Protein AF-0000000080031668 (afdb_homodimer)

Solvent-accessible surface area (backbone atoms only — not comparable to full-atom values): 34127 Å² total; per-residue (Å²): 124,83,76,76,39,50,51,80,58,69,42,38,69,69,50,62,75,46,17,38,29,36,33,36,45,35,58,67,59,62,67,33,33,50,54,32,48,49,68,70,52,45,59,62,28,38,37,26,35,29,56,30,61,77,34,54,66,68,54,53,51,53,53,50,59,56,35,72,75,36,95,48,35,44,68,33,90,55,68,33,70,59,24,69,47,18,36,35,47,39,45,39,54,49,35,23,48,58,55,52,74,69,42,85,62,78,41,49,36,37,35,54,47,46,37,31,37,39,70,66,46,40,71,60,54,49,45,55,55,54,56,72,48,72,63,43,40,35,40,25,22,39,72,54,50,81,89,50,46,64,30,68,44,24,31,23,43,75,42,87,47,95,86,66,47,38,58,43,79,50,90,45,68,47,74,79,57,60,93,73,50,73,73,29,30,32,49,71,56,38,37,36,29,53,63,32,52,51,41,53,76,64,36,64,70,42,47,44,43,53,61,67,31,54,36,19,49,34,28,39,25,24,53,60,32,26,55,30,37,36,80,85,39,61,33,36,42,58,82,61,40,75,53,71,47,57,63,40,65,52,43,66,94,43,30,90,79,67,76,55,66,56,47,46,71,57,96,49,32,22,32,49,17,40,57,33,46,68,62,54,73,69,45,85,23,42,24,34,44,35,55,45,41,90,82,28,46,65,36,51,49,40,51,50,52,52,46,49,33,53,44,61,72,65,37,73,48,88,82,57,72,56,48,49,113,124,83,77,77,40,49,51,79,58,68,41,40,70,69,48,63,74,47,17,39,30,36,33,36,46,34,57,68,61,62,67,35,33,49,52,32,49,49,69,69,53,46,60,62,28,39,37,25,35,28,53,30,62,78,34,54,66,69,53,53,50,52,52,51,58,57,36,72,77,36,95,47,35,45,68,32,89,55,70,34,70,59,25,68,49,18,36,34,47,40,46,38,53,49,35,23,47,58,56,53,72,68,41,86,61,80,40,51,36,37,34,54,47,46,38,33,37,39,71,65,45,41,73,61,54,47,46,56,54,54,56,73,49,72,62,44,41,36,40,25,22,40,73,53,50,82,90,50,46,62,31,68,44,24,32,23,43,75,42,85,45,95,86,67,48,39,57,43,78,50,90,46,69,46,75,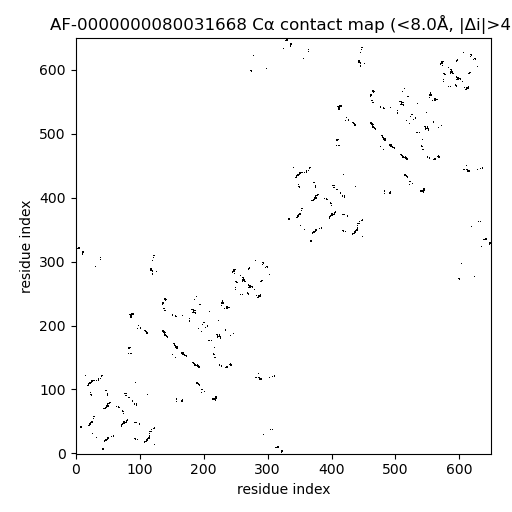79,57,59,94,73,51,74,73,30,31,32,51,71,56,40,37,36,28,52,63,31,52,52,40,52,75,63,35,66,72,41,46,46,45,53,61,66,31,56,36,18,49,34,27,38,22,24,52,61,31,25,56,30,37,36,81,85,40,59,35,38,42,58,82,62,41,76,54,71,47,58,62,41,65,52,42,65,92,42,30,90,79,67,75,54,65,56,47,47,70,57,96,49,31,24,32,50,16,41,57,34,46,68,63,54,72,69,43,84,23,41,24,33,44,37,54,46,39,90,81,27,44,64,36,52,49,40,50,49,53,53,46,48,33,54,43,60,71,63,37,73,48,88,80,58,72,54,48,49,114

Foldseek 3Di:
DPLLLADAADQDPLCLVAAEEEEEEEADDLPLQSLQCRQADDLLYAYEYAYAPLHDPVSVVSVQVVQVVHPRYDYQPDHFNDAAQALNVVVSVLSSLVVVLVDPRQHFKYWYYYSFKHFLAHSVRVSVLVVVLVFAKFWAWAADDPVCVQQLQFFKDWDDDSPHIHIDTDPHGADQQPPNFRWIFTDLIIMHGSQLSVCCNDPPNNVSRSVSCRGGGNSSGTSSLRQLLDPPRGNRDVPDHRDDQAEDWQFQVPCVPQVDAPADDDPRTHAHAPVCQVVSNPRPHGMYDGYDCVRHVVSSVVSSQVSLVVNNVSGPDDDDPSNHD/DPLLLADAADQDPLCLVAAEEEEEEEADDLPLQSLQCRQADDLLYAYEYAYAPLHDPVSVVSVQVVQVVHPRYDYQPDHFNDAAQALNVVVSVLSSLVVVLVDPRQHFKYWYYYSFKHFLAHSVRVSVLVVVLVFAKFWAWAADDPVCPQQLQFFKDWDDDSPHIHIDTDPHGADQQPPNFRWIFTDLIIMHGSQLSVCCNDPPNNVSRSVSCRGGGNSSGTSVLRQLLDPPRGNRDVPDHRDDLAEDWQFQVPCVPQVDAPADDDPRTHAHAPVCQVSSNPRPHGMYDGYDCVRHVVSSVVSSQVSLVVNNVSGPDDDDPSNHD

Structure (mmCIF, N/CA/C/O backbone):
data_AF-0000000080031668-model_v1
#
loop_
_entity.id
_entity.type
_entity.pdbx_description
1 polymer 'Glucosaminyl (N-acetyl) transferase 2 (I blood group)'
#
loop_
_atom_site.group_PDB
_atom_site.id
_atom_site.type_symbol
_atom_site.label_atom_id
_atom_site.label_alt_id
_atom_site.label_comp_id
_atom_site.label_asym_id
_atom_site.label_entity_id
_atom_site.label_seq_id
_atom_site.pdbx_PDB_ins_code
_atom_site.Cartn_x
_atom_site.Cartn_y
_atom_site.Cartn_z
_atom_site.occupancy
_atom_site.B_iso_or_equiv
_atom_site.auth_seq_id
_atom_site.auth_comp_id
_atom_site.auth_asym_id
_atom_site.auth_atom_id
_atom_site.pdbx_PDB_model_num
ATOM 1 N N . MET A 1 1 ? -20.469 -9.781 13.164 1 27 1 MET A N 1
ATOM 2 C CA . MET A 1 1 ? -20.266 -10.672 12.016 1 27 1 MET A CA 1
ATOM 3 C C . MET A 1 1 ? -18.875 -10.5 11.43 1 27 1 MET A C 1
ATOM 5 O O . MET A 1 1 ? -18.484 -9.391 11.062 1 27 1 MET A O 1
ATOM 9 N N . VAL A 1 2 ? -18.078 -11.266 11.805 1 39.5 2 VAL A N 1
ATOM 10 C CA . VAL A 1 2 ? -16.672 -11.203 11.422 1 39.5 2 VAL A CA 1
ATOM 11 C C . VAL A 1 2 ? -16.547 -10.945 9.922 1 39.5 2 VAL A C 1
ATOM 13 O O . VAL A 1 2 ? -17.078 -11.703 9.109 1 39.5 2 VAL A O 1
ATOM 16 N N . ARG A 1 3 ? -16.391 -9.719 9.531 1 57.47 3 ARG A N 1
ATOM 17 C CA . ARG A 1 3 ? -16.469 -9.273 8.141 1 57.47 3 ARG A CA 1
ATOM 18 C C . ARG A 1 3 ? -15.461 -10.023 7.277 1 57.47 3 ARG A C 1
ATOM 20 O O . ARG A 1 3 ? -14.25 -9.875 7.445 1 57.47 3 ARG A O 1
ATOM 27 N N . SER A 1 4 ? -15.68 -11.234 6.734 1 72.94 4 SER A N 1
ATOM 28 C CA . SER A 1 4 ? -14.797 -12.203 6.082 1 72.94 4 SER A CA 1
ATOM 29 C C . SER A 1 4 ? -14.188 -11.625 4.809 1 72.94 4 SER A C 1
ATOM 31 O O . SER A 1 4 ? -13.148 -12.094 4.344 1 72.94 4 SER A O 1
ATOM 33 N N . HIS A 1 5 ? -14.711 -10.562 4.289 1 90.19 5 HIS A N 1
ATOM 34 C CA . HIS A 1 5 ? -14.242 -9.781 3.15 1 90.19 5 HIS A CA 1
ATOM 35 C C . HIS A 1 5 ? -14.047 -10.656 1.92 1 90.19 5 HIS A C 1
ATOM 37 O O . HIS A 1 5 ? -13.203 -10.359 1.067 1 90.19 5 HIS A O 1
ATOM 43 N N . TYR A 1 6 ? -14.781 -11.867 1.864 1 95.69 6 TYR A N 1
ATOM 44 C CA . TYR A 1 6 ? -14.695 -12.727 0.69 1 95.69 6 TYR A CA 1
ATOM 45 C C . TYR A 1 6 ? -15.766 -12.359 -0.335 1 95.69 6 TYR A C 1
ATOM 47 O O . TYR A 1 6 ? -16.875 -11.992 0.03 1 95.69 6 TYR A O 1
ATOM 55 N N . VAL A 1 7 ? -15.406 -12.438 -1.532 1 96.12 7 VAL A N 1
ATOM 56 C CA . VAL A 1 7 ? -16.359 -12.258 -2.617 1 96.12 7 VAL A CA 1
ATOM 57 C C . VAL A 1 7 ? -17.234 -13.516 -2.75 1 96.12 7 VAL A C 1
ATOM 59 O O . VAL A 1 7 ? -16.719 -14.594 -3.055 1 96.12 7 VAL A O 1
ATOM 62 N N . THR A 1 8 ? -18.547 -13.359 -2.604 1 94.75 8 THR A N 1
ATOM 63 C CA . THR A 1 8 ? -19.391 -14.531 -2.447 1 94.75 8 THR A CA 1
ATOM 64 C C . THR A 1 8 ? -20.281 -14.719 -3.67 1 94.75 8 THR A C 1
ATOM 66 O O . THR A 1 8 ? -21.109 -15.648 -3.715 1 94.75 8 THR A O 1
ATOM 69 N N . GLU A 1 9 ? -20.172 -13.82 -4.629 1 96.56 9 GLU A N 1
ATOM 70 C CA . GLU A 1 9 ? -20.891 -13.953 -5.895 1 96.56 9 GLU A CA 1
ATOM 71 C C . GLU A 1 9 ? -19.953 -13.742 -7.082 1 96.56 9 GLU A C 1
ATOM 73 O O . GLU A 1 9 ? -18.969 -13.016 -6.98 1 96.56 9 GLU A O 1
ATOM 78 N N . THR A 1 10 ? -20.344 -14.469 -8.117 1 97.81 10 THR A N 1
ATOM 79 C CA . THR A 1 10 ? -19.562 -14.297 -9.336 1 97.81 10 THR A CA 1
ATOM 80 C C . THR A 1 10 ? -19.672 -12.859 -9.836 1 97.81 10 THR A C 1
ATOM 82 O O . THR A 1 10 ? -20.766 -12.281 -9.859 1 97.81 10 THR A O 1
ATOM 85 N N . LEU A 1 11 ? -18.547 -12.336 -10.352 1 98.12 11 LEU A N 1
ATOM 86 C CA . LEU A 1 11 ? -18.484 -10.898 -10.586 1 98.12 11 LEU A CA 1
ATOM 87 C C . LEU A 1 11 ? -18.766 -10.57 -12.047 1 98.12 11 LEU A C 1
ATOM 89 O O . LEU A 1 11 ? -19.031 -9.414 -12.391 1 98.12 11 LEU A O 1
ATOM 93 N N . SER A 1 12 ? -18.703 -11.578 -12.953 1 98.19 12 SER A N 1
ATOM 94 C CA . SER A 1 12 ? -18.984 -11.344 -14.367 1 98.19 12 SER A CA 1
ATOM 95 C C . SER A 1 12 ? -19.391 -12.633 -15.07 1 98.19 12 SER A C 1
ATOM 97 O O . SER A 1 12 ? -19.078 -13.727 -14.602 1 98.19 12 SER A O 1
ATOM 99 N N . GLU A 1 13 ? -20 -12.508 -16.203 1 98.19 13 GLU A N 1
ATOM 100 C CA . GLU A 1 13 ? -20.375 -13.656 -17.016 1 98.19 13 GLU A CA 1
ATOM 101 C C . GLU A 1 13 ? -19.141 -14.383 -17.547 1 98.19 13 GLU A C 1
ATOM 103 O O . GLU A 1 13 ? -19.125 -15.617 -17.609 1 98.19 13 GLU A O 1
ATOM 108 N N . GLU A 1 14 ? -18.172 -13.586 -17.844 1 98.38 14 GLU A N 1
ATOM 109 C CA . GLU A 1 14 ? -16.938 -14.172 -18.359 1 98.38 14 GLU A CA 1
ATOM 110 C C . GLU A 1 14 ? -16.281 -15.086 -17.328 1 98.38 14 GLU A C 1
ATOM 112 O O . GLU A 1 14 ? -15.852 -16.203 -17.656 1 98.38 14 GLU A O 1
ATOM 117 N N . GLU A 1 15 ? -16.234 -14.648 -16.172 1 98.62 15 GLU A N 1
ATOM 118 C CA . GLU A 1 15 ? -15.656 -15.438 -15.094 1 98.62 15 GLU A CA 1
ATOM 119 C C . GLU A 1 15 ? -16.516 -16.656 -14.781 1 98.62 15 GLU A C 1
ATOM 121 O O . GLU A 1 15 ? -15.984 -17.734 -14.5 1 98.62 15 GLU A O 1
ATOM 126 N N . ALA A 1 16 ? -17.812 -16.516 -14.828 1 98.25 16 ALA A N 1
ATOM 127 C CA . ALA A 1 16 ? -18.734 -17.625 -14.602 1 98.25 16 ALA A CA 1
ATOM 128 C C . ALA A 1 16 ? -18.516 -18.734 -15.625 1 98.25 16 ALA A C 1
ATOM 130 O O . ALA A 1 16 ? -18.641 -19.922 -15.297 1 98.25 16 ALA A O 1
ATOM 131 N N . GLY A 1 17 ? -18.219 -18.328 -16.812 1 98.38 17 GLY A N 1
ATOM 132 C CA . GLY A 1 17 ? -18.094 -19.281 -17.906 1 98.38 17 GLY A CA 1
ATOM 133 C C . GLY A 1 17 ? -16.719 -19.906 -17.984 1 98.38 17 GLY A C 1
ATOM 134 O O . GLY A 1 17 ? -16.469 -20.766 -18.828 1 98.38 17 GLY A O 1
ATOM 135 N N . PHE A 1 18 ? -15.797 -19.484 -17.109 1 98.75 18 PHE A N 1
ATOM 136 C CA . PHE A 1 18 ? -14.422 -19.969 -17.156 1 98.75 18 PHE A CA 1
ATOM 137 C C . PHE A 1 18 ? -13.883 -20.188 -15.75 1 98.75 18 PHE A C 1
ATOM 139 O O . PHE A 1 18 ? -12.883 -19.578 -15.352 1 98.75 18 PHE A O 1
ATOM 146 N N . PRO A 1 19 ? -14.5 -21.125 -14.969 1 98.88 19 PRO A N 1
ATOM 147 C CA . PRO A 1 19 ? -14.016 -21.391 -13.609 1 98.88 19 PRO A CA 1
ATOM 148 C C . PRO A 1 19 ? -12.578 -21.922 -13.594 1 98.88 19 PRO A C 1
ATOM 150 O O . PRO A 1 19 ? -12.156 -22.609 -14.523 1 98.88 19 PRO A O 1
ATOM 153 N N . LEU A 1 20 ? -11.898 -21.562 -12.586 1 98.94 20 LEU A N 1
ATOM 154 C CA . LEU A 1 20 ? -10.523 -22 -12.383 1 98.94 20 LEU A CA 1
ATOM 155 C C . LEU A 1 20 ? -10.43 -22.969 -11.219 1 98.94 20 LEU A C 1
ATOM 157 O O . LEU A 1 20 ? -11.312 -23 -10.359 1 98.94 20 LEU A O 1
ATOM 161 N N . ALA A 1 21 ? -9.469 -23.781 -11.234 1 98.94 21 ALA A N 1
ATOM 162 C CA . ALA A 1 21 ? -9.078 -24.594 -10.086 1 98.94 21 ALA A CA 1
ATOM 163 C C . ALA A 1 21 ? -7.707 -24.172 -9.555 1 98.94 21 ALA A C 1
ATOM 165 O O . ALA A 1 21 ? -6.848 -23.734 -10.32 1 98.94 21 ALA A O 1
ATOM 166 N N . TYR A 1 22 ? -7.555 -24.281 -8.281 1 98.94 22 TYR A N 1
ATOM 167 C CA . TYR A 1 22 ? -6.277 -23.969 -7.645 1 98.94 22 TYR A CA 1
ATOM 168 C C . TYR A 1 22 ? -5.816 -25.125 -6.762 1 98.94 22 TYR A C 1
ATOM 170 O O . TYR A 1 22 ? -6.621 -25.719 -6.031 1 98.94 22 TYR A O 1
ATOM 178 N N . THR A 1 23 ? -4.598 -25.531 -6.895 1 98.81 23 THR A N 1
ATOM 179 C CA . THR A 1 23 ? -3.916 -26.297 -5.855 1 98.81 23 THR A CA 1
ATOM 180 C C . THR A 1 23 ? -3.049 -25.375 -4.992 1 98.81 23 THR A C 1
ATOM 182 O O . THR A 1 23 ? -2.252 -24.594 -5.516 1 98.81 23 THR A O 1
ATOM 185 N N . VAL A 1 24 ? -3.215 -25.453 -3.742 1 98.62 24 VAL A N 1
ATOM 186 C CA . VAL A 1 24 ? -2.438 -24.625 -2.826 1 98.62 24 VAL A CA 1
ATOM 187 C C . VAL A 1 24 ? -1.709 -25.516 -1.819 1 98.62 24 VAL A C 1
ATOM 189 O O . VAL A 1 24 ? -2.338 -26.125 -0.944 1 98.62 24 VAL A O 1
ATOM 192 N N . THR A 1 25 ? -0.418 -25.594 -1.966 1 98.31 25 THR A N 1
ATOM 193 C CA . THR A 1 25 ? 0.39 -26.391 -1.047 1 98.31 25 THR A CA 1
ATOM 194 C C . THR A 1 25 ? 1 -25.516 0.039 1 98.31 25 THR A C 1
ATOM 196 O O . THR A 1 25 ? 1.799 -24.625 -0.255 1 98.31 25 THR A O 1
ATOM 199 N N . ILE A 1 26 ? 0.599 -25.781 1.287 1 98.12 26 ILE A N 1
ATOM 200 C CA . ILE A 1 26 ? 1.009 -24.859 2.348 1 98.12 26 ILE A CA 1
ATOM 201 C C . ILE A 1 26 ? 1.552 -25.656 3.533 1 98.12 26 ILE A C 1
ATOM 203 O O . ILE A 1 26 ? 1.235 -26.844 3.693 1 98.12 26 ILE A O 1
ATOM 207 N N . HIS A 1 27 ? 2.439 -25 4.379 1 95.88 27 HIS A N 1
ATOM 208 C CA . HIS A 1 27 ? 3.061 -25.734 5.484 1 95.88 27 HIS A CA 1
ATOM 209 C C . HIS A 1 27 ? 3.15 -24.859 6.73 1 95.88 27 HIS A C 1
ATOM 211 O O . HIS A 1 27 ? 3.387 -25.359 7.832 1 95.88 27 HIS A O 1
ATOM 217 N N . LYS A 1 28 ? 2.977 -23.5 6.551 1 94.31 28 LYS A N 1
ATOM 218 C CA . LYS A 1 28 ? 3.072 -22.594 7.695 1 94.31 28 LYS A CA 1
ATOM 219 C C . LYS A 1 28 ? 2.449 -21.234 7.383 1 94.31 28 LYS A C 1
ATOM 221 O O . LYS A 1 28 ? 2.006 -21 6.258 1 94.31 28 LYS A O 1
ATOM 226 N N . ASP A 1 29 ? 2.336 -20.375 8.414 1 95.56 29 ASP A N 1
ATOM 227 C CA . ASP A 1 29 ? 1.93 -18.969 8.312 1 95.56 29 ASP A CA 1
ATOM 228 C C . ASP A 1 29 ? 0.499 -18.844 7.797 1 95.56 29 ASP A C 1
ATOM 230 O O . ASP A 1 29 ? 0.276 -18.391 6.676 1 95.56 29 ASP A O 1
ATOM 234 N N . PHE A 1 30 ? -0.415 -19.078 8.703 1 97.44 30 PHE A N 1
ATOM 235 C CA . PHE A 1 30 ? -1.834 -19.047 8.375 1 97.44 30 PHE A CA 1
ATOM 236 C C . PHE A 1 30 ? -2.232 -17.688 7.812 1 97.44 30 PHE A C 1
ATOM 238 O O . PHE A 1 30 ? -2.998 -17.609 6.852 1 97.44 30 PHE A O 1
ATOM 245 N N . GLY A 1 31 ? -1.688 -16.672 8.398 1 96.62 31 GLY A N 1
ATOM 246 C CA . GLY A 1 31 ? -2.039 -15.336 7.957 1 96.62 31 GLY A CA 1
ATOM 247 C C . GLY A 1 31 ? -1.696 -15.078 6.5 1 96.62 31 GLY A C 1
ATOM 248 O O . GLY A 1 31 ? -2.494 -14.492 5.762 1 96.62 31 GLY A O 1
ATOM 249 N N . THR A 1 32 ? -0.502 -15.477 6.121 1 97.06 32 THR A N 1
ATOM 250 C CA . THR A 1 32 ? -0.076 -15.312 4.734 1 97.06 32 THR A CA 1
ATOM 251 C C . THR A 1 32 ? -0.975 -16.109 3.795 1 97.06 32 THR A C 1
ATOM 253 O O . THR A 1 32 ? -1.424 -15.586 2.77 1 97.06 32 THR A O 1
ATOM 256 N N . PHE A 1 33 ? -1.278 -17.312 4.207 1 97.56 33 PHE A N 1
ATOM 257 C CA . PHE A 1 33 ? -2.158 -18.156 3.408 1 97.56 33 PHE A CA 1
ATOM 258 C C . PHE A 1 33 ? -3.545 -17.531 3.289 1 97.56 33 PHE A C 1
ATOM 260 O O . PHE A 1 33 ? -4.121 -17.484 2.199 1 97.56 33 PHE A O 1
ATOM 267 N N . GLU A 1 34 ? -4.059 -17.109 4.363 1 97.12 34 GLU A N 1
ATOM 268 C CA . GLU A 1 34 ? -5.41 -16.562 4.375 1 97.12 34 GLU A CA 1
ATOM 269 C C . GLU A 1 34 ? -5.531 -15.383 3.412 1 97.12 34 GLU A C 1
ATOM 271 O O . GLU A 1 34 ? -6.551 -15.234 2.734 1 97.12 34 GLU A O 1
ATOM 276 N N . ARG A 1 35 ? -4.527 -14.578 3.346 1 96.38 35 ARG A N 1
ATOM 277 C CA . ARG A 1 35 ? -4.562 -13.422 2.449 1 96.38 35 ARG A CA 1
ATOM 278 C C . ARG A 1 35 ? -4.512 -13.867 0.991 1 96.38 35 ARG A C 1
ATOM 280 O O . ARG A 1 35 ? -5.199 -13.297 0.141 1 96.38 35 ARG A O 1
ATOM 287 N N . LEU A 1 36 ? -3.656 -14.812 0.733 1 98.06 36 LEU A N 1
ATOM 288 C CA . LEU A 1 36 ? -3.654 -15.391 -0.604 1 98.06 36 LEU A CA 1
ATOM 289 C C . LEU A 1 36 ? -5.031 -15.938 -0.965 1 98.06 36 LEU A C 1
ATOM 291 O O . LEU A 1 36 ? -5.582 -15.594 -2.014 1 98.06 36 LEU A O 1
ATOM 295 N N . PHE A 1 37 ? -5.59 -16.75 -0.06 1 98.31 37 PHE A N 1
ATOM 296 C CA . PHE A 1 37 ? -6.867 -17.422 -0.302 1 98.31 37 PHE A CA 1
ATOM 297 C C . PHE A 1 37 ? -7.977 -16.391 -0.527 1 98.31 37 PHE A C 1
ATOM 299 O O . PHE A 1 37 ? -8.766 -16.531 -1.465 1 98.31 37 PHE A O 1
ATOM 306 N N . ARG A 1 38 ? -7.965 -15.383 0.258 1 97.38 38 ARG A N 1
ATOM 307 C CA . ARG A 1 38 ? -8.984 -14.344 0.13 1 97.38 38 ARG A CA 1
ATOM 308 C C . ARG A 1 38 ? -8.852 -13.609 -1.201 1 97.38 38 ARG A C 1
ATOM 310 O O . ARG A 1 38 ? -9.852 -13.234 -1.808 1 97.38 38 ARG A O 1
ATOM 317 N N . ALA A 1 39 ? -7.68 -13.422 -1.641 1 97.75 39 ALA A N 1
ATOM 318 C CA . ALA A 1 39 ? -7.426 -12.68 -2.875 1 97.75 39 ALA A CA 1
ATOM 319 C C . ALA A 1 39 ? -7.852 -13.492 -4.098 1 97.75 39 ALA A C 1
ATOM 321 O O . ALA A 1 39 ? -8.352 -12.938 -5.074 1 97.75 39 ALA A O 1
ATOM 322 N N . ILE A 1 40 ? -7.695 -14.828 -4.047 1 98.5 40 ILE A N 1
ATOM 323 C CA . ILE A 1 40 ? -7.949 -15.617 -5.246 1 98.5 40 ILE A CA 1
ATOM 324 C C . ILE A 1 40 ? -9.344 -16.234 -5.172 1 98.5 40 ILE A C 1
ATOM 326 O O . ILE A 1 40 ? -9.859 -16.75 -6.172 1 98.5 40 ILE A O 1
ATOM 330 N N . TYR A 1 41 ? -10.023 -16.219 -4.078 1 98.44 41 TYR A N 1
ATOM 331 C CA . TYR A 1 41 ? -11.281 -16.938 -3.896 1 98.44 41 TYR A CA 1
ATOM 332 C C . TYR A 1 41 ? -12.367 -16.359 -4.789 1 98.44 41 TYR A C 1
ATOM 334 O O . TYR A 1 41 ? -12.562 -15.133 -4.828 1 98.44 41 TYR A O 1
ATOM 342 N N . MET A 1 42 ? -13.031 -17.156 -5.465 1 98.5 42 MET A N 1
ATOM 343 C CA . MET A 1 42 ? -14.266 -16.906 -6.207 1 98.5 42 MET A CA 1
ATOM 344 C C . MET A 1 42 ? -15.242 -18.062 -6.074 1 98.5 42 MET A C 1
ATOM 346 O O . MET A 1 42 ? -14.828 -19.234 -6.07 1 98.5 42 MET A O 1
ATOM 350 N N . PRO A 1 43 ? -16.531 -17.797 -6.051 1 98.12 43 PRO A N 1
ATOM 351 C CA . PRO A 1 43 ? -17.5 -18.859 -5.766 1 98.12 43 PRO A CA 1
ATOM 352 C C . PRO A 1 43 ? -17.609 -19.875 -6.895 1 98.12 43 PRO A C 1
ATOM 354 O O . PRO A 1 43 ? -18.016 -21.016 -6.664 1 98.12 43 PRO A O 1
ATOM 357 N N . GLN A 1 44 ? -17.25 -19.438 -8.109 1 98.62 44 GLN A N 1
ATOM 358 C CA . GLN A 1 44 ? -17.375 -20.375 -9.219 1 98.62 44 GLN A CA 1
ATOM 359 C C . GLN A 1 44 ? -16.125 -21.234 -9.367 1 98.62 44 GLN A C 1
ATOM 361 O O . GLN A 1 44 ? -16.125 -22.219 -10.109 1 98.62 44 GLN A O 1
ATOM 366 N N . ASN A 1 45 ? -15.047 -20.875 -8.734 1 98.88 45 ASN A N 1
ATOM 367 C CA . ASN A 1 45 ? -13.797 -21.625 -8.789 1 98.88 45 ASN A CA 1
ATOM 368 C C . ASN A 1 45 ? -13.789 -22.781 -7.789 1 98.88 45 ASN A C 1
ATOM 370 O O . ASN A 1 45 ? -14.773 -22.984 -7.07 1 98.88 45 ASN A O 1
ATOM 374 N N . VAL A 1 46 ? -12.727 -23.578 -7.805 1 98.94 46 VAL A N 1
ATOM 375 C CA . VAL A 1 46 ? -12.57 -24.672 -6.855 1 98.94 46 VAL A CA 1
ATOM 376 C C . VAL A 1 46 ? -11.133 -24.719 -6.344 1 98.94 46 VAL A C 1
ATOM 378 O O . VAL A 1 46 ? -10.195 -24.391 -7.082 1 98.94 46 VAL A O 1
ATOM 381 N N . TYR A 1 47 ? -10.977 -25.031 -5.047 1 98.88 47 TYR A N 1
ATOM 382 C CA . TYR A 1 47 ? -9.688 -24.906 -4.379 1 98.88 47 TYR A CA 1
ATOM 383 C C . TYR A 1 47 ? -9.352 -26.188 -3.613 1 98.88 47 TYR A C 1
ATOM 385 O O . TYR A 1 47 ? -10.133 -26.625 -2.768 1 98.88 47 TYR A O 1
ATOM 393 N N . CYS A 1 48 ? -8.281 -26.781 -3.922 1 98.94 48 CYS A N 1
ATOM 394 C CA . CYS A 1 48 ? -7.719 -27.891 -3.162 1 98.94 48 CYS A CA 1
ATOM 395 C C . CYS A 1 48 ? -6.477 -27.453 -2.396 1 98.94 48 CYS A C 1
ATOM 397 O O . CYS A 1 48 ? -5.504 -27 -2.996 1 98.94 48 CYS A O 1
ATOM 399 N N . VAL A 1 49 ? -6.492 -27.594 -1.098 1 98.88 49 VAL A N 1
ATOM 400 C CA . VAL A 1 49 ? -5.371 -27.188 -0.255 1 98.88 49 VAL A CA 1
ATOM 401 C C . VAL A 1 49 ? -4.656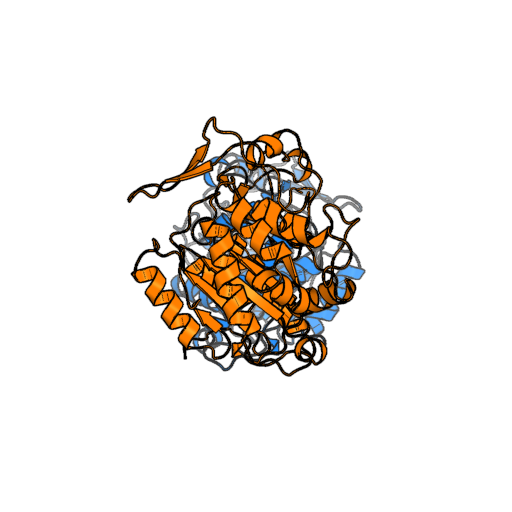 -28.422 0.278 1 98.88 49 VAL A C 1
ATOM 403 O O . VAL A 1 49 ? -5.285 -29.312 0.873 1 98.88 49 VAL A O 1
ATOM 406 N N . HIS A 1 50 ? -3.424 -28.562 -0.017 1 98.81 50 HIS A N 1
ATOM 407 C CA . HIS A 1 50 ? -2.58 -29.609 0.545 1 98.81 50 HIS A CA 1
ATOM 408 C C . HIS A 1 50 ? -1.799 -29.109 1.752 1 98.81 50 HIS A C 1
ATOM 410 O O . HIS A 1 50 ? -0.989 -28.188 1.629 1 98.81 50 HIS A O 1
ATOM 416 N N . LEU A 1 51 ? -1.987 -29.734 2.877 1 98.31 51 LEU A N 1
ATOM 417 C CA . LEU A 1 51 ? -1.27 -29.406 4.105 1 98.31 51 LEU A CA 1
ATOM 418 C C . LEU A 1 51 ? -0.084 -30.344 4.305 1 98.31 51 LEU A C 1
ATOM 420 O O . LEU A 1 51 ? -0.235 -31.562 4.234 1 98.31 51 LEU A O 1
ATOM 424 N N . ASP A 1 52 ? 1.063 -29.703 4.508 1 96.38 52 ASP A N 1
ATOM 425 C CA . ASP A 1 52 ? 2.209 -30.531 4.883 1 96.38 52 ASP A CA 1
ATOM 426 C C . ASP A 1 52 ? 1.918 -31.328 6.152 1 96.38 52 ASP A C 1
ATOM 428 O O . ASP A 1 52 ? 1.501 -30.766 7.168 1 96.38 52 ASP A O 1
ATOM 432 N N . GLN A 1 53 ? 2.246 -32.562 6.07 1 95 53 GLN A N 1
ATOM 433 C CA . GLN A 1 53 ? 1.988 -33.406 7.227 1 95 53 GLN A CA 1
ATOM 434 C C . GLN A 1 53 ? 2.818 -32.969 8.43 1 95 53 GLN A C 1
ATOM 436 O O . GLN A 1 53 ? 2.428 -33.188 9.578 1 95 53 GLN A O 1
ATOM 441 N N . LYS A 1 54 ? 3.865 -32.281 8.172 1 93.81 54 LYS A N 1
ATOM 442 C CA . LYS A 1 54 ? 4.789 -31.875 9.227 1 93.81 54 LYS A CA 1
ATOM 443 C C . LYS A 1 54 ? 4.34 -30.562 9.867 1 93.81 54 LYS A C 1
ATOM 445 O O . LYS A 1 54 ? 4.914 -30.125 10.867 1 93.81 54 LYS A O 1
ATOM 450 N N . ALA A 1 55 ? 3.354 -29.938 9.273 1 94.81 55 ALA A N 1
ATOM 451 C CA . ALA A 1 55 ? 2.939 -28.625 9.758 1 94.81 55 ALA A CA 1
ATOM 452 C C . ALA A 1 55 ? 2.393 -28.719 11.18 1 94.81 55 ALA A C 1
ATOM 454 O O . ALA A 1 55 ? 1.903 -29.766 11.602 1 94.81 55 ALA A O 1
ATOM 455 N N . ALA A 1 56 ? 2.473 -27.656 11.938 1 96 56 ALA A N 1
ATOM 456 C CA . ALA A 1 56 ? 1.984 -27.594 13.312 1 96 56 ALA A CA 1
ATOM 457 C C . ALA A 1 56 ? 0.477 -27.812 13.375 1 96 56 ALA A C 1
ATOM 459 O O . ALA A 1 56 ? -0.259 -27.375 12.484 1 96 56 ALA A O 1
ATOM 460 N N . ALA A 1 57 ? 0.031 -28.422 14.422 1 97.5 57 ALA A N 1
ATOM 461 C CA . ALA A 1 57 ? -1.38 -28.75 14.602 1 97.5 57 ALA A CA 1
ATOM 462 C C . ALA A 1 57 ? -2.248 -27.5 14.57 1 97.5 57 ALA A C 1
ATOM 464 O O . ALA A 1 57 ? -3.32 -27.5 13.961 1 97.5 57 ALA A O 1
ATOM 465 N N . ALA A 1 58 ? -1.79 -26.484 15.219 1 97.62 58 ALA A N 1
ATOM 466 C CA . ALA A 1 58 ? -2.551 -25.25 15.273 1 97.62 58 ALA A CA 1
ATOM 467 C C . ALA A 1 58 ? -2.768 -24.672 13.875 1 97.62 58 ALA A C 1
ATOM 469 O O . ALA A 1 58 ? -3.838 -24.141 13.57 1 97.62 58 ALA A O 1
ATOM 470 N N . PHE A 1 59 ? -1.756 -24.781 13.133 1 97.81 59 PHE A N 1
ATOM 471 C CA . PHE A 1 59 ? -1.847 -24.312 11.75 1 97.81 59 PHE A CA 1
ATOM 472 C C . PHE A 1 59 ? -2.867 -25.125 10.969 1 97.81 59 PHE A C 1
ATOM 474 O O . PHE A 1 59 ? -3.736 -24.562 10.297 1 97.81 59 PHE A O 1
ATOM 481 N N . LYS A 1 60 ? -2.785 -26.406 11.047 1 98 60 LYS A N 1
ATOM 482 C CA . LYS A 1 60 ? -3.701 -27.297 10.344 1 98 60 LYS A CA 1
ATOM 483 C C . LYS A 1 60 ? -5.148 -27.031 10.758 1 98 60 LYS A C 1
ATOM 485 O O . LYS A 1 60 ? -6.039 -26.984 9.914 1 98 60 LYS A O 1
ATOM 490 N N . ASP A 1 61 ? -5.348 -26.844 12.008 1 98.12 61 ASP A N 1
ATOM 491 C CA . ASP A 1 61 ? -6.688 -26.609 12.531 1 98.12 61 ASP A CA 1
ATOM 492 C C . ASP A 1 61 ? -7.258 -25.297 11.984 1 98.12 61 ASP A C 1
ATOM 494 O O . ASP A 1 61 ? -8.43 -25.219 11.625 1 98.12 61 ASP A O 1
ATOM 498 N N . ALA A 1 62 ? -6.441 -24.281 11.953 1 97.88 62 ALA A N 1
ATOM 499 C CA . ALA A 1 62 ? -6.871 -22.984 11.445 1 97.88 62 ALA A CA 1
ATOM 500 C C . ALA A 1 62 ? -7.273 -23.078 9.977 1 97.88 62 ALA A C 1
ATOM 502 O O . ALA A 1 62 ? -8.281 -22.5 9.562 1 97.88 62 ALA A O 1
ATOM 503 N N . VAL A 1 63 ? -6.488 -23.781 9.203 1 98.38 63 VAL A N 1
ATOM 504 C CA . VAL A 1 63 ? -6.773 -23.938 7.781 1 98.38 63 VAL A CA 1
ATOM 505 C C . VAL A 1 63 ? -8.078 -24.703 7.598 1 98.38 63 VAL A C 1
ATOM 507 O O . VAL A 1 63 ? -8.938 -24.297 6.805 1 98.38 63 VAL A O 1
ATOM 510 N N . LYS A 1 64 ? -8.242 -25.766 8.375 1 97.94 64 LYS A N 1
ATOM 511 C CA . LYS A 1 64 ? -9.453 -26.578 8.297 1 97.94 64 LYS A CA 1
ATOM 512 C C . LYS A 1 64 ? -10.695 -25.75 8.625 1 97.94 64 LYS A C 1
ATOM 514 O O . LYS A 1 64 ? -11.711 -25.844 7.941 1 97.94 64 LYS A O 1
ATOM 519 N N . GLN A 1 65 ? -10.57 -24.969 9.641 1 97.56 65 GLN A N 1
ATOM 520 C CA . GLN A 1 65 ? -11.688 -24.125 10.047 1 97.56 65 GLN A CA 1
ATOM 521 C C . GLN A 1 65 ? -12.047 -23.125 8.953 1 97.56 65 GLN A C 1
ATOM 523 O O . GLN A 1 65 ? -13.227 -22.922 8.648 1 97.56 65 GLN A O 1
ATOM 528 N N . LEU A 1 66 ? -11.07 -22.578 8.375 1 97.5 66 LEU A N 1
ATOM 529 C CA . LEU A 1 66 ? -11.312 -21.609 7.305 1 97.5 66 LEU A CA 1
ATOM 530 C C . LEU A 1 66 ? -12 -22.281 6.121 1 97.5 66 LEU A C 1
ATOM 532 O O . LEU A 1 66 ? -13.031 -21.797 5.637 1 97.5 66 LEU A O 1
ATOM 536 N N . LEU A 1 67 ? -11.484 -23.391 5.676 1 98 67 LEU A N 1
ATOM 537 C CA . LEU A 1 67 ? -11.984 -24.047 4.473 1 98 67 LEU A CA 1
ATOM 538 C C . LEU A 1 67 ? -13.406 -24.562 4.688 1 98 67 LEU A C 1
ATOM 540 O O . LEU A 1 67 ? -14.188 -24.656 3.736 1 98 67 LEU A O 1
ATOM 544 N N . SER A 1 68 ? -13.75 -24.875 5.93 1 97.19 68 SER A N 1
ATOM 545 C CA . SER A 1 68 ? -15.078 -25.391 6.238 1 97.19 68 SER A CA 1
ATOM 546 C C . SER A 1 68 ? -16.156 -24.359 5.945 1 97.19 68 SER A C 1
ATOM 548 O O . SER A 1 68 ? -17.344 -24.703 5.844 1 97.19 68 SER A O 1
ATOM 550 N N . CYS A 1 69 ? -15.789 -23.172 5.781 1 96.75 69 CYS A N 1
ATOM 551 C CA . CYS A 1 69 ? -16.734 -22.094 5.527 1 96.75 69 CYS A CA 1
ATOM 552 C C . CYS A 1 69 ? -17.062 -21.984 4.039 1 96.75 69 CYS A C 1
ATOM 554 O O . CYS A 1 69 ? -17.969 -21.25 3.646 1 96.75 69 CYS A O 1
ATOM 556 N N . PHE A 1 70 ? -16.359 -22.781 3.141 1 97.56 70 PHE A N 1
ATOM 557 C CA . PHE A 1 70 ? -16.484 -22.609 1.696 1 97.56 70 PHE A CA 1
ATOM 558 C C . PHE A 1 70 ? -16.797 -23.938 1.028 1 97.56 70 PHE A C 1
ATOM 560 O O . PHE A 1 70 ? -15.984 -24.875 1.067 1 97.56 70 PHE A O 1
ATOM 567 N N . PRO A 1 71 ? -17.859 -24.047 0.334 1 97.31 71 PRO A N 1
ATOM 568 C CA . PRO A 1 71 ? -18.25 -25.312 -0.269 1 97.31 71 PRO A CA 1
ATOM 569 C C . PRO A 1 71 ? -17.359 -25.719 -1.439 1 97.31 71 PRO A C 1
ATOM 571 O O . PRO A 1 71 ? -17.344 -26.875 -1.845 1 97.31 71 PRO A O 1
ATOM 574 N N . ASN A 1 72 ? -16.641 -24.734 -1.985 1 98.44 72 ASN A N 1
ATOM 575 C CA . ASN A 1 72 ? -15.82 -25.016 -3.156 1 98.44 72 ASN A CA 1
ATOM 576 C C . ASN A 1 72 ? -14.336 -25.031 -2.801 1 98.44 72 ASN A C 1
ATOM 578 O O . ASN A 1 72 ? -13.484 -24.797 -3.66 1 98.44 72 ASN A O 1
ATOM 582 N N . ALA A 1 73 ? -14 -25.188 -1.528 1 98.62 73 ALA A N 1
ATOM 583 C CA . ALA A 1 73 ? -12.633 -25.344 -1.039 1 98.62 73 ALA A CA 1
ATOM 584 C C . ALA A 1 73 ? -12.516 -26.547 -0.113 1 98.62 73 ALA A C 1
ATOM 586 O O . ALA A 1 73 ? -13.391 -26.781 0.73 1 98.62 73 ALA A O 1
ATOM 587 N N . PHE A 1 74 ? -11.484 -27.359 -0.33 1 98.69 74 PHE A N 1
ATOM 588 C CA . PHE A 1 74 ? -11.383 -28.578 0.462 1 98.69 74 PHE A CA 1
ATOM 589 C C . PHE A 1 74 ? -9.922 -28.969 0.649 1 98.69 74 PHE A C 1
ATOM 591 O O . PHE A 1 74 ? -9.047 -28.5 -0.081 1 98.69 74 PHE A O 1
ATOM 598 N N . LEU A 1 75 ? -9.656 -29.797 1.613 1 98.56 75 LEU A N 1
ATOM 599 C CA . LEU A 1 75 ? -8.328 -30.375 1.839 1 98.56 75 LEU A CA 1
ATOM 600 C C . LEU A 1 75 ? -8.086 -31.547 0.906 1 98.56 75 LEU A C 1
ATOM 602 O O . LEU A 1 75 ? -9.008 -32.312 0.611 1 98.56 75 LEU A O 1
ATOM 606 N N . ALA A 1 76 ? -6.832 -31.641 0.503 1 98.56 76 ALA A N 1
ATOM 607 C CA . ALA A 1 76 ? -6.457 -32.812 -0.275 1 98.56 76 ALA A CA 1
ATOM 608 C C . ALA A 1 76 ? -6.801 -34.094 0.472 1 98.56 76 ALA A C 1
ATOM 610 O O . ALA A 1 76 ? -6.641 -34.188 1.692 1 98.56 76 ALA A O 1
ATOM 611 N N . SER A 1 77 ? -7.199 -35.094 -0.242 1 97.94 77 SER A N 1
ATOM 612 C CA . SER A 1 77 ? -7.559 -36.375 0.349 1 97.94 77 SER A CA 1
ATOM 613 C C . SER A 1 77 ? -6.332 -37.094 0.885 1 97.94 77 SER A C 1
ATOM 615 O O . SER A 1 77 ? -6.438 -37.906 1.801 1 97.94 77 SER A O 1
ATOM 617 N N . LYS A 1 78 ? -5.168 -36.844 0.285 1 97.69 78 LYS A N 1
ATOM 618 C CA . LYS A 1 78 ? -3.885 -37.406 0.726 1 97.69 78 LYS A CA 1
ATOM 619 C C . LYS A 1 78 ? -2.885 -36.281 1.016 1 97.69 78 LYS A C 1
ATOM 621 O O . LYS A 1 78 ? -2.822 -35.281 0.284 1 97.69 78 LYS A O 1
ATOM 626 N N . MET A 1 79 ? -2.152 -36.531 2.141 1 96.5 79 MET A N 1
ATOM 627 C CA . MET A 1 79 ? -1.167 -35.531 2.525 1 96.5 79 MET A CA 1
ATOM 628 C C . MET A 1 79 ? 0.239 -36.125 2.529 1 96.5 79 MET A C 1
ATOM 630 O O . MET A 1 79 ? 0.43 -37.281 2.902 1 96.5 79 MET A O 1
ATOM 634 N N . GLU A 1 80 ? 1.188 -35.344 2.078 1 96.38 80 GLU A N 1
ATOM 635 C CA . GLU A 1 80 ? 2.598 -35.719 2.051 1 96.38 80 GLU A CA 1
ATOM 636 C C . GLU A 1 80 ? 3.379 -35 3.156 1 96.38 80 GLU A C 1
ATOM 638 O O . GLU A 1 80 ? 3 -33.906 3.594 1 96.38 80 GLU A O 1
ATOM 643 N N . GLN A 1 81 ? 4.445 -35.719 3.68 1 95.38 81 GLN A N 1
ATOM 644 C CA . GLN A 1 81 ? 5.539 -35 4.316 1 95.38 81 GLN A CA 1
ATOM 645 C C . GLN A 1 81 ? 6.461 -34.375 3.275 1 95.38 81 GLN A C 1
ATOM 647 O O . GLN A 1 81 ? 7.371 -35.031 2.768 1 95.38 81 GLN A O 1
ATOM 652 N N . VAL A 1 82 ? 6.168 -33.156 3.02 1 94.94 82 VAL A N 1
ATOM 653 C CA . VAL A 1 82 ? 6.801 -32.5 1.87 1 94.94 82 VAL A CA 1
ATOM 654 C C . VAL A 1 82 ? 8.273 -32.219 2.18 1 94.94 82 VAL A C 1
ATOM 656 O O . VAL A 1 82 ? 8.594 -31.672 3.23 1 94.94 82 VAL A O 1
ATOM 659 N N . VAL A 1 83 ? 9.125 -32.656 1.332 1 94.88 83 VAL A N 1
ATOM 660 C CA . VAL A 1 83 ? 10.562 -32.406 1.406 1 94.88 83 VAL A CA 1
ATOM 661 C C . VAL A 1 83 ? 10.977 -31.469 0.269 1 94.88 83 VAL A C 1
ATOM 663 O O . VAL A 1 83 ? 10.68 -31.734 -0.899 1 94.88 83 VAL A O 1
ATOM 666 N N . TYR A 1 84 ? 11.641 -30.422 0.652 1 91.44 84 TYR A N 1
ATOM 667 C CA . TYR A 1 84 ? 12.125 -29.484 -0.354 1 91.44 84 TYR A CA 1
ATOM 668 C C . TYR A 1 84 ? 13 -30.203 -1.385 1 91.44 84 TYR A C 1
ATOM 670 O O . TYR A 1 84 ? 13.961 -30.891 -1.029 1 91.44 84 TYR A O 1
ATOM 678 N N . GLY A 1 85 ? 12.625 -30.062 -2.617 1 94.25 85 GLY A N 1
ATOM 679 C CA . GLY A 1 85 ? 13.398 -30.656 -3.701 1 94.25 85 GLY A CA 1
ATOM 680 C C . GLY A 1 85 ? 13.07 -32.125 -3.947 1 94.25 85 GLY A C 1
ATOM 681 O O . GLY A 1 85 ? 13.656 -32.75 -4.824 1 94.25 85 GLY A O 1
ATOM 682 N N . GLY A 1 86 ? 12.133 -32.625 -3.223 1 95.88 86 GLY A N 1
ATOM 683 C CA . GLY A 1 86 ? 11.828 -34.062 -3.316 1 95.88 86 GLY A CA 1
ATOM 684 C C . GLY A 1 86 ? 10.555 -34.344 -4.086 1 95.88 86 GLY A C 1
ATOM 685 O O . GLY A 1 86 ? 9.82 -33.438 -4.441 1 95.88 86 GLY A O 1
ATOM 686 N N . ILE A 1 87 ? 10.312 -35.594 -4.289 1 97.38 87 ILE A N 1
ATOM 687 C CA . ILE A 1 87 ? 9.164 -36.094 -5.047 1 97.38 87 ILE A CA 1
ATOM 688 C C . ILE A 1 87 ? 7.879 -35.781 -4.285 1 97.38 87 ILE A C 1
ATOM 690 O O . ILE A 1 87 ? 6.812 -35.625 -4.887 1 97.38 87 ILE A O 1
ATOM 694 N N . SER A 1 88 ? 8 -35.594 -2.969 1 97.06 88 SER A N 1
ATOM 695 C CA . SER A 1 88 ? 6.836 -35.344 -2.129 1 97.06 88 SER A CA 1
ATOM 696 C C . SER A 1 88 ? 6.176 -34 -2.482 1 97.06 88 SER A C 1
ATOM 698 O O . SER A 1 88 ? 4.957 -33.875 -2.367 1 97.06 88 SER A O 1
ATOM 700 N N . ARG A 1 89 ? 7.008 -33.094 -2.91 1 96.75 89 ARG A N 1
ATOM 701 C CA . ARG A 1 89 ? 6.449 -31.812 -3.334 1 96.75 89 ARG A CA 1
ATOM 702 C C . ARG A 1 89 ? 5.598 -31.969 -4.59 1 96.75 89 ARG A C 1
ATOM 704 O O . ARG A 1 89 ? 4.512 -31.391 -4.688 1 96.75 89 ARG A O 1
ATOM 711 N N . LEU A 1 90 ? 6.059 -32.688 -5.551 1 98.25 90 LEU A N 1
ATOM 712 C CA . LEU A 1 90 ? 5.293 -32.969 -6.762 1 98.25 90 LEU A CA 1
ATOM 713 C C . LEU A 1 90 ? 4.035 -33.781 -6.434 1 98.25 90 LEU A C 1
ATOM 715 O O . LEU A 1 90 ? 2.955 -33.469 -6.949 1 98.25 90 LEU A O 1
ATOM 719 N N . ARG A 1 91 ? 4.16 -34.719 -5.543 1 98.25 91 ARG A N 1
ATOM 720 C CA . ARG A 1 91 ? 3.029 -35.562 -5.156 1 98.25 91 ARG A CA 1
ATOM 721 C C . ARG A 1 91 ? 1.93 -34.75 -4.504 1 98.25 91 ARG A C 1
ATOM 723 O O . ARG A 1 91 ? 0.743 -35.031 -4.672 1 98.25 91 ARG A O 1
ATOM 730 N N . ALA A 1 92 ? 2.342 -33.781 -3.758 1 98.44 92 ALA A N 1
ATOM 731 C CA . ALA A 1 92 ? 1.354 -32.875 -3.145 1 98.44 92 ALA A CA 1
ATOM 732 C C . ALA A 1 92 ? 0.445 -32.25 -4.199 1 98.44 92 ALA A C 1
ATOM 734 O O . ALA A 1 92 ? -0.778 -32.25 -4.043 1 98.44 92 ALA A O 1
ATOM 735 N N . ASP A 1 93 ? 0.995 -31.781 -5.281 1 98.44 93 ASP A N 1
ATOM 736 C CA . ASP A 1 93 ? 0.216 -31.219 -6.383 1 98.44 93 ASP A CA 1
ATOM 737 C C . ASP A 1 93 ? -0.654 -32.281 -7.035 1 98.44 93 ASP A C 1
ATOM 739 O O . ASP A 1 93 ? -1.813 -32.031 -7.371 1 98.44 93 ASP A O 1
ATOM 743 N N . LEU A 1 94 ? -0.079 -33.438 -7.191 1 98.75 94 LEU A N 1
ATOM 744 C CA . LEU A 1 94 ? -0.786 -34.531 -7.875 1 98.75 94 LEU A CA 1
ATOM 745 C C . LEU A 1 94 ? -1.975 -35 -7.047 1 98.75 94 LEU A C 1
ATOM 747 O O . LEU A 1 94 ? -3.021 -35.344 -7.602 1 98.75 94 LEU A O 1
ATOM 751 N N . HIS A 1 95 ? -1.798 -35.062 -5.727 1 98.69 95 HIS A N 1
ATOM 752 C CA . HIS A 1 95 ? -2.916 -35.438 -4.867 1 98.69 95 HIS A CA 1
ATOM 753 C C . HIS A 1 95 ? -4.086 -34.469 -5.035 1 98.69 95 HIS A C 1
ATOM 755 O O . HIS A 1 95 ? -5.234 -34.906 -5.168 1 98.69 95 HIS A O 1
ATOM 761 N N . CYS A 1 96 ? -3.805 -33.219 -5.047 1 98.75 96 CYS A N 1
ATOM 762 C CA . CYS A 1 96 ? -4.852 -32.219 -5.27 1 98.75 96 CYS A CA 1
ATOM 763 C C . CYS A 1 96 ? -5.441 -32.344 -6.668 1 98.75 96 CYS A C 1
ATOM 765 O O . CYS A 1 96 ? -6.652 -32.219 -6.852 1 98.75 96 CYS A O 1
ATOM 767 N N . LEU A 1 97 ? -4.551 -32.594 -7.629 1 98.75 97 LEU A N 1
ATOM 768 C CA . LEU A 1 97 ? -5.027 -32.719 -9 1 98.75 97 LEU A CA 1
ATOM 769 C C . LEU A 1 97 ? -6.039 -33.875 -9.102 1 98.75 97 LEU A C 1
ATOM 771 O O . LEU A 1 97 ? -7.059 -33.719 -9.781 1 98.75 97 LEU A O 1
ATOM 775 N N . GLU A 1 98 ? -5.758 -34.938 -8.445 1 98.62 98 GLU A N 1
ATOM 776 C CA . GLU A 1 98 ? -6.66 -36.094 -8.43 1 98.62 98 GLU A CA 1
ATOM 777 C C . GLU A 1 98 ? -8.023 -35.719 -7.859 1 98.62 98 GLU A C 1
ATOM 779 O O . GLU A 1 98 ? -9.062 -36.094 -8.414 1 98.62 98 GLU A O 1
ATOM 784 N N . ASP A 1 99 ? -8.008 -35 -6.777 1 98.75 99 ASP A N 1
ATOM 785 C CA . ASP A 1 99 ? -9.25 -34.562 -6.156 1 98.75 99 ASP A CA 1
ATOM 786 C C . ASP A 1 99 ? -9.992 -33.562 -7.047 1 98.75 99 ASP A C 1
ATOM 788 O O . ASP A 1 99 ? -11.219 -33.594 -7.125 1 98.75 99 ASP A O 1
ATOM 792 N N . LEU A 1 100 ? -9.258 -32.688 -7.738 1 98.88 100 LEU A N 1
ATOM 793 C CA . LEU A 1 100 ? -9.852 -31.625 -8.531 1 98.88 100 LEU A CA 1
ATOM 794 C C . LEU A 1 100 ? -10.508 -32.188 -9.789 1 98.88 100 LEU A C 1
ATOM 796 O O . LEU A 1 100 ? -11.547 -31.688 -10.227 1 98.88 100 LEU A O 1
ATOM 800 N N . VAL A 1 101 ? -9.922 -33.188 -10.43 1 98.12 101 VAL A N 1
ATOM 801 C CA . VAL A 1 101 ? -10.492 -33.75 -11.641 1 98.12 101 VAL A CA 1
ATOM 802 C C . VAL A 1 101 ? -11.82 -34.438 -11.312 1 98.12 101 VAL A C 1
ATOM 804 O O . VAL A 1 101 ? -12.68 -34.594 -12.188 1 98.12 101 VAL A O 1
ATOM 807 N N . ALA A 1 102 ? -11.969 -34.844 -10.062 1 97 102 ALA A N 1
ATOM 808 C CA . ALA A 1 102 ? -13.195 -35.469 -9.617 1 97 102 ALA A CA 1
ATOM 809 C C . ALA A 1 102 ? -14.258 -34.438 -9.242 1 97 102 ALA A C 1
ATOM 811 O O . ALA A 1 102 ? -15.422 -34.781 -9.031 1 97 102 ALA A O 1
ATOM 812 N N . SER A 1 103 ? -13.875 -33.219 -9.148 1 96.56 103 SER A N 1
ATOM 813 C CA . SER A 1 103 ? -14.789 -32.156 -8.789 1 96.56 103 SER A CA 1
ATOM 814 C C . SER A 1 103 ? -15.844 -31.938 -9.867 1 96.56 103 SER A C 1
ATOM 816 O O . SER A 1 103 ? -15.562 -32.094 -11.055 1 96.56 103 SER A O 1
ATOM 818 N N . GLU A 1 104 ? -17.047 -31.516 -9.477 1 97 104 GLU A N 1
ATOM 819 C CA . GLU A 1 104 ? -18.141 -31.234 -10.406 1 97 104 GLU A CA 1
ATOM 820 C C . GLU A 1 104 ? -17.969 -29.875 -11.078 1 97 104 GLU A C 1
ATOM 822 O O . GLU A 1 104 ? -18.625 -29.578 -12.078 1 97 104 GLU A O 1
ATOM 827 N N . VAL A 1 105 ? -17.141 -29.078 -10.5 1 98 105 VAL A N 1
ATOM 828 C CA . VAL A 1 105 ? -16.875 -27.766 -11.094 1 98 105 VAL A CA 1
ATOM 829 C C . VAL A 1 105 ? -16.188 -27.953 -12.445 1 98 105 VAL A C 1
ATOM 831 O O . VAL A 1 105 ? -15.203 -28.672 -12.562 1 98 105 VAL A O 1
ATOM 834 N N . PRO A 1 106 ? -16.734 -27.391 -13.477 1 98.38 106 PRO A N 1
ATOM 835 C CA . PRO A 1 106 ? -16.141 -27.531 -14.805 1 98.38 106 PRO A CA 1
ATOM 836 C C . PRO A 1 106 ? -14.984 -26.562 -15.039 1 98.38 106 PRO A C 1
ATOM 838 O O . PRO A 1 106 ? -15.031 -25.766 -15.977 1 98.38 106 PRO A O 1
ATOM 841 N N . TRP A 1 107 ? -14.008 -26.656 -14.188 1 98.88 107 TRP A N 1
ATOM 842 C CA . TRP A 1 107 ? -12.883 -25.734 -14.289 1 98.88 107 TRP A CA 1
ATOM 843 C C . TRP A 1 107 ? -12.125 -25.953 -15.594 1 98.88 107 TRP A C 1
ATOM 845 O O . TRP A 1 107 ? -12.07 -27.062 -16.109 1 98.88 107 TRP A O 1
ATOM 855 N N . LYS A 1 108 ? -11.516 -24.844 -16.109 1 98.81 108 LYS A N 1
ATOM 856 C CA . LYS A 1 108 ? -10.836 -24.875 -17.406 1 98.81 108 LYS A CA 1
ATOM 857 C C . LYS A 1 108 ? -9.336 -25.062 -17.234 1 98.81 108 LYS A C 1
ATOM 859 O O . LYS A 1 108 ? -8.695 -25.766 -18.031 1 98.81 108 LYS A O 1
ATOM 864 N N . TYR A 1 109 ? -8.805 -24.406 -16.266 1 98.88 109 TYR A N 1
ATOM 865 C CA . TYR A 1 109 ? -7.391 -24.516 -15.93 1 98.88 109 TYR A CA 1
ATOM 866 C C . TYR A 1 109 ? -7.207 -24.75 -14.43 1 98.88 109 TYR A C 1
ATOM 868 O O . TYR A 1 109 ? -7.992 -24.266 -13.617 1 98.88 109 TYR A O 1
ATOM 876 N N . VAL A 1 110 ? -6.23 -25.516 -14.086 1 98.94 110 VAL A N 1
ATOM 877 C CA . VAL A 1 110 ? -5.762 -25.562 -12.703 1 98.94 110 VAL A CA 1
ATOM 878 C C . VAL A 1 110 ? -4.426 -24.828 -12.586 1 98.94 110 VAL A C 1
ATOM 880 O O . VAL A 1 110 ? -3.564 -24.953 -13.461 1 98.94 110 VAL A O 1
ATOM 883 N N . ILE A 1 111 ? -4.312 -23.984 -11.633 1 98.88 111 ILE A N 1
ATOM 884 C CA . ILE A 1 111 ? -3.096 -23.234 -11.32 1 98.88 111 ILE A CA 1
ATOM 885 C C . ILE A 1 111 ? -2.547 -23.703 -9.969 1 98.88 111 ILE A C 1
ATOM 887 O O . ILE A 1 111 ? -3.279 -23.766 -8.977 1 98.88 111 ILE A O 1
ATOM 891 N N . ASN A 1 112 ? -1.326 -24.141 -9.914 1 98.69 112 ASN A N 1
ATOM 892 C CA . ASN A 1 112 ? -0.77 -24.5 -8.617 1 98.69 112 ASN A CA 1
ATOM 893 C C . ASN A 1 112 ? -0.096 -23.312 -7.938 1 98.69 112 ASN A C 1
ATOM 895 O O . ASN A 1 112 ? 0.512 -22.484 -8.609 1 98.69 112 ASN A O 1
ATOM 899 N N . THR A 1 113 ? -0.302 -23.172 -6.684 1 98.12 113 THR A N 1
ATOM 900 C CA . THR A 1 113 ? 0.269 -22.109 -5.871 1 98.12 113 THR A CA 1
ATOM 901 C C . THR A 1 113 ? 0.831 -22.656 -4.566 1 98.12 113 THR A C 1
ATOM 903 O O . THR A 1 113 ? 0.628 -23.828 -4.246 1 98.12 113 THR A O 1
ATOM 906 N N . CYS A 1 114 ? 1.616 -21.859 -3.887 1 96.38 114 CYS A N 1
ATOM 907 C CA . CYS A 1 114 ? 2.117 -22.188 -2.559 1 96.38 114 CYS A CA 1
ATOM 908 C C . CYS A 1 114 ? 1.751 -21.109 -1.548 1 96.38 114 CYS A C 1
ATOM 910 O O . CYS A 1 114 ? 1.113 -20.125 -1.899 1 96.38 114 CYS A O 1
ATOM 912 N N . GLY A 1 115 ? 2.105 -21.328 -0.321 1 94 115 GLY A N 1
ATOM 913 C CA . GLY A 1 115 ? 1.639 -20.5 0.775 1 94 115 GLY A CA 1
ATOM 914 C C . GLY A 1 115 ? 2.238 -19.109 0.764 1 94 115 GLY A C 1
ATOM 915 O O . GLY A 1 115 ? 1.741 -18.203 1.442 1 94 115 GLY A O 1
ATOM 916 N N . GLN A 1 116 ? 3.262 -18.859 -0.032 1 96.69 116 GLN A N 1
ATOM 917 C CA . GLN A 1 116 ? 3.92 -17.547 -0.021 1 96.69 116 GLN A CA 1
ATOM 918 C C . GLN A 1 116 ? 3.725 -16.828 -1.349 1 96.69 116 GLN A C 1
ATOM 920 O O . GLN A 1 116 ? 4.48 -15.914 -1.678 1 96.69 116 GLN A O 1
ATOM 925 N N . ASP A 1 117 ? 2.756 -17.312 -2.113 1 98 117 ASP A N 1
ATOM 926 C CA . ASP A 1 117 ? 2.34 -16.641 -3.34 1 98 117 ASP A CA 1
ATOM 927 C C . ASP A 1 117 ? 1.333 -15.531 -3.047 1 98 117 ASP A C 1
ATOM 929 O O . ASP A 1 117 ? 0.677 -15.547 -2.002 1 98 117 ASP A O 1
ATOM 933 N N . PHE A 1 118 ? 1.244 -14.641 -3.947 1 98.69 118 PHE A N 1
ATOM 934 C CA . PHE A 1 118 ? 0.151 -13.68 -3.98 1 98.69 118 PHE A CA 1
ATOM 935 C C . PHE A 1 118 ? -0.165 -13.266 -5.414 1 98.69 118 PHE A C 1
ATOM 937 O O . PHE A 1 118 ? 0.744 -13.078 -6.227 1 98.69 118 PHE A O 1
ATOM 944 N N . PRO A 1 119 ? -1.445 -13.133 -5.73 1 98.75 119 PRO A N 1
ATOM 945 C CA . PRO A 1 119 ? -1.799 -12.766 -7.105 1 98.75 119 PRO A CA 1
ATOM 946 C C . PRO A 1 119 ? -1.489 -11.305 -7.426 1 98.75 119 PRO A C 1
ATOM 948 O O . PRO A 1 119 ? -1.69 -10.43 -6.582 1 98.75 119 PRO A O 1
ATOM 951 N N . LEU A 1 120 ? -0.978 -11.102 -8.586 1 98.69 120 LEU A N 1
ATOM 952 C CA . LEU A 1 120 ? -0.773 -9.758 -9.109 1 98.69 120 LEU A CA 1
ATOM 953 C C . LEU A 1 120 ? -1.885 -9.375 -10.086 1 98.69 120 LEU A C 1
ATOM 955 O O . LEU A 1 120 ? -2 -8.219 -10.484 1 98.69 120 LEU A O 1
ATOM 959 N N . LYS A 1 121 ? -2.678 -10.336 -10.5 1 98.81 121 LYS A N 1
ATOM 960 C CA . LYS A 1 121 ? -3.818 -10.172 -11.391 1 98.81 121 LYS A CA 1
ATOM 961 C C . LYS A 1 121 ? -5.117 -10.609 -10.719 1 98.81 121 LYS A C 1
ATOM 963 O O . LYS A 1 121 ? -5.117 -11.531 -9.906 1 98.81 121 LYS A O 1
ATOM 968 N N . THR A 1 122 ? -6.199 -9.922 -11.016 1 98.62 122 THR A N 1
ATOM 969 C CA . THR A 1 122 ? -7.52 -10.312 -10.531 1 98.62 122 THR A CA 1
ATOM 970 C C . THR A 1 122 ? -7.98 -11.602 -11.203 1 98.62 122 THR A C 1
ATOM 972 O O . THR A 1 122 ? -7.387 -12.039 -12.195 1 98.62 122 THR A O 1
ATOM 975 N N . ASN A 1 123 ? -9.016 -12.242 -10.641 1 98.81 123 ASN A N 1
ATOM 976 C CA . ASN A 1 123 ? -9.578 -13.43 -11.273 1 98.81 123 ASN A CA 1
ATOM 977 C C . ASN A 1 123 ? -9.938 -13.172 -12.734 1 98.81 123 ASN A C 1
ATOM 979 O O . ASN A 1 123 ? -9.641 -13.992 -13.602 1 98.81 123 ASN A O 1
ATOM 983 N N . ARG A 1 124 ? -10.547 -12.031 -13.039 1 98.81 124 ARG A N 1
ATOM 984 C CA . ARG A 1 124 ? -10.938 -11.711 -14.406 1 98.81 124 ARG A CA 1
ATOM 985 C C . ARG A 1 124 ? -9.711 -11.602 -15.312 1 98.81 124 ARG A C 1
ATOM 987 O O . ARG A 1 124 ? -9.711 -12.133 -16.422 1 98.81 124 ARG A O 1
ATOM 994 N N . GLU A 1 125 ? -8.742 -10.938 -14.812 1 98.75 125 GLU A N 1
ATOM 995 C CA . GLU A 1 125 ? -7.508 -10.789 -15.586 1 98.75 125 GLU A CA 1
ATOM 996 C C . GLU A 1 125 ? -6.844 -12.133 -15.836 1 98.75 125 GLU A C 1
ATOM 998 O O . GLU A 1 125 ? -6.301 -12.375 -16.922 1 98.75 125 GLU A O 1
ATOM 1003 N N . ILE A 1 126 ? -6.852 -13.023 -14.867 1 98.88 126 ILE A N 1
ATOM 1004 C CA . ILE A 1 126 ? -6.277 -14.359 -15.023 1 98.88 126 ILE A CA 1
ATOM 1005 C C . ILE A 1 126 ? -7.078 -15.148 -16.047 1 98.88 126 ILE A C 1
ATOM 1007 O O . ILE A 1 126 ? -6.504 -15.805 -16.922 1 98.88 126 ILE A O 1
ATOM 1011 N N . VAL A 1 127 ? -8.391 -15.039 -15.945 1 98.88 127 VAL A N 1
ATOM 1012 C CA . VAL A 1 127 ? -9.273 -15.711 -16.891 1 98.88 127 VAL A CA 1
ATOM 1013 C C . VAL A 1 127 ? -8.961 -15.234 -18.312 1 98.88 127 VAL A C 1
ATOM 1015 O O . VAL A 1 127 ? -8.766 -16.047 -19.219 1 98.88 127 VAL A O 1
ATOM 1018 N N . GLN A 1 128 ? -8.875 -13.93 -18.469 1 98.75 128 GLN A N 1
ATOM 1019 C CA . GLN A 1 128 ? -8.609 -13.359 -19.781 1 98.75 128 GLN A CA 1
ATOM 1020 C C . GLN A 1 128 ? -7.234 -13.781 -20.297 1 98.75 128 GLN A C 1
ATOM 1022 O O . GLN A 1 128 ? -7.078 -14.086 -21.484 1 98.75 128 GLN A O 1
ATOM 1027 N N . TYR A 1 129 ? -6.312 -13.789 -19.438 1 98.69 129 TYR A N 1
ATOM 1028 C CA . TYR A 1 129 ? -4.965 -14.203 -19.812 1 98.69 129 TYR A CA 1
ATOM 1029 C C . TYR A 1 129 ? -4.953 -15.648 -20.297 1 98.69 129 TYR A C 1
ATOM 1031 O O . TYR A 1 129 ? -4.406 -15.945 -21.359 1 98.69 129 TYR A O 1
ATOM 1039 N N . LEU A 1 130 ? -5.559 -16.547 -19.578 1 98.5 130 LEU A N 1
ATOM 1040 C CA . LEU A 1 130 ? -5.559 -17.984 -19.875 1 98.5 130 LEU A CA 1
ATOM 1041 C C . LEU A 1 130 ? -6.371 -18.266 -21.141 1 98.5 130 LEU A C 1
ATOM 1043 O O . LEU A 1 130 ? -6.035 -19.156 -21.922 1 98.5 130 LEU A O 1
ATOM 1047 N N . LYS A 1 131 ? -7.438 -17.531 -21.312 1 98.38 131 LYS A N 1
ATOM 1048 C CA . LYS A 1 131 ? -8.211 -17.656 -22.547 1 98.38 131 LYS A CA 1
ATOM 1049 C C . LYS A 1 131 ? -7.34 -17.422 -23.781 1 98.38 131 LYS A C 1
ATOM 1051 O O . LYS A 1 131 ? -7.547 -18.031 -24.828 1 98.38 131 LYS A O 1
ATOM 1056 N N . GLY A 1 132 ? -6.387 -16.578 -23.625 1 97.62 132 GLY A N 1
ATOM 1057 C CA . GLY A 1 132 ? -5.492 -16.25 -24.734 1 97.62 132 GLY A CA 1
ATOM 1058 C C . GLY A 1 132 ? -4.645 -17.422 -25.188 1 97.62 132 GLY A C 1
ATOM 1059 O O . GLY A 1 132 ? -4.125 -17.422 -26.297 1 97.62 132 GLY A O 1
ATOM 1060 N N . PHE A 1 133 ? -4.496 -18.453 -24.359 1 97.25 133 PHE A N 1
ATOM 1061 C CA . PHE A 1 133 ? -3.668 -19.609 -24.688 1 97.25 133 PHE A CA 1
ATOM 1062 C C . PHE A 1 133 ? -4.484 -20.672 -25.406 1 97.25 133 PHE A C 1
ATOM 1064 O O . PHE A 1 133 ? -3.938 -21.688 -25.859 1 97.25 133 PHE A O 1
ATOM 1071 N N . LYS A 1 134 ? -5.824 -20.516 -25.5 1 97.06 134 LYS A N 1
ATOM 1072 C CA . LYS A 1 134 ? -6.719 -21.344 -26.312 1 97.06 134 LYS A CA 1
ATOM 1073 C C . LYS A 1 134 ? -6.52 -22.828 -26.016 1 97.06 134 LYS A C 1
ATOM 1075 O O . LYS A 1 134 ? -6.34 -23.625 -26.938 1 97.06 134 LYS A O 1
ATOM 1080 N N . GLY A 1 135 ? -6.426 -23.156 -24.766 1 97.75 135 GLY A N 1
ATOM 1081 C CA . GLY A 1 135 ? -6.414 -24.547 -24.359 1 97.75 135 GLY A CA 1
ATOM 1082 C C . GLY A 1 135 ? -5.016 -25.141 -24.297 1 97.75 135 GLY A C 1
ATOM 1083 O O . GLY A 1 135 ? -4.855 -26.359 -24.156 1 97.75 135 GLY A O 1
ATOM 1084 N N . LYS A 1 136 ? -4.008 -24.281 -24.359 1 98.25 136 LYS A N 1
ATOM 1085 C CA . LYS A 1 136 ? -2.633 -24.734 -24.234 1 98.25 136 LYS A CA 1
ATOM 1086 C C . LYS A 1 136 ? -2.16 -24.641 -22.781 1 98.25 136 LYS A C 1
ATOM 1088 O O . LYS A 1 136 ? -2.498 -23.688 -22.078 1 98.25 136 LYS A O 1
ATOM 1093 N N . ASN A 1 137 ? -1.398 -25.656 -22.375 1 98.62 137 ASN A N 1
ATOM 1094 C CA . ASN A 1 137 ? -0.836 -25.641 -21.031 1 98.62 137 ASN A CA 1
ATOM 1095 C C . ASN A 1 137 ? 0.32 -24.656 -20.906 1 98.62 137 ASN A C 1
ATOM 1097 O O . ASN A 1 137 ? 1.077 -24.469 -21.859 1 98.62 137 ASN A O 1
ATOM 1101 N N . ILE A 1 138 ? 0.402 -24.062 -19.797 1 98.44 138 ILE A N 1
ATOM 1102 C CA . ILE A 1 138 ? 1.506 -23.141 -19.547 1 98.44 138 ILE A CA 1
ATOM 1103 C C . ILE A 1 138 ? 2.484 -23.781 -18.562 1 98.44 138 ILE A C 1
ATOM 1105 O O . ILE A 1 138 ? 2.201 -23.875 -17.359 1 98.44 138 ILE A O 1
ATOM 1109 N N . THR A 1 139 ? 3.604 -24.203 -19 1 98.12 139 THR A N 1
ATOM 1110 C CA . THR A 1 139 ? 4.668 -24.828 -18.234 1 98.12 139 THR A CA 1
ATOM 1111 C C . THR A 1 139 ? 6.031 -24.266 -18.641 1 98.12 139 THR A C 1
ATOM 1113 O O . THR A 1 139 ? 6.824 -24.953 -19.281 1 98.12 139 THR A O 1
ATOM 1116 N N . PRO A 1 140 ? 6.352 -23.047 -18.188 1 97.31 140 PRO A N 1
ATOM 1117 C CA . PRO A 1 140 ? 7.613 -22.438 -18.609 1 97.31 140 PRO A CA 1
ATOM 1118 C C . PRO A 1 140 ? 8.812 -23.359 -18.375 1 97.31 140 PRO A C 1
ATOM 1120 O O . PRO A 1 140 ? 8.969 -23.906 -17.281 1 97.31 140 PRO A O 1
ATOM 1123 N N . GLY A 1 141 ? 9.625 -23.5 -19.406 1 96.62 141 GLY A N 1
ATOM 1124 C CA . GLY A 1 141 ? 10.797 -24.344 -19.297 1 96.62 141 GLY A CA 1
ATOM 1125 C C . GLY A 1 141 ? 11.578 -24.469 -20.578 1 96.62 141 GLY A C 1
ATOM 1126 O O . GLY A 1 141 ? 11.117 -24.031 -21.641 1 96.62 141 GLY A O 1
ATOM 1127 N N . VAL A 1 142 ? 12.727 -25 -20.469 1 97.12 142 VAL A N 1
ATOM 1128 C CA . VAL A 1 142 ? 13.68 -25.172 -21.547 1 97.12 142 VAL A CA 1
ATOM 1129 C C . VAL A 1 142 ? 14.438 -26.484 -21.359 1 97.12 142 VAL A C 1
ATOM 1131 O O . VAL A 1 142 ? 14.188 -27.219 -20.406 1 97.12 142 VAL A O 1
ATOM 1134 N N . LEU A 1 143 ? 15.281 -26.734 -22.406 1 97.06 143 LEU A N 1
ATOM 1135 C CA . LEU A 1 143 ? 16.219 -27.828 -22.172 1 97.06 143 LEU A CA 1
ATOM 1136 C C . LEU A 1 143 ? 17.109 -27.531 -20.969 1 97.06 143 LEU A C 1
ATOM 1138 O O . LEU A 1 143 ? 17.422 -26.375 -20.688 1 97.06 143 LEU A O 1
ATOM 1142 N N . PRO A 1 144 ? 17.531 -28.562 -20.234 1 96.44 144 PRO A N 1
ATOM 1143 C CA . PRO A 1 144 ? 18.234 -28.312 -18.969 1 96.44 144 PRO A CA 1
ATOM 1144 C C . PRO A 1 144 ? 19.547 -27.547 -19.172 1 96.44 144 PRO A C 1
ATOM 1146 O O . PRO A 1 144 ? 20.406 -27.984 -19.938 1 96.44 144 PRO A O 1
ATOM 1149 N N . PRO A 1 145 ? 19.625 -26.453 -18.5 1 95.06 145 PRO A N 1
ATOM 1150 C CA . PRO A 1 145 ? 20.953 -25.828 -18.438 1 95.06 145 PRO A CA 1
ATOM 1151 C C . PRO A 1 145 ? 21.969 -26.672 -17.672 1 95.06 145 PRO A C 1
ATOM 1153 O O . PRO A 1 145 ? 21.578 -27.641 -17 1 95.06 145 PRO A O 1
ATOM 1156 N N . GLU A 1 146 ? 23.219 -26.219 -17.703 1 95 146 GLU A N 1
ATOM 1157 C CA . GLU A 1 146 ? 24.312 -27 -17.109 1 95 146 GLU A CA 1
ATOM 1158 C C . GLU A 1 146 ? 24.047 -27.281 -15.641 1 95 146 GLU A C 1
ATOM 1160 O O . GLU A 1 146 ? 24.266 -28.406 -15.164 1 95 146 GLU A O 1
ATOM 1165 N N . HIS A 1 147 ? 23.531 -26.312 -14.945 1 91.19 147 HIS A N 1
ATOM 1166 C CA . HIS A 1 147 ? 23.375 -26.422 -13.5 1 91.19 147 HIS A CA 1
ATOM 1167 C C . HIS A 1 147 ? 22.25 -27.375 -13.148 1 91.19 147 HIS A C 1
ATOM 1169 O O . HIS A 1 147 ? 22.156 -27.844 -12.008 1 91.19 147 HIS A O 1
ATOM 1175 N N . ALA A 1 148 ? 21.391 -27.734 -14.109 1 94.69 148 ALA A N 1
ATOM 1176 C CA . ALA A 1 148 ? 20.219 -28.547 -13.82 1 94.69 148 ALA A CA 1
ATOM 1177 C C . ALA A 1 148 ? 20.438 -30 -14.258 1 94.69 148 ALA A C 1
ATOM 1179 O O . ALA A 1 148 ? 19.672 -30.891 -13.898 1 94.69 148 ALA A O 1
ATOM 1180 N N . ILE A 1 149 ? 21.5 -30.25 -14.984 1 95.12 149 ILE A N 1
ATOM 1181 C CA . ILE A 1 149 ? 21.75 -31.562 -15.57 1 95.12 149 ILE A CA 1
ATOM 1182 C C . ILE A 1 149 ? 21.922 -32.594 -14.469 1 95.12 149 ILE A C 1
ATOM 1184 O O . ILE A 1 149 ? 21.391 -33.719 -14.562 1 95.12 149 ILE A O 1
ATOM 1188 N N . GLY A 1 150 ? 22.609 -32.25 -13.414 1 95.06 150 GLY A N 1
ATOM 1189 C CA . GLY A 1 150 ? 22.875 -33.188 -12.32 1 95.06 150 GLY A CA 1
ATOM 1190 C C . GLY A 1 150 ? 21.609 -33.625 -11.602 1 95.06 150 GLY A C 1
ATOM 1191 O O . GLY A 1 150 ? 21.609 -34.688 -10.953 1 95.06 150 GLY A O 1
ATOM 1192 N N . ARG A 1 151 ? 20.547 -32.906 -11.719 1 96.44 151 ARG A N 1
ATOM 1193 C CA . ARG A 1 151 ? 19.312 -33.188 -11.008 1 96.44 151 ARG A CA 1
ATOM 1194 C C . ARG A 1 151 ? 18.656 -34.469 -11.531 1 96.44 151 ARG A C 1
ATOM 1196 O O . ARG A 1 151 ? 18 -35.188 -10.781 1 96.44 151 ARG A O 1
ATOM 1203 N N . THR A 1 152 ? 18.844 -34.719 -12.875 1 97.19 152 THR A N 1
ATOM 1204 C CA . THR A 1 152 ? 18.188 -35.875 -13.5 1 97.19 152 THR A CA 1
ATOM 1205 C C . THR A 1 152 ? 19.203 -36.906 -13.945 1 97.19 152 THR A C 1
ATOM 1207 O O . THR A 1 152 ? 18.844 -37.938 -14.523 1 97.19 152 THR A O 1
ATOM 1210 N N . LYS A 1 153 ? 20.438 -36.656 -13.703 1 97.12 153 LYS A N 1
ATOM 1211 C CA . LYS A 1 153 ? 21.5 -37.594 -14.078 1 97.12 153 LYS A CA 1
ATOM 1212 C C . LYS A 1 153 ? 21.766 -38.594 -12.969 1 97.12 153 LYS A C 1
ATOM 1214 O O . LYS A 1 153 ? 22.078 -39.75 -13.25 1 97.12 153 LYS A O 1
ATOM 1219 N N . TYR A 1 154 ? 21.641 -38.156 -11.742 1 97.75 154 TYR A N 1
ATOM 1220 C CA . TYR A 1 154 ? 21.969 -39 -10.609 1 97.75 154 TYR A CA 1
ATOM 1221 C C . TYR A 1 154 ? 20.734 -39.312 -9.781 1 97.75 154 TYR A C 1
ATOM 1223 O O . TYR A 1 154 ? 19.75 -38.562 -9.805 1 97.75 154 TYR A O 1
ATOM 1231 N N . VAL A 1 155 ? 20.828 -40.406 -9.055 1 97.81 155 VAL A N 1
ATOM 1232 C CA . VAL A 1 155 ? 19.781 -40.781 -8.117 1 97.81 155 VAL A CA 1
ATOM 1233 C C . VAL A 1 155 ? 19.812 -39.844 -6.918 1 97.81 155 VAL A C 1
ATOM 1235 O O . VAL A 1 155 ? 20.875 -39.531 -6.375 1 97.81 155 VAL A O 1
ATOM 1238 N N . HIS A 1 156 ? 18.703 -39.312 -6.578 1 97.62 156 HIS A N 1
ATOM 1239 C CA . HIS A 1 156 ? 18.484 -38.5 -5.375 1 97.62 156 HIS A CA 1
ATOM 1240 C C . HIS A 1 156 ? 17.484 -39.188 -4.438 1 97.62 156 HIS A C 1
ATOM 1242 O O . HIS A 1 156 ? 16.562 -39.875 -4.891 1 97.62 156 HIS A O 1
ATOM 1248 N N . GLN A 1 157 ? 17.734 -39.031 -3.164 1 94.31 157 GLN A N 1
ATOM 1249 C CA . GLN A 1 157 ? 16.891 -39.688 -2.176 1 94.31 157 GLN A CA 1
ATOM 1250 C C . GLN A 1 157 ? 16.406 -38.719 -1.117 1 94.31 157 GLN A C 1
ATOM 1252 O O . GLN A 1 157 ? 17.188 -37.875 -0.63 1 94.31 157 GLN A O 1
ATOM 1257 N N . GLU A 1 158 ? 15.062 -38.75 -0.853 1 92.62 158 GLU A N 1
ATOM 1258 C CA . GLU A 1 158 ? 14.523 -37.969 0.264 1 92.62 158 GLU A CA 1
ATOM 1259 C C . GLU A 1 158 ? 14.898 -38.625 1.602 1 92.62 158 GLU A C 1
ATOM 1261 O O . GLU A 1 158 ? 14.766 -39.844 1.775 1 92.62 158 GLU A O 1
ATOM 1266 N N . LEU A 1 159 ? 15.453 -37.875 2.379 1 90.75 159 LEU A N 1
ATOM 1267 C CA . LEU A 1 159 ? 15.688 -38.281 3.754 1 90.75 159 LEU A CA 1
ATOM 1268 C C . LEU A 1 159 ? 14.766 -37.562 4.719 1 90.75 159 LEU A C 1
ATOM 1270 O O . LEU A 1 159 ? 14.812 -36.344 4.82 1 90.75 159 LEU A O 1
ATOM 1274 N N . LEU A 1 160 ? 13.914 -38.344 5.309 1 86.94 160 LEU A N 1
ATOM 1275 C CA . LEU A 1 160 ? 12.969 -37.781 6.258 1 86.94 160 LEU A CA 1
ATOM 1276 C C . LEU A 1 160 ? 13.547 -37.781 7.668 1 86.94 160 LEU A C 1
ATOM 1278 O O . LEU A 1 160 ? 14.125 -38.75 8.109 1 86.94 160 LEU A O 1
ATOM 1282 N N . ASP A 1 161 ? 13.711 -36.562 8.211 1 78.56 161 ASP A N 1
ATOM 1283 C CA . ASP A 1 161 ? 14.141 -36.406 9.602 1 78.56 161 ASP A CA 1
ATOM 1284 C C . ASP A 1 161 ? 13.156 -35.531 10.383 1 78.56 161 ASP A C 1
ATOM 1286 O O . ASP A 1 161 ? 12.328 -34.844 9.797 1 78.56 161 ASP A O 1
ATOM 1290 N N . HIS A 1 162 ? 13.125 -35.781 11.656 1 67.62 162 HIS A N 1
ATOM 1291 C CA . HIS A 1 162 ? 12.203 -35.062 12.523 1 67.62 162 HIS A CA 1
ATOM 1292 C C . HIS A 1 162 ? 12.453 -33.562 12.461 1 67.62 162 HIS A C 1
ATOM 1294 O O . HIS A 1 162 ? 11.523 -32.75 12.633 1 67.62 162 HIS A O 1
ATOM 1300 N N . LYS A 1 163 ? 13.68 -33.156 12.281 1 66.94 163 LYS A N 1
ATOM 1301 C CA . LYS A 1 163 ? 13.977 -31.719 12.391 1 66.94 163 LYS A CA 1
ATOM 1302 C C . LYS A 1 163 ? 14.094 -31.078 11.016 1 66.94 163 LYS A C 1
ATOM 1304 O O . LYS A 1 163 ? 13.57 -29.984 10.797 1 66.94 163 LYS A O 1
ATOM 1309 N N . ASN A 1 164 ? 14.844 -31.859 10.172 1 80.81 164 ASN A N 1
ATOM 1310 C CA . ASN A 1 164 ? 15.117 -31.234 8.875 1 80.81 164 ASN A CA 1
ATOM 1311 C C . ASN A 1 164 ? 15.188 -32.281 7.762 1 80.81 164 ASN A C 1
ATOM 1313 O O . ASN A 1 164 ? 16.219 -32.906 7.566 1 80.81 164 ASN A O 1
ATOM 1317 N N . SER A 1 165 ? 14.117 -32.375 6.984 1 89.25 165 SER A N 1
ATOM 1318 C CA . SER A 1 165 ? 14.109 -33.281 5.828 1 89.25 165 SER A CA 1
ATOM 1319 C C . SER A 1 165 ? 14.812 -32.656 4.637 1 89.25 165 SER A C 1
ATOM 1321 O O . SER A 1 165 ? 14.734 -31.438 4.434 1 89.25 165 SER A O 1
ATOM 1323 N N . TYR A 1 166 ? 15.57 -33.5 3.945 1 92.25 166 TYR A N 1
ATOM 1324 C CA . TYR A 1 166 ? 16.281 -32.969 2.777 1 92.25 166 TYR A CA 1
ATOM 1325 C C . TYR A 1 166 ? 16.484 -34.062 1.738 1 92.25 166 TYR A C 1
ATOM 1327 O O . TYR A 1 166 ? 16.203 -35.25 1.991 1 92.25 166 TYR A O 1
ATOM 1335 N N . VAL A 1 167 ? 16.969 -33.688 0.606 1 95 167 VAL A N 1
ATOM 1336 C CA . VAL A 1 167 ? 17.25 -34.594 -0.487 1 95 167 VAL A CA 1
ATOM 1337 C C . VAL A 1 167 ? 18.766 -34.781 -0.632 1 95 167 VAL A C 1
ATOM 1339 O O . VAL A 1 167 ? 19.5 -33.781 -0.646 1 95 167 VAL A O 1
ATOM 1342 N N . ILE A 1 168 ? 19.125 -36.062 -0.709 1 94.56 168 ILE A N 1
ATOM 1343 C CA . ILE A 1 168 ? 20.547 -36.312 -0.856 1 94.56 168 ILE A CA 1
ATOM 1344 C C . ILE A 1 168 ? 20.844 -36.812 -2.27 1 94.56 168 ILE A C 1
ATOM 1346 O O . ILE A 1 168 ? 20.109 -37.656 -2.797 1 94.56 168 ILE A O 1
ATOM 1350 N N . LYS A 1 169 ? 21.828 -36.188 -2.838 1 95.75 169 LYS A N 1
ATOM 1351 C CA . LYS A 1 169 ? 22.344 -36.688 -4.113 1 95.75 169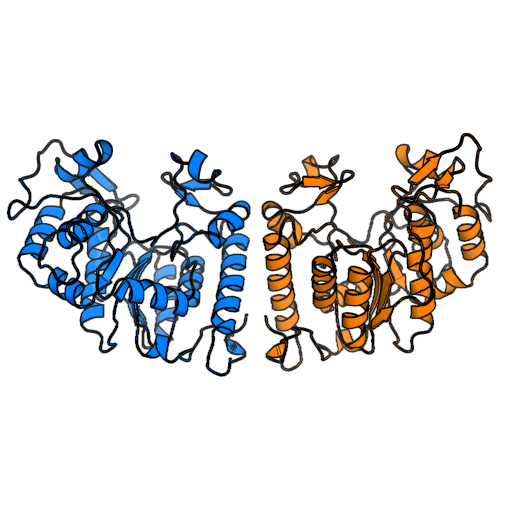 LYS A CA 1
ATOM 1352 C C . LYS A 1 169 ? 23.25 -37.906 -3.908 1 95.75 169 LYS A C 1
ATOM 1354 O O . LYS A 1 169 ? 24.156 -37.875 -3.061 1 95.75 169 LYS A O 1
ATOM 1359 N N . THR A 1 170 ? 23.078 -38.938 -4.684 1 96.31 170 THR A N 1
ATOM 1360 C CA . THR A 1 170 ? 23.953 -40.094 -4.637 1 96.31 170 THR A CA 1
ATOM 1361 C C . THR A 1 170 ? 24.875 -40.125 -5.852 1 96.31 170 THR A C 1
ATOM 1363 O O . THR A 1 170 ? 24.766 -39.281 -6.742 1 96.31 170 THR A O 1
ATOM 1366 N N . THR A 1 171 ? 25.828 -41.125 -5.859 1 96.06 171 THR A N 1
ATOM 1367 C CA . THR A 1 171 ? 26.75 -41.25 -6.98 1 96.06 171 THR A CA 1
ATOM 1368 C C . THR A 1 171 ? 26.188 -42.219 -8.016 1 96.06 171 THR A C 1
ATOM 1370 O O . THR A 1 171 ? 26.781 -42.438 -9.07 1 96.06 171 THR A O 1
ATOM 1373 N N . GLU A 1 172 ? 25.031 -42.719 -7.703 1 97.75 172 GLU A N 1
ATOM 1374 C CA . GLU A 1 172 ? 24.422 -43.656 -8.625 1 97.75 172 GLU A CA 1
ATOM 1375 C C . GLU A 1 172 ? 23.781 -42.938 -9.805 1 97.75 172 GLU A C 1
ATOM 1377 O O . GLU A 1 172 ? 23.047 -41.969 -9.625 1 97.75 172 GLU A O 1
ATOM 1382 N N . LEU A 1 173 ? 24.078 -43.406 -10.961 1 97.75 173 LEU A N 1
ATOM 1383 C CA . LEU A 1 173 ? 23.469 -42.844 -12.164 1 97.75 173 LEU A CA 1
ATOM 1384 C C . LEU A 1 173 ? 22.031 -43.312 -12.32 1 97.75 173 LEU A C 1
ATOM 1386 O O . LEU A 1 173 ? 21.734 -44.469 -12.047 1 97.75 173 LEU A O 1
ATOM 1390 N N . LYS A 1 174 ? 21.234 -42.5 -12.812 1 97.69 174 LYS A N 1
ATOM 1391 C CA . LYS A 1 174 ? 19.844 -42.875 -13.102 1 97.69 174 LYS A CA 1
ATOM 1392 C C . LYS A 1 174 ? 19.75 -43.625 -14.414 1 97.69 174 LYS A C 1
ATOM 1394 O O . LYS A 1 174 ? 20.609 -43.5 -15.289 1 97.69 174 LYS A O 1
ATOM 1399 N N . THR A 1 175 ? 18.703 -44.438 -14.461 1 97.44 175 THR A N 1
ATOM 1400 C CA . THR A 1 175 ? 18.359 -45.031 -15.742 1 97.44 175 THR A CA 1
ATOM 1401 C C . THR A 1 175 ? 17.906 -43.969 -16.75 1 97.44 175 THR A C 1
ATOM 1403 O O . THR A 1 175 ? 17.516 -42.875 -16.359 1 97.44 175 THR A O 1
ATOM 1406 N N . PRO A 1 176 ? 17.953 -44.312 -18 1 97.12 176 PRO A N 1
ATOM 1407 C CA . PRO A 1 176 ? 17.453 -43.375 -18.984 1 97.12 176 PRO A CA 1
ATOM 1408 C C . PRO A 1 176 ? 15.969 -43.031 -18.781 1 97.12 176 PRO A C 1
ATOM 1410 O O . PRO A 1 176 ? 15.227 -43.875 -18.234 1 97.12 176 PRO A O 1
ATOM 1413 N N . PRO A 1 177 ? 15.562 -41.906 -19.266 1 97.69 177 PRO A N 1
ATOM 1414 C CA . PRO A 1 177 ? 14.141 -41.562 -19.172 1 97.69 177 PRO A CA 1
ATOM 1415 C C . PRO A 1 177 ? 13.242 -42.562 -19.891 1 97.69 177 PRO A C 1
ATOM 1417 O O . PRO A 1 177 ? 13.641 -43.125 -20.906 1 97.69 177 PRO A O 1
ATOM 1420 N N . PRO A 1 178 ? 12.094 -42.719 -19.391 1 98.12 178 PRO A N 1
ATOM 1421 C CA . PRO A 1 178 ? 11.18 -43.656 -20.047 1 98.12 178 PRO A CA 1
ATOM 1422 C C . PRO A 1 178 ? 10.75 -43.188 -21.422 1 98.12 178 PRO A C 1
ATOM 1424 O O . PRO A 1 178 ? 10.594 -41.969 -21.656 1 98.12 178 PRO A O 1
ATOM 1427 N N . HIS A 1 179 ? 10.547 -44.188 -22.328 1 97 179 HIS A N 1
ATOM 1428 C CA . HIS A 1 179 ? 10.039 -43.969 -23.688 1 97 179 HIS A CA 1
ATOM 1429 C C . HIS A 1 179 ? 10.969 -43.031 -24.469 1 97 179 HIS A C 1
ATOM 1431 O O . HIS A 1 179 ? 10.531 -42.312 -25.375 1 97 179 HIS A O 1
ATOM 1437 N N . ASN A 1 180 ? 12.188 -42.969 -24 1 95.62 180 ASN A N 1
ATOM 1438 C CA . ASN A 1 180 ? 13.203 -42.125 -24.641 1 95.62 180 ASN A CA 1
ATOM 1439 C C . ASN A 1 180 ? 12.781 -40.656 -24.688 1 95.62 180 ASN A C 1
ATOM 1441 O O . ASN A 1 180 ? 13.039 -39.969 -25.672 1 95.62 180 ASN A O 1
ATOM 1445 N N . MET A 1 181 ? 12.094 -40.25 -23.609 1 96.5 181 MET A N 1
ATOM 1446 C CA . MET A 1 181 ? 11.641 -38.875 -23.531 1 96.5 181 MET A CA 1
ATOM 1447 C C . MET A 1 181 ? 12.82 -37.906 -23.375 1 96.5 181 MET A C 1
ATOM 1449 O O . MET A 1 181 ? 13.797 -38.25 -22.703 1 96.5 181 MET A O 1
ATOM 1453 N N . VAL A 1 182 ? 12.633 -36.75 -24.047 1 97.19 182 VAL A N 1
ATOM 1454 C CA . VAL A 1 182 ? 13.547 -35.656 -23.766 1 97.19 182 VAL A CA 1
ATOM 1455 C C . VAL A 1 182 ? 13.117 -34.938 -22.469 1 97.19 182 VAL A C 1
ATOM 1457 O O . VAL A 1 182 ? 11.977 -34.5 -22.359 1 97.19 182 VAL A O 1
ATOM 1460 N N . ILE A 1 183 ? 14.047 -34.875 -21.516 1 98.12 183 ILE A N 1
ATOM 1461 C CA . ILE A 1 183 ? 13.734 -34.281 -20.219 1 98.12 183 ILE A CA 1
ATOM 1462 C C . ILE A 1 183 ? 13.992 -32.781 -20.281 1 98.12 183 ILE A C 1
ATOM 1464 O O . ILE A 1 183 ? 15.07 -32.344 -20.703 1 98.12 183 ILE A O 1
ATOM 1468 N N . TYR A 1 184 ? 13.008 -32 -19.891 1 97.94 184 TYR A N 1
ATOM 1469 C CA . TYR A 1 184 ? 13.109 -30.531 -19.844 1 97.94 184 TYR A CA 1
ATOM 1470 C C . TYR A 1 184 ? 13.266 -30.047 -18.406 1 97.94 184 TYR A C 1
ATOM 1472 O O . TYR A 1 184 ? 13.141 -30.828 -17.469 1 97.94 184 TYR A O 1
ATOM 1480 N N . PHE A 1 185 ? 13.688 -28.781 -18.312 1 97.81 185 PHE A N 1
ATOM 1481 C CA . PHE A 1 185 ? 13.812 -28.062 -17.062 1 97.81 185 PHE A CA 1
ATOM 1482 C C . PHE A 1 185 ? 12.93 -26.828 -17.062 1 97.81 185 PHE A C 1
ATOM 1484 O O . PHE A 1 185 ? 12.984 -26.016 -17.984 1 97.81 185 PHE A O 1
ATOM 1491 N N . GLY A 1 186 ? 12.156 -26.719 -16.031 1 96.12 186 GLY A N 1
ATOM 1492 C CA . GLY A 1 186 ? 11.258 -25.562 -15.961 1 96.12 186 GLY A CA 1
ATOM 1493 C C . GLY A 1 186 ? 10.852 -25.234 -14.539 1 96.12 186 GLY A C 1
ATOM 1494 O O . GLY A 1 186 ? 11.5 -25.656 -13.578 1 96.12 186 GLY A O 1
ATOM 1495 N N . THR A 1 187 ? 9.859 -24.391 -14.43 1 94.44 187 THR A N 1
ATOM 1496 C CA . THR A 1 187 ? 9.352 -23.969 -13.133 1 94.44 187 THR A CA 1
ATOM 1497 C C . THR A 1 187 ? 8.406 -25.016 -12.555 1 94.44 187 THR A C 1
ATOM 1499 O O . THR A 1 187 ? 7.855 -25.844 -13.289 1 94.44 187 THR A O 1
ATOM 1502 N N . ALA A 1 188 ? 8.336 -24.938 -11.234 1 95.25 188 ALA A N 1
ATOM 1503 C CA . ALA A 1 188 ? 7.367 -25.797 -10.547 1 95.25 188 ALA A CA 1
ATOM 1504 C C . ALA A 1 188 ? 5.949 -25.25 -10.719 1 95.25 188 ALA A C 1
ATOM 1506 O O . ALA A 1 188 ? 4.977 -25.969 -10.461 1 95.25 188 ALA A O 1
ATOM 1507 N N . TYR A 1 189 ? 5.824 -24.016 -11.133 1 97.19 189 TYR A N 1
ATOM 1508 C CA . TYR A 1 189 ? 4.52 -23.375 -11.211 1 97.19 189 TYR A CA 1
ATOM 1509 C C . TYR A 1 189 ? 3.953 -23.453 -12.617 1 97.19 189 TYR A C 1
ATOM 1511 O O . TYR A 1 189 ? 4.629 -23.094 -13.586 1 97.19 189 TYR A O 1
ATOM 1519 N N . VAL A 1 190 ? 2.695 -23.906 -12.711 1 98.38 190 VAL A N 1
ATOM 1520 C CA . VAL A 1 190 ? 2.119 -24.234 -14.016 1 98.38 190 VAL A CA 1
ATOM 1521 C C . VAL A 1 190 ? 0.638 -23.859 -14.031 1 98.38 190 VAL A C 1
ATOM 1523 O O . VAL A 1 190 ? 0.046 -23.594 -12.984 1 98.38 190 VAL A O 1
ATOM 1526 N N . ALA A 1 191 ? 0.093 -23.719 -15.133 1 98.81 191 ALA A N 1
ATOM 1527 C CA . ALA A 1 191 ? -1.337 -23.672 -15.43 1 98.81 191 ALA A CA 1
ATOM 1528 C C . ALA A 1 191 ? -1.711 -24.75 -16.453 1 98.81 191 ALA A C 1
ATOM 1530 O O . ALA A 1 191 ? -1.235 -24.719 -17.594 1 98.81 191 ALA A O 1
ATOM 1531 N N . LEU A 1 192 ? -2.584 -25.656 -16.047 1 98.88 192 LEU A N 1
ATOM 1532 C CA . LEU A 1 192 ? -2.824 -26.859 -16.844 1 98.88 192 LEU A CA 1
ATOM 1533 C C . LEU A 1 192 ? -4.301 -26.984 -17.203 1 98.88 192 LEU A C 1
ATOM 1535 O O . LEU A 1 192 ? -5.172 -26.688 -16.375 1 98.88 192 LEU A O 1
ATOM 1539 N N . THR A 1 193 ? -4.535 -27.453 -18.391 1 98.81 193 THR A N 1
ATOM 1540 C CA . THR A 1 193 ? -5.906 -27.734 -18.797 1 98.81 193 THR A CA 1
ATOM 1541 C C . THR A 1 193 ? -6.422 -29 -18.125 1 98.81 193 THR A C 1
ATOM 1543 O O . THR A 1 193 ? -5.637 -29.828 -17.672 1 98.81 193 THR A O 1
ATOM 1546 N N . ARG A 1 194 ? -7.703 -29.109 -18.062 1 98.31 194 ARG A N 1
ATOM 1547 C CA . ARG A 1 194 ? -8.328 -30.266 -17.453 1 98.31 194 ARG A CA 1
ATOM 1548 C C . ARG A 1 194 ? -7.949 -31.547 -18.188 1 98.31 194 ARG A C 1
ATOM 1550 O O . ARG A 1 194 ? -7.691 -32.594 -17.562 1 98.31 194 ARG A O 1
ATOM 1557 N N . ASP A 1 195 ? -7.898 -31.5 -19.516 1 98.44 195 ASP A N 1
ATOM 1558 C CA . ASP A 1 195 ? -7.52 -32.688 -20.297 1 98.44 195 ASP A CA 1
ATOM 1559 C C . ASP A 1 195 ? -6.09 -33.094 -19.984 1 98.44 195 ASP A C 1
ATOM 1561 O O . ASP A 1 195 ? -5.805 -34.312 -19.906 1 98.44 195 ASP A O 1
ATOM 1565 N N . PHE A 1 196 ? -5.266 -32.156 -19.875 1 98.81 196 PHE A N 1
ATOM 1566 C CA . PHE A 1 196 ? -3.889 -32.469 -19.516 1 98.81 196 PHE A CA 1
ATOM 1567 C C . PHE A 1 196 ? -3.82 -33.094 -18.125 1 98.81 196 PHE A C 1
ATOM 1569 O O . PHE A 1 196 ? -3.061 -34.031 -17.891 1 98.81 196 PHE A O 1
ATOM 1576 N N . ALA A 1 197 ? -4.559 -32.531 -17.203 1 98.81 197 ALA A N 1
ATOM 1577 C CA . ALA A 1 197 ? -4.605 -33.094 -15.844 1 98.81 197 ALA A CA 1
ATOM 1578 C C . ALA A 1 197 ? -5.027 -34.562 -15.875 1 98.81 197 ALA A C 1
ATOM 1580 O O . ALA A 1 197 ? -4.422 -35.406 -15.203 1 98.81 197 ALA A O 1
ATOM 1581 N N . ASN A 1 198 ? -6.035 -34.844 -16.656 1 98.5 198 ASN A N 1
ATOM 1582 C CA . ASN A 1 198 ? -6.477 -36.219 -16.797 1 98.5 198 ASN A CA 1
ATOM 1583 C C . ASN A 1 198 ? -5.387 -37.094 -17.406 1 98.5 198 ASN A C 1
ATOM 1585 O O . ASN A 1 198 ? -5.16 -38.219 -16.953 1 98.5 198 ASN A O 1
ATOM 1589 N N . PHE A 1 199 ? -4.773 -36.594 -18.422 1 98.62 199 PHE A N 1
ATOM 1590 C CA . PHE A 1 199 ? -3.668 -37.281 -19.062 1 98.62 199 PHE A CA 1
ATOM 1591 C C . PHE A 1 199 ? -2.576 -37.625 -18.062 1 98.62 199 PHE A C 1
ATOM 1593 O O . PHE A 1 199 ? -2.113 -38.781 -17.984 1 98.62 199 PHE A O 1
ATOM 1600 N N . VAL A 1 200 ? -2.191 -36.656 -17.219 1 98.69 200 VAL A N 1
ATOM 1601 C CA . VAL A 1 200 ? -1.116 -36.781 -16.25 1 98.69 200 VAL A CA 1
ATOM 1602 C C . VAL A 1 200 ? -1.457 -37.906 -15.25 1 98.69 200 VAL A C 1
ATOM 1604 O O . VAL A 1 200 ? -0.575 -38.656 -14.812 1 98.69 200 VAL A O 1
ATOM 1607 N N . LEU A 1 201 ? -2.729 -38.062 -14.93 1 98.44 201 LEU A N 1
ATOM 1608 C CA . LEU A 1 201 ? -3.154 -38.969 -13.859 1 98.44 201 LEU A CA 1
ATOM 1609 C C . LEU A 1 201 ? -3.398 -40.375 -14.398 1 98.44 201 LEU A C 1
ATOM 1611 O O . LEU A 1 201 ? -3.438 -41.344 -13.633 1 98.44 201 LEU A O 1
ATOM 1615 N N . GLN A 1 202 ? -3.518 -40.5 -15.742 1 98.19 202 GLN A N 1
ATOM 1616 C CA . GLN A 1 202 ? -4.047 -41.781 -16.219 1 98.19 202 GLN A CA 1
ATOM 1617 C C . GLN A 1 202 ? -3.152 -42.375 -17.297 1 98.19 202 GLN A C 1
ATOM 1619 O O . GLN A 1 202 ? -3.062 -43.594 -17.422 1 98.19 202 GLN A O 1
ATOM 1624 N N . ASP A 1 203 ? -2.543 -41.594 -18.078 1 98.38 203 ASP A N 1
ATOM 1625 C CA . ASP A 1 203 ? -1.806 -42.094 -19.25 1 98.38 203 ASP A CA 1
ATOM 1626 C C . ASP A 1 203 ? -0.519 -42.781 -18.812 1 98.38 203 ASP A C 1
ATOM 1628 O O . ASP A 1 203 ? 0.189 -42.312 -17.922 1 98.38 203 ASP A O 1
ATOM 1632 N N . GLN A 1 204 ? -0.229 -43.844 -19.484 1 97.88 204 GLN A N 1
ATOM 1633 C CA . GLN A 1 204 ? 0.935 -44.625 -19.141 1 97.88 204 GLN A CA 1
ATOM 1634 C C . GLN A 1 204 ? 2.229 -43.844 -19.328 1 97.88 204 GLN A C 1
ATOM 1636 O O . GLN A 1 204 ? 3.184 -44.031 -18.562 1 97.88 204 GLN A O 1
ATOM 1641 N N . LEU A 1 205 ? 2.305 -43.031 -20.328 1 97.19 205 LEU A N 1
ATOM 1642 C CA . LEU A 1 205 ? 3.471 -42.156 -20.547 1 97.19 205 LEU A CA 1
ATOM 1643 C C . LEU A 1 205 ? 3.758 -41.312 -19.328 1 97.19 205 LEU A C 1
ATOM 1645 O O . LEU A 1 205 ? 4.902 -41.219 -18.875 1 97.19 205 LEU A O 1
ATOM 1649 N N . ALA A 1 206 ? 2.752 -40.656 -18.844 1 98.62 206 ALA A N 1
ATOM 1650 C CA . ALA A 1 206 ? 2.873 -39.781 -17.688 1 98.62 206 ALA A CA 1
ATOM 1651 C C . ALA A 1 206 ? 3.217 -40.594 -16.438 1 98.62 206 ALA A C 1
ATOM 1653 O O . ALA A 1 206 ? 4.074 -40.188 -15.648 1 98.62 206 ALA A O 1
ATOM 1654 N N . LEU A 1 207 ? 2.564 -41.688 -16.266 1 98.69 207 LEU A N 1
ATOM 1655 C CA . LEU A 1 207 ? 2.791 -42.5 -15.094 1 98.69 207 LEU A CA 1
ATOM 1656 C C . LEU A 1 207 ? 4.219 -43.062 -15.078 1 98.69 207 LEU A C 1
ATOM 1658 O O . LEU A 1 207 ? 4.836 -43.156 -14.016 1 98.69 207 LEU A O 1
ATOM 1662 N N . ASP A 1 208 ? 4.75 -43.406 -16.203 1 98.75 208 ASP A N 1
ATOM 1663 C CA . ASP A 1 208 ? 6.125 -43.875 -16.281 1 98.75 208 ASP A CA 1
ATOM 1664 C C . ASP A 1 208 ? 7.109 -42.781 -15.93 1 98.75 208 ASP A C 1
ATOM 1666 O O . ASP A 1 208 ? 8.102 -43 -15.234 1 98.75 208 ASP A O 1
ATOM 1670 N N . LEU A 1 209 ? 6.855 -41.656 -16.453 1 98.75 209 LEU A N 1
ATOM 1671 C CA . LEU A 1 209 ? 7.734 -40.531 -16.109 1 98.75 209 LEU A CA 1
ATOM 1672 C C . LEU A 1 209 ? 7.668 -40.25 -14.617 1 98.75 209 LEU A C 1
ATOM 1674 O O . LEU A 1 209 ? 8.688 -39.938 -13.992 1 98.75 209 LEU A O 1
ATOM 1678 N N . LEU A 1 210 ? 6.461 -40.25 -14.062 1 98.75 210 LEU A N 1
ATOM 1679 C CA . LEU A 1 210 ? 6.309 -40.031 -12.625 1 98.75 210 LEU A CA 1
ATOM 1680 C C . LEU A 1 210 ? 7.133 -41.062 -11.836 1 98.75 210 LEU A C 1
ATOM 1682 O O . LEU A 1 210 ? 7.84 -40.688 -10.898 1 98.75 210 LEU A O 1
ATOM 1686 N N . SER A 1 211 ? 7.035 -42.281 -12.227 1 98.44 211 SER A N 1
ATOM 1687 C CA . SER A 1 211 ? 7.801 -43.312 -11.562 1 98.44 211 SER A CA 1
ATOM 1688 C C . SER A 1 211 ? 9.297 -43.062 -11.672 1 98.44 211 SER A C 1
ATOM 1690 O O . SER A 1 211 ? 10.031 -43.219 -10.695 1 98.44 211 SER A O 1
ATOM 1692 N N . TRP A 1 212 ? 9.727 -42.719 -12.852 1 98.44 212 TRP A N 1
ATOM 1693 C CA . TRP A 1 212 ? 11.133 -42.406 -13.102 1 98.44 212 TRP A CA 1
ATOM 1694 C C . TRP A 1 212 ? 11.586 -41.219 -12.297 1 98.44 212 TRP A C 1
ATOM 1696 O O . TRP A 1 212 ? 12.758 -41.125 -11.914 1 98.44 212 TRP A O 1
ATOM 1706 N N . SER A 1 213 ? 10.727 -40.281 -11.953 1 98.31 213 SER A N 1
ATOM 1707 C CA . SER A 1 213 ? 11.031 -39 -11.32 1 98.31 213 SER A CA 1
ATOM 1708 C C . SER A 1 213 ? 11.117 -39.156 -9.805 1 98.31 213 SER A C 1
ATOM 1710 O O . SER A 1 213 ? 11.516 -38.219 -9.102 1 98.31 213 SER A O 1
ATOM 1712 N N . LYS A 1 214 ? 10.805 -40.281 -9.227 1 97.69 214 LYS A N 1
ATOM 1713 C CA . LYS A 1 214 ? 10.734 -40.469 -7.781 1 97.69 214 LYS A CA 1
ATOM 1714 C C . LYS A 1 214 ? 12.086 -40.25 -7.121 1 97.69 214 LYS A C 1
ATOM 1716 O O . LYS A 1 214 ? 12.148 -39.781 -5.977 1 97.69 214 LYS A O 1
ATOM 1721 N N . ASP A 1 215 ? 13.094 -40.562 -7.812 1 97.38 215 ASP A N 1
ATOM 1722 C CA . ASP A 1 215 ? 14.438 -40.438 -7.25 1 97.38 215 ASP A CA 1
ATOM 1723 C C . ASP A 1 215 ? 15.234 -39.344 -7.969 1 97.38 215 ASP A C 1
ATOM 1725 O O . ASP A 1 215 ? 16.406 -39.531 -8.297 1 97.38 215 ASP A O 1
ATOM 1729 N N . THR A 1 216 ? 14.625 -38.281 -8.312 1 97.5 216 THR A N 1
ATOM 1730 C CA . THR A 1 216 ? 15.242 -37.125 -8.938 1 97.5 216 THR A CA 1
ATOM 1731 C C . THR A 1 216 ? 15.148 -35.906 -8.023 1 97.5 216 THR A C 1
ATOM 1733 O O . THR A 1 216 ? 14.336 -35.875 -7.102 1 97.5 216 THR A O 1
ATOM 1736 N N . TYR A 1 217 ? 16.078 -34.969 -8.227 1 97.38 217 TYR A N 1
ATOM 1737 C CA . TYR A 1 217 ? 16.016 -33.719 -7.473 1 97.38 217 TYR A CA 1
ATOM 1738 C C . TYR A 1 217 ? 15 -32.75 -8.086 1 97.38 217 TYR A C 1
ATOM 1740 O O . TYR A 1 217 ? 15.055 -32.469 -9.281 1 97.38 217 TYR A O 1
ATOM 1748 N N . SER A 1 218 ? 14.055 -32.25 -7.316 1 96.56 218 SER A N 1
ATOM 1749 C CA . SER A 1 218 ? 13.023 -31.266 -7.684 1 96.56 218 SER A CA 1
ATOM 1750 C C . SER A 1 218 ? 12.258 -31.719 -8.922 1 96.56 218 SER A C 1
ATOM 1752 O O . SER A 1 218 ? 12.164 -30.984 -9.906 1 96.56 218 SER A O 1
ATOM 1754 N N . PRO A 1 219 ? 11.656 -32.875 -8.836 1 98.12 219 PRO A N 1
ATOM 1755 C CA . PRO A 1 219 ? 10.984 -33.406 -10.023 1 98.12 219 PRO A CA 1
ATOM 1756 C C . PRO A 1 219 ? 9.852 -32.5 -10.523 1 98.12 219 PRO A C 1
ATOM 1758 O O . PRO A 1 219 ? 9.438 -32.625 -11.68 1 98.12 219 PRO A O 1
ATOM 1761 N N . ASP A 1 220 ? 9.32 -31.625 -9.648 1 97.62 220 ASP A N 1
ATOM 1762 C CA . ASP A 1 220 ? 8.297 -30.672 -10.07 1 97.62 220 ASP A CA 1
ATOM 1763 C C . ASP A 1 220 ? 8.844 -29.703 -11.117 1 97.62 220 ASP A C 1
ATOM 1765 O O . ASP A 1 220 ? 8.078 -29.047 -11.82 1 97.62 220 ASP A O 1
ATOM 1769 N N . GLU A 1 221 ? 10.148 -29.656 -11.297 1 97.56 221 GLU A N 1
ATOM 1770 C CA . GLU A 1 221 ? 10.766 -28.703 -12.227 1 97.56 221 GLU A CA 1
ATOM 1771 C C . GLU A 1 221 ? 11.094 -29.391 -13.555 1 97.56 221 GLU A C 1
ATOM 1773 O O . GLU A 1 221 ? 11.68 -28.766 -14.445 1 97.56 221 GLU A O 1
ATOM 1778 N N . HIS A 1 222 ? 10.797 -30.609 -13.703 1 98.25 222 HIS A N 1
ATOM 1779 C CA . HIS A 1 222 ? 10.953 -31.203 -15.031 1 98.25 222 HIS A CA 1
ATOM 1780 C C . HIS A 1 222 ? 9.711 -31.969 -15.445 1 98.25 222 HIS A C 1
ATOM 1782 O O . HIS A 1 222 ? 9.492 -32.219 -16.625 1 98.25 222 HIS A O 1
ATOM 1788 N N . PHE A 1 223 ? 8.852 -32.406 -14.516 1 98.69 223 PHE A N 1
ATOM 1789 C CA . PHE A 1 223 ? 7.754 -33.344 -14.758 1 98.69 223 PHE A CA 1
ATOM 1790 C C . PHE A 1 223 ? 6.719 -32.719 -15.695 1 98.69 223 PHE A C 1
ATOM 1792 O O . PHE A 1 223 ? 6.465 -33.25 -16.781 1 98.69 223 PHE A O 1
ATOM 1799 N N . TRP A 1 224 ? 6.223 -31.516 -15.336 1 98.62 224 TRP A N 1
ATOM 1800 C CA . TRP A 1 224 ? 5.148 -30.875 -16.078 1 98.62 224 TRP A CA 1
ATOM 1801 C C . TRP A 1 224 ? 5.625 -30.453 -17.469 1 98.62 224 TRP A C 1
ATOM 1803 O O . TRP A 1 224 ? 4.973 -30.734 -18.469 1 98.62 224 TRP A O 1
ATOM 1813 N N . VAL A 1 225 ? 6.73 -29.781 -17.469 1 98.44 225 VAL A N 1
ATOM 1814 C CA . VAL A 1 225 ? 7.238 -29.203 -18.703 1 98.44 225 VAL A CA 1
ATOM 1815 C C . VAL A 1 225 ? 7.613 -30.328 -19.672 1 98.44 225 VAL A C 1
ATOM 1817 O O . VAL A 1 225 ? 7.379 -30.234 -20.875 1 98.44 225 VAL A O 1
ATOM 1820 N N . THR A 1 226 ? 8.148 -31.422 -19.203 1 98.69 226 THR A N 1
ATOM 1821 C CA . THR A 1 226 ? 8.547 -32.531 -20.062 1 98.69 226 THR A CA 1
ATOM 1822 C C . THR A 1 226 ? 7.328 -33.156 -20.75 1 98.69 226 THR A C 1
ATOM 1824 O O . THR A 1 226 ? 7.34 -33.344 -21.969 1 98.69 226 THR A O 1
ATOM 1827 N N . LEU A 1 227 ? 6.309 -33.375 -20.016 1 98.75 227 LEU A N 1
ATOM 1828 C CA . LEU A 1 227 ? 5.09 -33.938 -20.594 1 98.75 227 LEU A CA 1
ATOM 1829 C C . LEU A 1 227 ? 4.453 -32.969 -21.578 1 98.75 227 LEU A C 1
ATOM 1831 O O . LEU A 1 227 ? 3.957 -33.375 -22.625 1 98.75 227 LEU A O 1
ATOM 1835 N N . ASN A 1 228 ? 4.531 -31.688 -21.266 1 98.44 228 ASN A N 1
ATOM 1836 C CA . ASN A 1 228 ? 3.891 -30.656 -22.078 1 98.44 228 ASN A CA 1
ATOM 1837 C C . ASN A 1 228 ? 4.633 -30.438 -23.391 1 98.44 228 ASN A C 1
ATOM 1839 O O . ASN A 1 228 ? 4.148 -29.719 -24.266 1 98.44 228 ASN A O 1
ATOM 1843 N N . ARG A 1 229 ? 5.801 -31.047 -23.531 1 98 229 ARG A N 1
ATOM 1844 C CA . ARG A 1 229 ? 6.586 -30.875 -24.75 1 98 229 ARG A CA 1
ATOM 1845 C C . ARG A 1 229 ? 6.391 -32.062 -25.688 1 98 229 ARG A C 1
ATOM 1847 O O . ARG A 1 229 ? 6.922 -32.062 -26.812 1 98 229 ARG A O 1
ATOM 1854 N N . ILE A 1 230 ? 5.652 -32.969 -25.297 1 97.88 230 ILE A N 1
ATOM 1855 C CA . ILE A 1 230 ? 5.391 -34.156 -26.141 1 97.88 230 ILE A CA 1
ATOM 1856 C C . ILE A 1 230 ? 4.258 -33.844 -27.125 1 97.88 230 ILE A C 1
ATOM 1858 O O . ILE A 1 230 ? 3.129 -33.562 -26.703 1 97.88 230 ILE A O 1
ATOM 1862 N N . PRO A 1 231 ? 4.586 -33.906 -28.391 1 96.94 231 PRO A N 1
ATOM 1863 C CA . PRO A 1 231 ? 3.516 -33.656 -29.359 1 96.94 231 PRO A CA 1
ATOM 1864 C C . PRO A 1 231 ? 2.33 -34.594 -29.188 1 96.94 231 PRO A C 1
ATOM 1866 O O . PRO A 1 231 ? 2.52 -35.812 -28.922 1 96.94 231 PRO A O 1
ATOM 1869 N N . GLY A 1 232 ? 1.141 -34.031 -29.25 1 96.5 232 GLY A N 1
ATOM 1870 C CA . GLY A 1 232 ? -0.055 -34.844 -29.219 1 96.5 232 GLY A CA 1
ATOM 1871 C C . GLY A 1 232 ? -0.684 -34.938 -27.828 1 96.5 232 GLY A C 1
ATOM 1872 O O . GLY A 1 232 ? -1.852 -35.281 -27.703 1 96.5 232 GLY A O 1
ATOM 1873 N N . VAL A 1 233 ? 0.078 -34.688 -26.812 1 97.88 233 VAL A N 1
ATOM 1874 C CA . VAL A 1 233 ? -0.469 -34.594 -25.469 1 97.88 233 VAL A CA 1
ATOM 1875 C C . VAL A 1 233 ? -1.471 -33.438 -25.391 1 97.88 233 VAL A C 1
ATOM 1877 O O . VAL A 1 233 ? -1.272 -32.406 -26.016 1 97.88 233 VAL A O 1
ATOM 1880 N N . PRO A 1 234 ? -2.537 -33.688 -24.656 1 98.5 234 PRO A N 1
ATOM 1881 C CA . PRO A 1 234 ? -3.555 -32.625 -24.609 1 98.5 234 PRO A CA 1
ATOM 1882 C C . PRO A 1 234 ? -2.988 -31.281 -24.141 1 98.5 234 PRO A C 1
ATOM 1884 O O . PRO A 1 234 ? -2.381 -31.188 -23.078 1 98.5 234 PRO A O 1
ATOM 1887 N N . GLY A 1 235 ? -3.24 -30.234 -25.016 1 98.38 235 GLY A N 1
ATOM 1888 C CA . GLY A 1 235 ? -2.836 -28.891 -24.656 1 98.38 235 GLY A CA 1
ATOM 1889 C C . GLY A 1 235 ? -1.334 -28.688 -24.703 1 98.38 235 GLY A C 1
ATOM 1890 O O . GLY A 1 235 ? -0.823 -27.672 -24.219 1 98.38 235 GLY A O 1
ATOM 1891 N N . SER A 1 236 ? -0.638 -29.594 -25.266 1 98.12 236 SER A N 1
ATOM 1892 C CA . SER A 1 236 ? 0.82 -29.531 -25.25 1 98.12 236 SER A CA 1
ATOM 1893 C C . SER A 1 236 ? 1.336 -28.344 -26.047 1 98.12 236 SER A C 1
ATOM 1895 O O . SER A 1 236 ? 0.621 -27.797 -26.891 1 98.12 236 SER A O 1
ATOM 1897 N N . MET A 1 237 ? 2.568 -27.922 -25.641 1 97.12 237 MET A N 1
ATOM 1898 C CA . MET A 1 237 ? 3.318 -26.906 -26.359 1 97.12 237 MET A CA 1
ATOM 1899 C C . MET A 1 237 ? 4.738 -27.375 -26.656 1 97.12 237 MET A C 1
ATOM 1901 O O . MET A 1 237 ? 5.695 -26.906 -26.031 1 97.12 237 MET A O 1
ATOM 1905 N N . PRO A 1 238 ? 4.863 -28.109 -27.688 1 96.25 238 PRO A N 1
ATOM 1906 C CA . PRO A 1 238 ? 6.148 -28.766 -27.953 1 96.25 238 PRO A CA 1
ATOM 1907 C C . PRO A 1 238 ? 7.27 -27.766 -28.234 1 96.25 238 PRO A C 1
ATOM 1909 O O . PRO A 1 238 ? 8.438 -28.047 -27.969 1 96.25 238 PRO A O 1
ATOM 1912 N N . ASN A 1 239 ? 6.938 -26.609 -28.703 1 94.12 239 ASN A N 1
ATOM 1913 C CA . ASN A 1 239 ? 7.965 -25.656 -29.125 1 94.12 239 ASN A CA 1
ATOM 1914 C C . ASN A 1 239 ? 8.008 -24.438 -28.219 1 94.12 239 ASN A C 1
ATOM 1916 O O . ASN A 1 239 ? 8.602 -23.422 -28.562 1 94.12 239 ASN A O 1
ATOM 1920 N N . ALA A 1 240 ? 7.379 -24.516 -27.094 1 93.44 240 ALA A N 1
ATOM 1921 C CA . ALA A 1 240 ? 7.363 -23.391 -26.172 1 93.44 240 ALA A CA 1
ATOM 1922 C C . ALA A 1 240 ? 8.719 -23.219 -25.484 1 93.44 240 ALA A C 1
ATOM 1924 O O . ALA A 1 240 ? 9.648 -24 -25.734 1 93.44 240 ALA A O 1
ATOM 1925 N N . SER A 1 241 ? 8.969 -22.141 -24.812 1 93.94 241 SER A N 1
ATOM 1926 C CA . SER A 1 241 ? 10.133 -21.844 -23.984 1 93.94 241 SER A CA 1
ATOM 1927 C C . SER A 1 241 ? 9.727 -21.375 -22.594 1 93.94 241 SER A C 1
ATOM 1929 O O . SER A 1 241 ? 8.875 -22 -21.953 1 93.94 241 SER A O 1
ATOM 1931 N N . TRP A 1 242 ? 10.391 -20.328 -22.188 1 89.69 242 TRP A N 1
ATOM 1932 C CA . TRP A 1 242 ? 10.086 -19.812 -20.859 1 89.69 242 TRP A CA 1
ATOM 1933 C C . TRP A 1 242 ? 8.875 -18.891 -20.891 1 89.69 242 TRP A C 1
ATOM 1935 O O . TRP A 1 242 ? 8.727 -18.016 -20.047 1 89.69 242 TRP A O 1
ATOM 1945 N N . THR A 1 243 ? 7.91 -19.172 -21.656 1 84.94 243 THR A N 1
ATOM 1946 C CA . THR A 1 243 ? 6.758 -18.312 -21.859 1 84.94 243 THR A CA 1
ATOM 1947 C C . THR A 1 243 ? 5.68 -18.578 -20.812 1 84.94 243 THR A C 1
ATOM 1949 O O . THR A 1 243 ? 5.535 -19.703 -20.344 1 84.94 243 THR A O 1
ATOM 1952 N N . GLY A 1 244 ? 4.906 -17.578 -20.312 1 90.06 244 GLY A N 1
ATOM 1953 C CA . GLY A 1 244 ? 3.693 -17.812 -19.547 1 90.06 244 GLY A CA 1
ATOM 1954 C C . GLY A 1 244 ? 3.457 -16.75 -18.484 1 90.06 244 GLY A C 1
ATOM 1955 O O . GLY A 1 244 ? 2.314 -16.5 -18.094 1 90.06 244 GLY A O 1
ATOM 1956 N N . ASN A 1 245 ? 4.543 -16.141 -17.953 1 94.25 245 ASN A N 1
ATOM 1957 C CA . ASN A 1 245 ? 4.43 -15.086 -16.953 1 94.25 245 ASN A CA 1
ATOM 1958 C C . ASN A 1 245 ? 3.562 -15.523 -15.781 1 94.25 245 ASN A C 1
ATOM 1960 O O . ASN A 1 245 ? 2.68 -14.773 -15.344 1 94.25 245 ASN A O 1
ATOM 1964 N N . LEU A 1 246 ? 3.855 -16.703 -15.281 1 97.38 246 LEU A N 1
ATOM 1965 C CA . LEU A 1 246 ? 3.02 -17.219 -14.203 1 97.38 246 LEU A CA 1
ATOM 1966 C C . LEU A 1 246 ? 3.459 -16.672 -12.852 1 97.38 246 LEU A C 1
ATOM 1968 O O . LEU A 1 246 ? 2.623 -16.375 -11.992 1 97.38 246 LEU A O 1
ATOM 1972 N N . ARG A 1 247 ? 4.809 -16.5 -12.758 1 97.5 247 ARG A N 1
ATOM 1973 C CA . ARG A 1 247 ? 5.297 -16.109 -11.438 1 97.5 247 ARG A CA 1
ATOM 1974 C C . ARG A 1 247 ? 6.418 -15.086 -11.555 1 97.5 247 ARG A C 1
ATOM 1976 O O . ARG A 1 247 ? 7.418 -15.32 -12.234 1 97.5 247 ARG A O 1
ATOM 1983 N N . ALA A 1 248 ? 6.219 -14.008 -10.922 1 97 248 ALA A N 1
ATOM 1984 C CA . ALA A 1 248 ? 7.301 -13.047 -10.734 1 97 248 ALA A CA 1
ATOM 1985 C C . ALA A 1 248 ? 8.18 -13.43 -9.547 1 97 248 ALA A C 1
ATOM 1987 O O . ALA A 1 248 ? 7.688 -13.578 -8.43 1 97 248 ALA A O 1
ATOM 1988 N N . ILE A 1 249 ? 9.477 -13.633 -9.812 1 96.25 249 ILE A N 1
ATOM 1989 C CA . ILE A 1 249 ? 10.438 -14.008 -8.773 1 96.25 249 ILE A CA 1
ATOM 1990 C C . ILE A 1 249 ? 11.695 -13.148 -8.914 1 96.25 249 ILE A C 1
ATOM 1992 O O . ILE A 1 249 ? 12.242 -13.008 -10.008 1 96.25 249 ILE A O 1
ATOM 1996 N N . LYS A 1 250 ? 12.094 -12.516 -7.824 1 96.5 250 LYS A N 1
ATOM 1997 C CA . LYS A 1 250 ? 13.398 -11.867 -7.793 1 96.5 250 LYS A CA 1
ATOM 1998 C C . LYS A 1 250 ? 14.484 -12.828 -7.309 1 96.5 250 LYS A C 1
ATOM 2000 O O . LYS A 1 250 ? 14.586 -13.102 -6.109 1 96.5 250 LYS A O 1
ATOM 2005 N N . TRP A 1 251 ? 15.211 -13.273 -8.211 1 94.31 251 TRP A N 1
ATOM 2006 C CA . TRP A 1 251 ? 16.328 -14.141 -7.895 1 94.31 251 TRP A CA 1
ATOM 2007 C C . TRP A 1 251 ? 17.578 -13.328 -7.547 1 94.31 251 TRP A C 1
ATOM 2009 O O . TRP A 1 251 ? 17.844 -12.305 -8.188 1 94.31 251 TRP A O 1
ATOM 2019 N N . ASN A 1 252 ? 18.328 -13.828 -6.578 1 94.69 252 ASN A N 1
ATOM 2020 C CA . ASN A 1 252 ? 19.484 -13.055 -6.113 1 94.69 252 ASN A CA 1
ATOM 2021 C C . ASN A 1 252 ? 20.562 -12.961 -7.184 1 94.69 252 ASN A C 1
ATOM 2023 O O . ASN A 1 252 ? 21.359 -12.016 -7.188 1 94.69 252 ASN A O 1
ATOM 2027 N N . ASP A 1 253 ? 20.656 -13.906 -8.125 1 90.94 253 ASP A N 1
ATOM 2028 C CA . ASP A 1 253 ? 21.688 -13.906 -9.156 1 90.94 253 ASP A CA 1
ATOM 2029 C C . ASP A 1 253 ? 21.266 -13.047 -10.344 1 90.94 253 ASP A C 1
ATOM 2031 O O . ASP A 1 253 ? 21.984 -12.977 -11.344 1 90.94 253 ASP A O 1
ATOM 2035 N N . MET A 1 254 ? 20.125 -12.336 -10.266 1 92.88 254 MET A N 1
ATOM 2036 C CA . MET A 1 254 ? 19.625 -11.508 -11.367 1 92.88 254 MET A CA 1
ATOM 2037 C C . MET A 1 254 ? 19.328 -10.094 -10.891 1 92.88 254 MET A C 1
ATOM 2039 O O . MET A 1 254 ? 18.422 -9.438 -11.398 1 92.88 254 MET A O 1
ATOM 2043 N N . GLU A 1 255 ? 19.969 -9.641 -9.922 1 91.31 255 GLU A N 1
ATOM 2044 C CA . GLU A 1 255 ? 19.734 -8.336 -9.32 1 91.31 255 GLU A CA 1
ATOM 2045 C C . GLU A 1 255 ? 19.797 -7.219 -10.359 1 91.31 255 GLU A C 1
ATOM 2047 O O . GLU A 1 255 ? 19.047 -6.242 -10.281 1 91.31 255 GLU A O 1
ATOM 2052 N N . ASP A 1 256 ? 20.625 -7.352 -11.352 1 91.38 256 ASP A N 1
ATOM 2053 C CA . ASP A 1 256 ? 20.797 -6.344 -12.391 1 91.38 256 ASP A CA 1
ATOM 2054 C C . ASP A 1 256 ? 19.531 -6.207 -13.234 1 91.38 256 ASP A C 1
ATOM 2056 O O . ASP A 1 256 ? 19.281 -5.145 -13.805 1 91.38 256 ASP A O 1
ATOM 2060 N N . LYS A 1 257 ? 18.75 -7.27 -13.25 1 89.94 257 LYS A N 1
ATOM 2061 C CA . LYS A 1 257 ? 17.578 -7.289 -14.109 1 89.94 257 LYS A CA 1
ATOM 2062 C C . LYS A 1 257 ? 16.359 -6.727 -13.383 1 89.94 257 LYS A C 1
ATOM 2064 O O . LYS A 1 257 ? 15.461 -6.156 -14.008 1 89.94 257 LYS A O 1
ATOM 2069 N N . HIS A 1 258 ? 16.375 -6.906 -12.039 1 92.38 258 HIS A N 1
ATOM 2070 C CA . HIS A 1 258 ? 15.141 -6.527 -11.359 1 92.38 258 HIS A CA 1
ATOM 2071 C C . HIS A 1 258 ? 15.398 -5.465 -10.297 1 92.38 258 HIS A C 1
ATOM 2073 O O . HIS A 1 258 ? 14.484 -5.078 -9.562 1 92.38 258 HIS A O 1
ATOM 2079 N N . GLY A 1 259 ? 16.531 -4.957 -10.109 1 90.75 259 GLY A N 1
ATOM 2080 C CA . GLY A 1 259 ? 16.812 -3.811 -9.266 1 90.75 259 GLY A CA 1
ATOM 2081 C C . GLY A 1 259 ? 17 -4.18 -7.805 1 90.75 259 GLY A C 1
ATOM 2082 O O . GLY A 1 259 ? 16.875 -3.332 -6.922 1 90.75 259 GLY A O 1
ATOM 2083 N N . GLY A 1 260 ? 17.219 -5.512 -7.531 1 94.69 260 GLY A N 1
ATOM 2084 C CA . GLY A 1 260 ? 17.547 -5.949 -6.188 1 94.69 260 GLY A CA 1
ATOM 2085 C C . GLY A 1 260 ? 16.328 -6.223 -5.324 1 94.69 260 GLY A C 1
ATOM 2086 O O . GLY A 1 260 ? 15.203 -5.926 -5.727 1 94.69 260 GLY A O 1
ATOM 2087 N N . CYS A 1 261 ? 16.578 -6.781 -4.176 1 96.69 261 CYS A N 1
ATOM 2088 C CA . CYS A 1 261 ? 15.57 -7.129 -3.191 1 96.69 261 CYS A CA 1
ATOM 2089 C C . CYS A 1 261 ? 15.484 -6.07 -2.096 1 96.69 261 CYS A C 1
ATOM 2091 O O . CYS A 1 261 ? 16.484 -5.762 -1.45 1 96.69 261 CYS A O 1
ATOM 2093 N N . HIS A 1 262 ? 14.32 -5.488 -1.838 1 94.19 262 HIS A N 1
ATOM 2094 C CA . HIS A 1 262 ? 14.148 -4.492 -0.786 1 94.19 262 HIS A CA 1
ATOM 2095 C C . HIS A 1 262 ? 13.594 -5.133 0.487 1 94.19 262 HIS A C 1
ATOM 2097 O O . HIS A 1 262 ? 13.094 -4.434 1.369 1 94.19 262 HIS A O 1
ATOM 2103 N N . GLY A 1 263 ? 13.508 -6.449 0.6 1 95.44 263 GLY A N 1
ATOM 2104 C CA . GLY A 1 263 ? 13.352 -7.289 1.775 1 95.44 263 GLY A CA 1
ATOM 2105 C C . GLY A 1 263 ? 14.609 -8.062 2.125 1 95.44 263 GL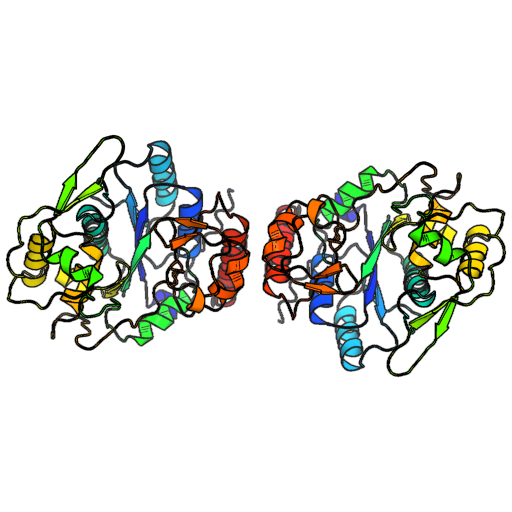Y A C 1
ATOM 2106 O O . GLY A 1 263 ? 15.656 -7.473 2.381 1 95.44 263 GLY A O 1
ATOM 2107 N N . HIS A 1 264 ? 14.516 -9.359 1.991 1 97.25 264 HIS A N 1
ATOM 2108 C CA . HIS A 1 264 ? 15.711 -10.18 2.17 1 97.25 264 HIS A CA 1
ATOM 2109 C C . HIS A 1 264 ? 15.602 -11.477 1.382 1 97.25 264 HIS A C 1
ATOM 2111 O O . HIS A 1 264 ? 14.508 -11.875 0.973 1 97.25 264 HIS A O 1
ATOM 2117 N N . TYR A 1 265 ? 16.75 -12.07 1.104 1 96.19 265 TYR A N 1
ATOM 2118 C CA . TYR A 1 265 ? 16.781 -13.289 0.31 1 96.19 265 TYR A CA 1
ATOM 2119 C C . TYR A 1 265 ? 16.688 -14.523 1.204 1 96.19 265 TYR A C 1
ATOM 2121 O O . TYR A 1 265 ? 17.312 -14.57 2.27 1 96.19 265 TYR A O 1
ATOM 2129 N N . VAL A 1 266 ? 15.898 -15.445 0.835 1 91.88 266 VAL A N 1
ATOM 2130 C CA . VAL A 1 266 ? 15.859 -16.797 1.384 1 91.88 266 VAL A CA 1
ATOM 2131 C C . VAL A 1 266 ? 15.992 -17.812 0.255 1 91.88 266 VAL A C 1
ATOM 2133 O O . VAL A 1 266 ? 15.18 -17.844 -0.67 1 91.88 266 VAL A O 1
ATOM 2136 N N . HIS A 1 267 ? 17 -18.656 0.252 1 87.25 267 HIS A N 1
ATOM 2137 C CA . HIS A 1 267 ? 17.297 -19.641 -0.788 1 87.25 267 HIS A CA 1
ATOM 2138 C C . HIS A 1 267 ? 17.375 -18.984 -2.162 1 87.25 267 HIS A C 1
ATOM 2140 O O . HIS A 1 267 ? 16.812 -19.5 -3.133 1 87.25 267 HIS A O 1
ATOM 2146 N N . GLY A 1 268 ? 17.891 -17.797 -2.143 1 92.56 268 GLY A N 1
ATOM 2147 C CA . GLY A 1 268 ? 18.172 -17.094 -3.385 1 92.56 268 GLY A CA 1
ATOM 2148 C C . GLY A 1 268 ? 16.969 -16.359 -3.934 1 92.56 268 GLY A C 1
ATOM 2149 O O . GLY A 1 268 ? 17.047 -15.742 -4.996 1 92.56 268 GLY A O 1
ATOM 2150 N N . ILE A 1 269 ? 15.844 -16.375 -3.207 1 95.31 269 ILE A N 1
ATOM 2151 C CA . ILE A 1 269 ? 14.617 -15.742 -3.676 1 95.31 269 ILE A CA 1
ATOM 2152 C C . ILE A 1 269 ? 14.234 -14.594 -2.742 1 95.31 269 ILE A C 1
ATOM 2154 O O . ILE A 1 269 ? 14.312 -14.727 -1.519 1 95.31 269 ILE A O 1
ATOM 2158 N N . CYS A 1 270 ? 13.859 -13.516 -3.256 1 98 270 CYS A N 1
ATOM 2159 C CA . CYS A 1 270 ? 13.508 -12.32 -2.496 1 98 270 CYS A CA 1
ATOM 2160 C C . CYS A 1 270 ? 12.195 -12.508 -1.757 1 98 270 CYS A C 1
ATOM 2162 O O . CYS A 1 270 ? 11.188 -12.906 -2.354 1 98 270 CYS A O 1
ATOM 2164 N N . ILE A 1 271 ? 12.242 -12.359 -0.501 1 98.06 271 ILE A N 1
ATOM 2165 C CA . ILE A 1 271 ? 11.023 -12.023 0.232 1 98.06 271 ILE A CA 1
ATOM 2166 C C . ILE A 1 271 ? 10.75 -10.523 0.109 1 98.06 271 ILE A C 1
ATOM 2168 O O . ILE A 1 271 ? 11.508 -9.703 0.622 1 98.06 271 ILE A O 1
ATOM 2172 N N . TYR A 1 272 ? 9.695 -10.125 -0.486 1 98 272 TYR A N 1
ATOM 2173 C CA . TYR A 1 272 ? 9.469 -8.766 -0.961 1 98 272 TYR A CA 1
ATOM 2174 C C . TYR A 1 272 ? 9.211 -7.816 0.204 1 98 272 TYR A C 1
ATOM 2176 O O . TYR A 1 272 ? 8.414 -8.117 1.095 1 98 272 TYR A O 1
ATOM 2184 N N . GLY A 1 273 ? 9.914 -6.762 0.209 1 96 273 GLY A N 1
ATOM 2185 C CA . GLY A 1 273 ? 9.609 -5.637 1.083 1 96 273 GLY A CA 1
ATOM 2186 C C . GLY A 1 273 ? 8.812 -4.547 0.396 1 96 273 GLY A C 1
ATOM 2187 O O . GLY A 1 273 ? 8.453 -4.676 -0.774 1 96 273 GLY A O 1
ATOM 2188 N N . ASN A 1 274 ? 8.594 -3.469 1.048 1 92.81 274 ASN A N 1
ATOM 2189 C CA . ASN A 1 274 ? 7.773 -2.385 0.522 1 92.81 274 ASN A CA 1
ATOM 2190 C C . ASN A 1 274 ? 8.406 -1.746 -0.711 1 92.81 274 ASN A C 1
ATOM 2192 O O . ASN A 1 274 ? 7.699 -1.296 -1.614 1 92.81 274 ASN A O 1
ATOM 2196 N N . GLY A 1 275 ? 9.672 -1.686 -0.651 1 92.69 275 GLY A N 1
ATOM 2197 C CA . GLY A 1 275 ? 10.391 -1.095 -1.771 1 92.69 275 GLY A CA 1
ATOM 2198 C C . GLY A 1 275 ? 10.234 -1.882 -3.059 1 92.69 275 GLY A C 1
ATOM 2199 O O . GLY A 1 275 ? 10.609 -1.403 -4.133 1 92.69 275 GLY A O 1
ATOM 2200 N N . ASP A 1 276 ? 9.625 -3.076 -3.004 1 96.38 276 ASP A N 1
ATOM 2201 C CA . ASP A 1 276 ? 9.469 -3.93 -4.18 1 96.38 276 ASP A CA 1
ATOM 2202 C C . ASP A 1 276 ? 8.102 -3.715 -4.832 1 96.38 276 ASP A C 1
ATOM 2204 O O . ASP A 1 276 ? 7.836 -4.246 -5.914 1 96.38 276 ASP A O 1
ATOM 2208 N N . LEU A 1 277 ? 7.297 -2.902 -4.27 1 95.62 277 LEU A N 1
ATOM 2209 C CA . LEU A 1 277 ? 5.906 -2.787 -4.695 1 95.62 277 LEU A CA 1
ATOM 2210 C C . LEU A 1 277 ? 5.82 -2.309 -6.141 1 95.62 277 LEU A C 1
ATOM 2212 O O . LEU A 1 277 ? 5.016 -2.818 -6.922 1 95.62 277 LEU A O 1
ATOM 2216 N N . LYS A 1 278 ? 6.645 -1.348 -6.473 1 92.81 278 LYS A N 1
ATOM 2217 C CA . LYS A 1 278 ? 6.602 -0.828 -7.836 1 92.81 278 LYS A CA 1
ATOM 2218 C C . LYS A 1 278 ? 6.902 -1.925 -8.852 1 92.81 278 LYS A C 1
ATOM 2220 O O . LYS A 1 278 ? 6.211 -2.045 -9.867 1 92.81 278 LYS A O 1
ATOM 2225 N N . TRP A 1 279 ? 7.922 -2.705 -8.578 1 96.06 279 TRP A N 1
ATOM 2226 C CA . TRP A 1 279 ? 8.289 -3.812 -9.453 1 96.06 279 TRP A CA 1
ATOM 2227 C C . TRP A 1 279 ? 7.164 -4.832 -9.547 1 96.06 279 TRP A C 1
ATOM 2229 O O . TRP A 1 279 ? 6.84 -5.316 -10.633 1 96.06 279 TRP A O 1
ATOM 2239 N N . LEU A 1 280 ? 6.52 -5.148 -8.453 1 97.62 280 LEU A N 1
ATOM 2240 C CA . LEU A 1 280 ? 5.445 -6.133 -8.375 1 97.62 280 LEU A CA 1
ATOM 2241 C C . LEU A 1 280 ? 4.227 -5.672 -9.172 1 97.62 280 LEU A C 1
ATOM 2243 O O . LEU A 1 280 ? 3.682 -6.426 -9.977 1 97.62 280 LEU A O 1
ATOM 2247 N N . VAL A 1 281 ? 3.842 -4.445 -8.977 1 95.38 281 VAL A N 1
ATOM 2248 C CA . VAL A 1 281 ? 2.617 -3.93 -9.586 1 95.38 281 VAL A CA 1
ATOM 2249 C C . VAL A 1 281 ? 2.793 -3.822 -11.094 1 95.38 281 VAL A C 1
ATOM 2251 O O . VAL A 1 281 ? 1.829 -3.977 -11.852 1 95.38 281 VAL A O 1
ATOM 2254 N N . ASN A 1 282 ? 3.969 -3.652 -11.539 1 95.06 282 ASN A N 1
ATOM 2255 C CA . ASN A 1 282 ? 4.23 -3.479 -12.961 1 95.06 282 ASN A CA 1
ATOM 2256 C C . ASN A 1 282 ? 4.562 -4.809 -13.641 1 95.06 282 ASN A C 1
ATOM 2258 O O . ASN A 1 282 ? 4.793 -4.855 -14.852 1 95.06 282 ASN A O 1
ATOM 2262 N N . SER A 1 283 ? 4.559 -5.855 -12.859 1 97 283 SER A N 1
ATOM 2263 C CA . SER A 1 283 ? 4.891 -7.168 -13.398 1 97 283 SER A CA 1
ATOM 2264 C C . SER A 1 283 ? 3.783 -7.688 -14.312 1 97 283 SER A C 1
ATOM 2266 O O . SER A 1 283 ? 2.6 -7.543 -14 1 97 283 SER A O 1
ATOM 2268 N N . PRO A 1 284 ? 4.172 -8.266 -15.43 1 96.75 284 PRO A N 1
ATOM 2269 C CA . PRO A 1 284 ? 3.162 -8.898 -16.281 1 96.75 284 PRO A CA 1
ATOM 2270 C C . PRO A 1 284 ? 2.725 -10.266 -15.766 1 96.75 284 PRO A C 1
ATOM 2272 O O . PRO A 1 284 ? 1.792 -10.867 -16.312 1 96.75 284 PRO A O 1
ATOM 2275 N N . SER A 1 285 ? 3.348 -10.812 -14.734 1 97.94 285 SER A N 1
ATOM 2276 C CA . SER A 1 285 ? 3.086 -12.156 -14.227 1 97.94 285 SER A CA 1
ATOM 2277 C C . SER A 1 285 ? 1.739 -12.219 -13.516 1 97.94 285 SER A C 1
ATOM 2279 O O . SER A 1 285 ? 1.224 -11.203 -13.047 1 97.94 285 SER A O 1
ATOM 2281 N N . LEU A 1 286 ? 1.18 -13.383 -13.406 1 98.56 286 LEU A N 1
ATOM 2282 C CA . LEU A 1 286 ? -0.103 -13.586 -12.742 1 98.56 286 LEU A CA 1
ATOM 2283 C C . LEU A 1 286 ? 0.052 -13.539 -11.227 1 98.56 286 LEU A C 1
ATOM 2285 O O . LEU A 1 286 ? -0.809 -12.992 -10.531 1 98.56 286 LEU A O 1
ATOM 2289 N N . PHE A 1 287 ? 1.129 -14.133 -10.742 1 98.69 287 PHE A N 1
ATOM 2290 C CA . PHE A 1 287 ? 1.431 -14.211 -9.312 1 98.69 287 PHE A CA 1
ATOM 2291 C C . PHE A 1 287 ? 2.861 -13.766 -9.039 1 98.69 287 PHE A C 1
ATOM 2293 O O . PHE A 1 287 ? 3.65 -13.586 -9.969 1 98.69 287 PHE A O 1
ATOM 2300 N N . ALA A 1 288 ? 3.111 -13.547 -7.781 1 98.56 288 ALA A N 1
ATOM 2301 C CA . ALA A 1 288 ? 4.484 -13.32 -7.34 1 98.56 288 ALA A CA 1
ATOM 2302 C C . ALA A 1 288 ? 4.828 -14.219 -6.152 1 98.56 288 ALA A C 1
ATOM 2304 O O . ALA A 1 288 ? 3.951 -14.594 -5.375 1 98.56 288 ALA A O 1
ATOM 2305 N N . ASN A 1 289 ? 6.113 -14.539 -6.156 1 97.19 289 ASN A N 1
ATOM 2306 C CA . ASN A 1 289 ? 6.742 -15.328 -5.105 1 97.19 289 ASN A CA 1
ATOM 2307 C C . ASN A 1 289 ? 8.102 -14.758 -4.711 1 97.19 289 ASN A C 1
ATOM 2309 O O . ASN A 1 289 ? 8.953 -14.508 -5.57 1 97.19 289 ASN A O 1
ATOM 2313 N N . LYS A 1 290 ? 8.281 -14.188 -3.299 1 96.12 290 LYS A N 1
ATOM 2314 C CA . LYS A 1 290 ? 7.441 -14.719 -2.23 1 96.12 290 LYS A CA 1
ATOM 2315 C C . LYS A 1 290 ? 7.125 -13.641 -1.197 1 96.12 290 LYS A C 1
ATOM 2317 O O . LYS A 1 290 ? 7.691 -12.547 -1.239 1 96.12 290 LYS A O 1
ATOM 2322 N N . PHE A 1 291 ? 6.172 -13.969 -0.351 1 98.25 291 PHE A N 1
ATOM 2323 C CA . PHE A 1 291 ? 5.641 -13.023 0.621 1 98.25 291 PHE A CA 1
ATOM 2324 C C . PHE A 1 291 ? 5.641 -13.625 2.021 1 98.25 291 PHE A C 1
ATOM 2326 O O . PHE A 1 291 ? 5.426 -14.828 2.186 1 98.25 291 PHE A O 1
ATOM 2333 N N . GLU A 1 292 ? 5.98 -12.836 2.939 1 97.06 292 GLU A N 1
ATOM 2334 C CA . GLU A 1 292 ? 5.832 -13.125 4.363 1 97.06 292 GLU A CA 1
ATOM 2335 C C . GLU A 1 292 ? 5.102 -12 5.086 1 97.06 292 GLU A C 1
ATOM 2337 O O . GLU A 1 292 ? 5.695 -10.961 5.379 1 97.06 292 GLU A O 1
ATOM 2342 N N . LEU A 1 293 ? 3.895 -12.219 5.469 1 96.25 293 LEU A N 1
ATOM 2343 C CA . LEU A 1 293 ? 3.057 -11.195 6.074 1 96.25 293 LEU A CA 1
ATOM 2344 C C . LEU A 1 293 ? 3.674 -10.68 7.371 1 96.25 293 LEU A C 1
ATOM 2346 O O . LEU A 1 293 ? 3.723 -9.469 7.602 1 96.25 293 LEU A O 1
ATOM 2350 N N . ASN A 1 294 ? 4.16 -11.57 8.172 1 94.75 294 ASN A N 1
ATOM 2351 C CA . ASN A 1 294 ? 4.684 -11.18 9.477 1 94.75 294 ASN A CA 1
ATOM 2352 C C . ASN A 1 294 ? 5.941 -10.32 9.344 1 94.75 294 ASN A C 1
ATOM 2354 O O . ASN A 1 294 ? 6.176 -9.43 10.164 1 94.75 294 ASN A O 1
ATOM 2358 N N . THR A 1 295 ? 6.695 -10.594 8.305 1 94.94 295 THR A N 1
ATOM 2359 C CA . THR A 1 295 ? 7.949 -9.883 8.102 1 94.94 295 THR A CA 1
ATOM 2360 C C . THR A 1 295 ? 7.703 -8.531 7.426 1 94.94 295 THR A C 1
ATOM 2362 O O . THR A 1 295 ? 8.297 -7.523 7.805 1 94.94 295 THR A O 1
ATOM 2365 N N . TYR A 1 296 ? 6.902 -8.547 6.457 1 95.25 296 TYR A N 1
ATOM 2366 C CA . TYR A 1 296 ? 6.617 -7.328 5.703 1 95.25 296 TYR A CA 1
ATOM 2367 C C . TYR A 1 296 ? 5.117 -7.141 5.52 1 95.25 296 TYR A C 1
ATOM 2369 O O . TYR A 1 296 ? 4.613 -7.215 4.395 1 95.25 296 TYR A O 1
ATOM 2377 N N . PRO A 1 297 ? 4.398 -6.816 6.562 1 94.31 297 PRO A N 1
ATOM 2378 C CA . PRO A 1 297 ? 2.936 -6.762 6.504 1 94.31 297 PRO A CA 1
ATOM 2379 C C . PRO A 1 297 ? 2.422 -5.703 5.527 1 94.31 297 PRO A C 1
ATOM 2381 O O . PRO A 1 297 ? 1.445 -5.941 4.812 1 94.31 297 PRO A O 1
ATOM 2384 N N . LEU A 1 298 ? 3.115 -4.57 5.379 1 93.94 298 LEU A N 1
ATOM 2385 C CA . LEU A 1 298 ? 2.617 -3.469 4.562 1 93.94 298 LEU A CA 1
ATOM 2386 C C . LEU A 1 298 ? 2.695 -3.812 3.08 1 93.94 298 LEU A C 1
ATOM 2388 O O . LEU A 1 298 ? 1.857 -3.369 2.291 1 93.94 298 LEU A O 1
ATOM 2392 N N . THR A 1 299 ? 3.68 -4.617 2.715 1 95.75 299 THR A N 1
ATOM 2393 C CA . THR A 1 299 ? 3.801 -5.051 1.328 1 95.75 299 THR A CA 1
ATOM 2394 C C . THR A 1 299 ? 2.58 -5.863 0.908 1 95.75 299 THR A C 1
ATOM 2396 O O . THR A 1 299 ? 1.941 -5.559 -0.102 1 95.75 299 THR A O 1
ATOM 2399 N N . VAL A 1 300 ? 2.223 -6.801 1.733 1 96.19 300 VAL A N 1
ATOM 2400 C CA . VAL A 1 300 ? 1.102 -7.688 1.437 1 96.19 300 VAL A CA 1
ATOM 2401 C C . VAL A 1 300 ? -0.209 -6.91 1.528 1 96.19 300 VAL A C 1
ATOM 2403 O O . VAL A 1 300 ? -1.08 -7.043 0.667 1 96.19 300 VAL A O 1
ATOM 2406 N N . GLU A 1 301 ? -0.26 -6.086 2.498 1 94.19 301 GLU A N 1
ATOM 2407 C CA . GLU A 1 301 ? -1.482 -5.32 2.725 1 94.19 301 GLU A CA 1
ATOM 2408 C C . GLU A 1 301 ? -1.768 -4.379 1.557 1 94.19 301 GLU A C 1
ATOM 2410 O O . GLU A 1 301 ? -2.898 -4.309 1.073 1 94.19 301 GLU A O 1
ATOM 2415 N N . CYS A 1 302 ? -0.763 -3.658 1.115 1 94.62 302 CYS A N 1
ATOM 2416 C CA . CYS A 1 302 ? -0.932 -2.73 0.002 1 94.62 302 CYS A CA 1
ATOM 2417 C C . CYS A 1 302 ? -1.342 -3.471 -1.266 1 94.62 302 CYS A C 1
ATOM 2419 O O . CYS A 1 302 ? -2.252 -3.039 -1.976 1 94.62 302 CYS A O 1
ATOM 2421 N N . LEU A 1 303 ? -0.704 -4.594 -1.505 1 96.69 303 LEU A N 1
ATOM 2422 C CA . LEU A 1 303 ? -1.038 -5.391 -2.682 1 96.69 303 LEU A CA 1
ATOM 2423 C C . LEU A 1 303 ? -2.473 -5.898 -2.604 1 96.69 303 LEU A C 1
ATOM 2425 O O . LEU A 1 303 ? -3.203 -5.867 -3.598 1 96.69 303 LEU A O 1
ATOM 2429 N N . GLU A 1 304 ? -2.828 -6.379 -1.446 1 96.19 304 GLU A N 1
ATOM 2430 C CA . GLU A 1 304 ? -4.172 -6.914 -1.261 1 96.19 304 GLU A CA 1
ATOM 2431 C C . GLU A 1 304 ? -5.23 -5.836 -1.483 1 96.19 304 GLU A C 1
ATOM 2433 O O . GLU A 1 304 ? -6.234 -6.074 -2.16 1 96.19 304 GLU A O 1
ATOM 2438 N N . LEU A 1 305 ? -5.004 -4.648 -0.91 1 93.75 305 LEU A N 1
ATOM 2439 C CA . LEU A 1 305 ? -5.961 -3.555 -1.037 1 93.75 305 LEU A CA 1
ATOM 2440 C C . LEU A 1 305 ? -6.09 -3.109 -2.49 1 93.75 305 LEU A C 1
ATOM 2442 O O . LEU A 1 305 ? -7.199 -2.912 -2.988 1 93.75 305 LEU A O 1
ATOM 2446 N N . ARG A 1 306 ? -5.004 -3.016 -3.158 1 94.06 306 ARG A N 1
ATOM 2447 C CA . ARG A 1 306 ? -5.02 -2.627 -4.562 1 94.06 306 ARG A CA 1
ATOM 2448 C C . ARG A 1 306 ? -5.707 -3.686 -5.418 1 94.06 306 ARG A C 1
ATOM 2450 O O . ARG A 1 306 ? -6.512 -3.357 -6.293 1 94.06 306 ARG A O 1
ATOM 2457 N N . HIS A 1 307 ? -5.332 -4.914 -5.121 1 96.88 307 HIS A N 1
ATOM 2458 C CA . HIS A 1 307 ? -5.926 -6.039 -5.832 1 96.88 307 HIS A CA 1
ATOM 2459 C C . HIS A 1 307 ? -7.441 -6.062 -5.66 1 96.88 307 HIS A C 1
ATOM 2461 O O . HIS A 1 307 ? -8.18 -6.23 -6.633 1 96.88 307 HIS A O 1
ATOM 2467 N N . ARG A 1 308 ? -7.914 -5.871 -4.461 1 95.56 308 ARG A N 1
ATOM 2468 C CA . ARG A 1 308 ? -9.344 -5.895 -4.172 1 95.56 308 ARG A CA 1
ATOM 2469 C C . ARG A 1 308 ? -10.055 -4.723 -4.848 1 95.56 308 ARG A C 1
ATOM 2471 O O . ARG A 1 308 ? -11.141 -4.891 -5.41 1 95.56 308 ARG A O 1
ATOM 2478 N N . GLU A 1 309 ? -9.445 -3.564 -4.781 1 92.38 309 GLU A N 1
ATOM 2479 C CA . GLU A 1 309 ? -10.016 -2.404 -5.457 1 92.38 309 GLU A CA 1
ATOM 2480 C C . GLU A 1 309 ? -10.227 -2.682 -6.945 1 92.38 309 GLU A C 1
ATOM 2482 O O . GLU A 1 309 ? -11.305 -2.439 -7.48 1 92.38 309 GLU A O 1
ATOM 2487 N N . ARG A 1 310 ? -9.258 -3.217 -7.582 1 95.06 310 ARG A N 1
ATOM 2488 C CA . ARG A 1 310 ? -9.328 -3.523 -9.008 1 95.06 310 ARG A CA 1
ATOM 2489 C C . ARG A 1 310 ? -10.367 -4.605 -9.289 1 95.06 310 ARG A C 1
ATOM 2491 O O . ARG A 1 310 ? -11.117 -4.516 -10.258 1 95.06 310 ARG A O 1
ATOM 2498 N N . THR A 1 311 ? -10.398 -5.613 -8.414 1 97.5 311 THR A N 1
ATOM 2499 C CA . THR A 1 311 ? -11.352 -6.707 -8.555 1 97.5 311 THR A CA 1
ATOM 2500 C C . THR A 1 311 ? -12.789 -6.184 -8.531 1 97.5 311 THR A C 1
ATOM 2502 O O . THR A 1 311 ? -13.594 -6.52 -9.398 1 97.5 311 THR A O 1
ATOM 2505 N N . LEU A 1 312 ? -13.07 -5.367 -7.562 1 94.69 312 LEU A N 1
ATOM 2506 C CA . LEU A 1 312 ? -14.43 -4.879 -7.387 1 94.69 312 LEU A CA 1
ATOM 2507 C C . LEU A 1 312 ? -14.781 -3.863 -8.469 1 94.69 312 LEU A C 1
ATOM 2509 O O . LEU A 1 312 ? -15.93 -3.795 -8.914 1 94.69 312 LEU A O 1
ATOM 2513 N N . ASN A 1 313 ? -13.781 -3.092 -8.969 1 92.56 313 ASN A N 1
ATOM 2514 C CA . ASN A 1 313 ? -14.016 -2.141 -10.047 1 92.56 313 ASN A CA 1
ATOM 2515 C C . ASN A 1 313 ? -14.367 -2.85 -11.359 1 92.56 313 ASN A C 1
ATOM 2517 O O . ASN A 1 313 ? -14.953 -2.248 -12.258 1 92.56 313 ASN A O 1
ATOM 2521 N N . GLN A 1 314 ? -14.023 -4.094 -11.461 1 93.88 314 GLN A N 1
ATOM 2522 C CA . GLN A 1 314 ? -14.266 -4.883 -12.664 1 93.88 314 GLN A CA 1
ATOM 2523 C C . GLN A 1 314 ? -15.609 -5.609 -12.578 1 93.88 314 GLN A C 1
ATOM 2525 O O . GLN A 1 314 ? -16.016 -6.297 -13.523 1 93.88 314 GLN A O 1
ATOM 2530 N N . SER A 1 315 ? -16.297 -5.457 -11.516 1 95.06 315 SER A N 1
ATOM 2531 C CA . SER A 1 315 ? -17.5 -6.234 -11.273 1 95.06 315 SER A CA 1
ATOM 2532 C C . SER A 1 315 ? -18.641 -5.809 -12.211 1 95.06 315 SER A C 1
ATOM 2534 O O . SER A 1 315 ? -18.828 -4.613 -12.445 1 95.06 315 SER A O 1
ATOM 2536 N N . GLU A 1 316 ? -19.312 -6.727 -12.727 1 96.06 316 GLU A N 1
ATOM 2537 C CA . GLU A 1 316 ? -20.5 -6.488 -13.531 1 96.06 316 GLU A CA 1
ATOM 2538 C C . GLU A 1 316 ? -21.766 -6.672 -12.703 1 96.06 316 GLU A C 1
ATOM 2540 O O . GLU A 1 316 ? -22.875 -6.457 -13.195 1 96.06 316 GLU A O 1
ATOM 2545 N N . THR A 1 317 ? -21.625 -7.074 -11.445 1 93.94 317 THR A N 1
ATOM 2546 C CA . THR A 1 317 ? -22.75 -7.227 -10.531 1 93.94 317 THR A CA 1
ATOM 2547 C C . THR A 1 317 ? -22.641 -6.234 -9.375 1 93.94 317 THR A C 1
ATOM 2549 O O . THR A 1 317 ? -21.609 -5.598 -9.188 1 93.94 317 THR A O 1
ATOM 2552 N N . ALA A 1 318 ? -23.734 -6.027 -8.711 1 91.62 318 ALA A N 1
ATOM 2553 C CA . ALA A 1 318 ? -23.75 -5.105 -7.578 1 91.62 318 ALA A CA 1
ATOM 2554 C C . ALA A 1 318 ? -22.781 -5.551 -6.492 1 91.62 318 ALA A C 1
ATOM 2556 O O . ALA A 1 318 ? -22.766 -6.719 -6.098 1 91.62 318 ALA A O 1
ATOM 2557 N N . ILE A 1 319 ? -22.047 -4.652 -6.059 1 90.5 319 ILE A N 1
ATOM 2558 C CA . ILE A 1 319 ? -21.031 -4.965 -5.062 1 90.5 319 ILE A CA 1
ATOM 2559 C C . ILE A 1 319 ? -21.656 -4.961 -3.668 1 90.5 319 ILE A C 1
ATOM 2561 O O . ILE A 1 319 ? -22.422 -4.062 -3.33 1 90.5 319 ILE A O 1
ATOM 2565 N N . GLN A 1 320 ? -21.297 -5.949 -2.916 1 89 320 GLN A N 1
ATOM 2566 C CA . GLN A 1 320 ? -21.75 -6.02 -1.526 1 89 320 GLN A CA 1
ATOM 2567 C C . GLN A 1 320 ? -20.75 -5.324 -0.597 1 89 320 GLN A C 1
ATOM 2569 O O . GLN A 1 320 ? -19.547 -5.461 -0.76 1 89 320 GLN A O 1
ATOM 2574 N N . PRO A 1 321 ? -21.266 -4.676 0.408 1 82.88 321 PRO A N 1
ATOM 2575 C CA . PRO A 1 321 ? -20.391 -3.953 1.336 1 82.88 321 PRO A CA 1
ATOM 2576 C C . PRO A 1 321 ? -19.391 -4.871 2.039 1 82.88 321 PRO A C 1
ATOM 2578 O O . PRO A 1 321 ? -18.266 -4.461 2.322 1 82.88 321 PRO A O 1
ATOM 2581 N N . SER A 1 322 ? -19.797 -6.078 2.189 1 87.12 322 SER A N 1
ATOM 2582 C CA . SER A 1 322 ? -18.969 -7.016 2.936 1 87.12 322 SER A CA 1
ATOM 2583 C C . SER A 1 322 ? -17.734 -7.426 2.127 1 87.12 322 SER A C 1
ATOM 2585 O O . SER A 1 322 ? -16.797 -8.016 2.668 1 87.12 322 SER A O 1
ATOM 2587 N N . TRP A 1 323 ? -17.703 -7.059 0.832 1 91.81 323 TRP A N 1
ATOM 2588 C CA . TRP A 1 323 ? -16.578 -7.445 -0.007 1 91.81 323 TRP A CA 1
ATOM 2589 C C . TRP A 1 323 ? -15.43 -6.441 0.12 1 91.81 323 TRP A C 1
ATOM 2591 O O . TRP A 1 323 ? -14.305 -6.711 -0.306 1 91.81 323 TRP A O 1
ATOM 2601 N N . TYR A 1 324 ? -15.781 -5.289 0.667 1 86.44 324 TYR A N 1
ATOM 2602 C CA . TYR A 1 324 ? -14.781 -4.262 0.906 1 86.44 324 TYR A CA 1
ATOM 2603 C C . TYR A 1 324 ? -14.047 -4.504 2.221 1 86.44 324 TYR A C 1
ATOM 2605 O O . TYR A 1 324 ? -14.555 -5.215 3.094 1 86.44 324 TYR A O 1
ATOM 2613 N N . PHE A 1 325 ? -12.828 -3.959 2.303 1 86.38 325 PHE A N 1
ATOM 2614 C CA . PHE A 1 325 ? -12.117 -4.012 3.574 1 86.38 325 PHE A CA 1
ATOM 2615 C C . PHE A 1 325 ? -12.555 -2.871 4.484 1 86.38 325 PHE A C 1
ATOM 2617 O O . PHE A 1 325 ? -12.914 -1.791 4.012 1 86.38 325 PHE A O 1
ATOM 2624 N N . MET B 1 1 ? -21.625 7.586 -12.914 1 26.83 1 MET B N 1
ATOM 2625 C CA . MET B 1 1 ? -21.5 8.461 -11.75 1 26.83 1 MET B CA 1
ATOM 2626 C C . MET B 1 1 ? -20.078 8.438 -11.195 1 26.83 1 MET B C 1
ATOM 2628 O O . MET B 1 1 ? -19.547 7.367 -10.867 1 26.83 1 MET B O 1
ATOM 2632 N N . VAL B 1 2 ? -19.359 9.281 -11.57 1 39.38 2 VAL B N 1
ATOM 2633 C CA . VAL B 1 2 ? -17.953 9.367 -11.211 1 39.38 2 VAL B CA 1
ATOM 2634 C C . VAL B 1 2 ? -17.781 9.086 -9.727 1 39.38 2 VAL B C 1
ATOM 2636 O O . VAL B 1 2 ? -18.375 9.766 -8.883 1 39.38 2 VAL B O 1
ATOM 2639 N N . ARG B 1 3 ? -17.469 7.887 -9.367 1 56.66 3 ARG B N 1
ATOM 2640 C CA . ARG B 1 3 ? -17.453 7.395 -7.992 1 56.66 3 ARG B CA 1
ATOM 2641 C C . ARG B 1 3 ? -16.547 8.25 -7.117 1 56.66 3 ARG B C 1
ATOM 2643 O O . ARG B 1 3 ? -15.32 8.25 -7.285 1 56.66 3 ARG B O 1
ATOM 2650 N N . SER B 1 4 ? -16.891 9.43 -6.574 1 71.75 4 SER B N 1
ATOM 2651 C CA . SER B 1 4 ? -16.125 10.492 -5.926 1 71.75 4 SER B CA 1
ATOM 2652 C C . SER B 1 4 ? -15.438 9.984 -4.664 1 71.75 4 SER B C 1
ATOM 2654 O O . SER B 1 4 ? -14.461 10.578 -4.199 1 71.75 4 SER B O 1
ATOM 2656 N N . HIS B 1 5 ? -15.812 8.859 -4.141 1 90.25 5 HIS B N 1
ATOM 2657 C CA . HIS B 1 5 ? -15.25 8.133 -3.01 1 90.25 5 HIS B CA 1
ATOM 2658 C C . HIS B 1 5 ? -15.141 9.023 -1.78 1 90.25 5 HIS B C 1
ATOM 2660 O O . HIS B 1 5 ? -14.273 8.82 -0.93 1 90.25 5 HIS B O 1
ATOM 2666 N N . TYR B 1 6 ? -15.977 10.125 -1.723 1 95.69 6 TYR B N 1
ATOM 2667 C CA . TYR B 1 6 ? -15.984 10.992 -0.548 1 95.69 6 TYR B CA 1
ATOM 2668 C C . TYR B 1 6 ? -16.984 10.508 0.486 1 95.69 6 TYR B C 1
ATOM 2670 O O . TYR B 1 6 ? -18.062 10.023 0.131 1 95.69 6 TYR B O 1
ATOM 2678 N N . VAL B 1 7 ? -16.656 10.641 1.686 1 96.12 7 VAL B N 1
ATOM 2679 C CA . VAL B 1 7 ? -17.578 10.359 2.779 1 96.12 7 VAL B CA 1
ATOM 2680 C C . VAL B 1 7 ? -18.562 11.508 2.926 1 96.12 7 VAL B C 1
ATOM 2682 O O . VAL B 1 7 ? -18.172 12.641 3.234 1 96.12 7 VAL B O 1
ATOM 2685 N N . THR B 1 8 ? -19.859 11.219 2.789 1 94.75 8 THR B N 1
ATOM 2686 C CA . THR B 1 8 ? -20.828 12.297 2.645 1 94.75 8 THR B CA 1
ATOM 2687 C C . THR B 1 8 ? -21.719 12.383 3.875 1 94.75 8 THR B C 1
ATOM 2689 O O . THR B 1 8 ? -22.625 13.219 3.928 1 94.75 8 THR B O 1
ATOM 2692 N N . GLU B 1 9 ? -21.5 11.492 4.832 1 96.56 9 GLU B N 1
ATOM 2693 C CA . GLU B 1 9 ? -22.219 11.547 6.102 1 96.56 9 GLU B CA 1
ATOM 2694 C C . GLU B 1 9 ? -21.25 11.438 7.285 1 96.56 9 GLU B C 1
ATOM 2696 O O . GLU B 1 9 ? -20.188 10.82 7.176 1 96.56 9 GLU B O 1
ATOM 2701 N N . THR B 1 10 ? -21.734 12.125 8.32 1 97.75 10 THR B N 1
ATOM 2702 C CA . THR B 1 10 ? -20.922 12.031 9.531 1 97.75 10 THR B CA 1
ATOM 2703 C C . THR B 1 10 ? -20.859 10.594 10.039 1 97.75 10 THR B C 1
ATOM 2705 O O . THR B 1 10 ? -21.875 9.898 10.07 1 97.75 10 THR B O 1
ATOM 2708 N N . LEU B 1 11 ? -19.688 10.18 10.531 1 98.12 11 LEU B N 1
ATOM 2709 C CA . LEU B 1 11 ? -19.469 8.758 10.766 1 98.12 11 LEU B CA 1
ATOM 2710 C C . LEU B 1 11 ? -19.688 8.406 12.227 1 98.12 11 LEU B C 1
ATOM 2712 O O . LEU B 1 11 ? -19.812 7.227 12.57 1 98.12 11 LEU B O 1
ATOM 2716 N N . SER B 1 12 ? -19.75 9.422 13.133 1 98.25 12 SER B N 1
ATOM 2717 C CA . SER B 1 12 ? -19.984 9.156 14.547 1 98.25 12 SER B CA 1
ATOM 2718 C C . SER B 1 12 ? -20.516 10.398 15.258 1 98.25 12 SER B C 1
ATOM 2720 O O . SER B 1 12 ? -20.328 11.523 14.781 1 98.25 12 SER B O 1
ATOM 2722 N N . GLU B 1 13 ? -21.109 10.211 16.375 1 98.19 13 GLU B N 1
ATOM 2723 C CA . GLU B 1 13 ? -21.594 11.312 17.203 1 98.19 13 GLU B CA 1
ATOM 2724 C C . GLU B 1 13 ? -20.438 12.164 17.719 1 98.19 13 GLU B C 1
ATOM 2726 O O . GLU B 1 13 ? -20.562 13.391 17.797 1 98.19 13 GLU B O 1
ATOM 2731 N N . GLU B 1 14 ? -19.375 11.477 18.016 1 98.38 14 GLU B N 1
ATOM 2732 C CA . GLU B 1 14 ? -18.203 12.195 18.531 1 98.38 14 GLU B CA 1
ATOM 2733 C C . GLU B 1 14 ? -17.672 13.172 17.484 1 98.38 14 GLU B C 1
ATOM 2735 O O . GLU B 1 14 ? -17.344 14.32 17.812 1 98.38 14 GLU B O 1
ATOM 2740 N N . GLU B 1 15 ? -17.594 12.727 16.328 1 98.62 15 GLU B N 1
ATOM 2741 C CA . GLU B 1 15 ? -17.109 13.578 15.242 1 98.62 15 GLU B CA 1
ATOM 2742 C C . GLU B 1 15 ? -18.094 14.703 14.938 1 98.62 15 GLU B C 1
ATOM 2744 O O . GLU B 1 15 ? -17.688 15.828 14.656 1 98.62 15 GLU B O 1
ATOM 2749 N N . ALA B 1 16 ? -19.359 14.422 15.008 1 98.25 16 ALA B N 1
ATOM 2750 C CA . ALA B 1 16 ? -20.406 15.422 14.781 1 98.25 16 ALA B CA 1
ATOM 2751 C C . ALA B 1 16 ? -20.312 16.547 15.805 1 98.25 16 ALA B C 1
ATOM 2753 O O . ALA B 1 16 ? -20.562 17.719 15.484 1 98.25 16 ALA B O 1
ATOM 2754 N N . GLY B 1 17 ? -19.953 16.172 16.984 1 98.38 17 GLY B N 1
ATOM 2755 C CA . GLY B 1 17 ? -19.922 17.125 18.078 1 98.38 17 GLY B CA 1
ATOM 2756 C C . GLY B 1 17 ? -18.625 17.906 18.156 1 98.38 17 GLY B C 1
ATOM 2757 O O . GLY B 1 17 ? -18.469 18.797 19 1 98.38 17 GLY B O 1
ATOM 2758 N N . PHE B 1 18 ? -17.672 17.578 17.266 1 98.75 18 PHE B N 1
ATOM 2759 C CA . PHE B 1 18 ? -16.359 18.203 17.297 1 98.75 18 PHE B CA 1
ATOM 2760 C C . PHE B 1 18 ? -15.852 18.5 15.891 1 98.75 18 PHE B C 1
ATOM 2762 O O . PHE B 1 18 ? -14.797 18 15.492 1 98.75 18 PHE B O 1
ATOM 2769 N N . PRO B 1 19 ? -16.562 19.359 15.125 1 98.88 19 PRO B N 1
ATOM 2770 C CA . PRO B 1 19 ? -16.125 19.688 13.766 1 98.88 19 PRO B CA 1
ATOM 2771 C C . PRO B 1 19 ? -14.758 20.359 13.734 1 98.88 19 PRO B C 1
ATOM 2773 O O . PRO B 1 19 ? -14.406 21.094 14.664 1 98.88 19 PRO B O 1
ATOM 2776 N N . LEU B 1 20 ? -14.055 20.078 12.719 1 98.94 20 LEU B N 1
ATOM 2777 C CA . LEU B 1 20 ? -12.734 20.656 12.5 1 98.94 20 LEU B CA 1
ATOM 2778 C C . LEU B 1 20 ? -12.758 21.641 11.336 1 98.94 20 LEU B C 1
ATOM 2780 O O . LEU B 1 20 ? -13.648 21.578 10.484 1 98.94 20 LEU B O 1
ATOM 2784 N N . ALA B 1 21 ? -11.883 22.562 11.344 1 98.94 21 ALA B N 1
ATOM 2785 C CA . ALA B 1 21 ? -11.594 23.406 10.188 1 98.94 21 ALA B CA 1
ATOM 2786 C C . ALA B 1 21 ? -10.195 23.141 9.648 1 98.94 21 ALA B C 1
ATOM 2788 O O . ALA B 1 21 ? -9.281 22.797 10.406 1 98.94 21 ALA B O 1
ATOM 2789 N N . TYR B 1 22 ? -10.062 23.25 8.375 1 98.94 22 TYR B N 1
ATOM 2790 C CA . TYR B 1 22 ? -8.766 23.094 7.727 1 98.94 22 TYR B CA 1
ATOM 2791 C C . TYR B 1 22 ? -8.445 24.281 6.844 1 98.94 22 TYR B C 1
ATOM 2793 O O . TYR B 1 22 ? -9.312 24.781 6.121 1 98.94 22 TYR B O 1
ATOM 2801 N N . THR B 1 23 ? -7.273 24.828 6.973 1 98.81 23 THR B N 1
ATOM 2802 C CA . THR B 1 23 ? -6.691 25.656 5.93 1 98.81 23 THR B CA 1
ATOM 2803 C C . THR B 1 23 ? -5.738 24.844 5.059 1 98.81 23 THR B C 1
ATOM 2805 O O . THR B 1 23 ? -4.855 24.156 5.574 1 98.81 23 THR B O 1
ATOM 2808 N N . VAL B 1 24 ? -5.914 24.906 3.801 1 98.62 24 VAL B N 1
ATOM 2809 C CA . VAL B 1 24 ? -5.062 24.172 2.875 1 98.62 24 VAL B CA 1
ATOM 2810 C C . VAL B 1 24 ? -4.445 25.125 1.862 1 98.62 24 VAL B C 1
ATOM 2812 O O . VAL B 1 24 ? -5.145 25.656 0.993 1 98.62 24 VAL B O 1
ATOM 2815 N N . THR B 1 25 ? -3.168 25.359 1.993 1 98.25 25 THR B N 1
ATOM 2816 C CA . THR B 1 25 ? -2.463 26.234 1.067 1 98.25 25 THR B CA 1
ATOM 2817 C C . THR B 1 25 ? -1.769 25.438 -0.024 1 98.25 25 THR B C 1
ATOM 2819 O O . THR B 1 25 ? -0.876 24.625 0.261 1 98.25 25 THR B O 1
ATOM 2822 N N . ILE B 1 26 ? -2.201 25.641 -1.264 1 98.12 26 ILE B N 1
ATOM 2823 C CA . ILE B 1 26 ? -1.703 24.781 -2.328 1 98.12 26 ILE B CA 1
ATOM 2824 C C . ILE B 1 26 ? -1.261 25.625 -3.518 1 98.12 26 ILE B C 1
ATOM 2826 O O . ILE B 1 26 ? -1.704 26.766 -3.674 1 98.12 26 ILE B O 1
ATOM 2830 N N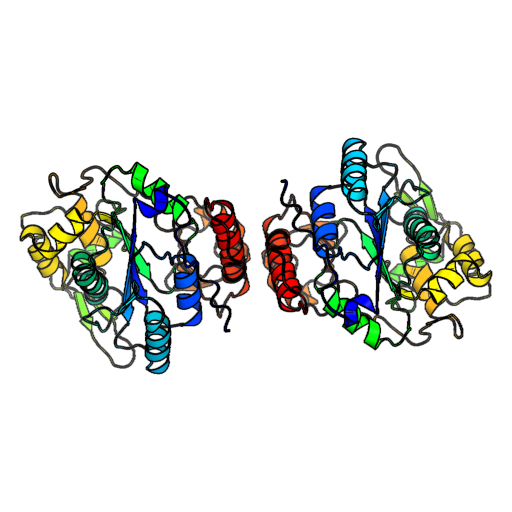 . HIS B 1 27 ? -0.319 25.078 -4.379 1 95.88 27 HIS B N 1
ATOM 2831 C CA . HIS B 1 27 ? 0.211 25.875 -5.488 1 95.88 27 HIS B CA 1
ATOM 2832 C C . HIS B 1 27 ? 0.385 25.016 -6.734 1 95.88 27 HIS B C 1
ATOM 2834 O O . HIS B 1 27 ? 0.553 25.547 -7.836 1 95.88 27 HIS B O 1
ATOM 2840 N N . LYS B 1 28 ? 0.362 23.641 -6.551 1 94.19 28 LYS B N 1
ATOM 2841 C CA . LYS B 1 28 ? 0.548 22.75 -7.699 1 94.19 28 LYS B CA 1
ATOM 2842 C C . LYS B 1 28 ? 0.076 21.328 -7.383 1 94.19 28 LYS B C 1
ATOM 2844 O O . LYS B 1 28 ? -0.33 21.047 -6.258 1 94.19 28 LYS B O 1
ATOM 2849 N N . ASP B 1 29 ? 0.056 20.453 -8.422 1 95.5 29 ASP B N 1
ATOM 2850 C CA . ASP B 1 29 ? -0.196 19.016 -8.32 1 95.5 29 ASP B CA 1
ATOM 2851 C C . ASP B 1 29 ? -1.601 18.75 -7.793 1 95.5 29 ASP B C 1
ATOM 2853 O O . ASP B 1 29 ? -1.763 18.266 -6.672 1 95.5 29 ASP B O 1
ATOM 2857 N N . PHE B 1 30 ? -2.545 18.875 -8.688 1 97.44 30 PHE B N 1
ATOM 2858 C CA . PHE B 1 30 ? -3.951 18.703 -8.344 1 97.44 30 PHE B CA 1
ATOM 2859 C C . PHE B 1 30 ? -4.195 17.297 -7.781 1 97.44 30 PHE B C 1
ATOM 2861 O O . PHE B 1 30 ? -4.938 17.141 -6.812 1 97.44 30 PHE B O 1
ATOM 2868 N N . GLY B 1 31 ? -3.549 16.359 -8.367 1 96.56 31 GLY B N 1
ATOM 2869 C CA . GLY B 1 31 ? -3.75 14.984 -7.926 1 96.56 31 GLY B CA 1
ATOM 2870 C C . GLY B 1 31 ? -3.371 14.766 -6.473 1 96.56 31 GLY B C 1
ATOM 2871 O O . GLY B 1 31 ? -4.098 14.102 -5.73 1 96.56 31 GLY B O 1
ATOM 2872 N N . THR B 1 32 ? -2.225 15.281 -6.102 1 97.06 32 THR B N 1
ATOM 2873 C CA . THR B 1 32 ? -1.769 15.164 -4.723 1 97.06 32 THR B CA 1
ATOM 2874 C C . THR B 1 32 ? -2.738 15.852 -3.77 1 97.06 32 THR B C 1
ATOM 2876 O O . THR B 1 32 ? -3.117 15.289 -2.742 1 97.06 32 THR B O 1
ATOM 2879 N N . PHE B 1 33 ? -3.172 17.016 -4.188 1 97.56 33 PHE B N 1
ATOM 2880 C CA . PHE B 1 33 ? -4.129 17.766 -3.377 1 97.56 33 PHE B CA 1
ATOM 2881 C C . PHE B 1 33 ? -5.441 17 -3.246 1 97.56 33 PHE B C 1
ATOM 2883 O O . PHE B 1 33 ? -5.996 16.891 -2.152 1 97.56 33 PHE B O 1
ATOM 2890 N N . GLU B 1 34 ? -5.914 16.516 -4.316 1 97.06 34 GLU B N 1
ATOM 2891 C CA . GLU B 1 34 ? -7.199 15.828 -4.312 1 97.06 34 GLU B CA 1
ATOM 2892 C C . GLU B 1 34 ? -7.188 14.641 -3.355 1 97.06 34 GLU B C 1
ATOM 2894 O O . GLU B 1 34 ? -8.18 14.375 -2.672 1 97.06 34 GLU B O 1
ATOM 2899 N N . ARG B 1 35 ? -6.094 13.945 -3.303 1 96.31 35 ARG B N 1
ATOM 2900 C CA . ARG B 1 35 ? -5.988 12.797 -2.41 1 96.31 35 ARG B CA 1
ATOM 2901 C C . ARG B 1 35 ? -5.984 13.234 -0.95 1 96.31 35 ARG B C 1
ATOM 2903 O O . ARG B 1 35 ? -6.598 12.594 -0.098 1 96.31 35 ARG B O 1
ATOM 2910 N N . LEU B 1 36 ? -5.238 14.266 -0.697 1 98.06 36 LEU B N 1
ATOM 2911 C CA . LEU B 1 36 ? -5.285 14.844 0.642 1 98.06 36 LEU B CA 1
ATOM 2912 C C . LEU B 1 36 ? -6.711 15.234 1.017 1 98.06 36 LEU B C 1
ATOM 2914 O O . LEU B 1 36 ? -7.211 14.836 2.07 1 98.06 36 LEU B O 1
ATOM 2918 N N . PHE B 1 37 ? -7.359 15.984 0.119 1 98.31 37 PHE B N 1
ATOM 2919 C CA . PHE B 1 37 ? -8.695 16.516 0.375 1 98.31 37 PHE B CA 1
ATOM 2920 C C . PHE B 1 37 ? -9.688 15.375 0.607 1 98.31 37 PHE B C 1
ATOM 2922 O O . PHE B 1 37 ? -10.477 15.422 1.551 1 98.31 37 PHE B O 1
ATOM 2929 N N . ARG B 1 38 ? -9.586 14.367 -0.181 1 97.38 38 ARG B N 1
ATOM 2930 C CA . ARG B 1 38 ? -10.477 13.227 -0.047 1 97.38 38 ARG B CA 1
ATOM 2931 C C . ARG B 1 38 ? -10.258 12.508 1.28 1 97.38 38 ARG B C 1
ATOM 2933 O O . ARG B 1 38 ? -11.211 12.023 1.896 1 97.38 38 ARG B O 1
ATOM 2940 N N . ALA B 1 39 ? -9.07 12.445 1.708 1 97.75 39 ALA B N 1
ATOM 2941 C CA . ALA B 1 39 ? -8.727 11.742 2.939 1 97.75 39 ALA B CA 1
ATOM 2942 C C . ALA B 1 39 ? -9.227 12.5 4.164 1 97.75 39 ALA B C 1
ATOM 2944 O O . ALA B 1 39 ? -9.656 11.891 5.148 1 97.75 39 ALA B O 1
ATOM 2945 N N . ILE B 1 40 ? -9.211 13.852 4.117 1 98.5 40 ILE B N 1
ATOM 2946 C CA . ILE B 1 40 ? -9.539 14.602 5.324 1 98.5 40 ILE B CA 1
ATOM 2947 C C . ILE B 1 40 ? -10.992 15.062 5.266 1 98.5 40 ILE B C 1
ATOM 2949 O O . ILE B 1 40 ? -11.547 15.516 6.27 1 98.5 40 ILE B O 1
ATOM 2953 N N . TYR B 1 41 ? -11.672 14.977 4.184 1 98.44 41 TYR B N 1
ATOM 2954 C CA . TYR B 1 41 ? -13 15.547 4.02 1 98.44 41 TYR B CA 1
ATOM 2955 C C . TYR B 1 41 ? -14.016 14.852 4.918 1 98.44 41 TYR B C 1
ATOM 2957 O O . TYR B 1 41 ? -14.078 13.617 4.953 1 98.44 41 TYR B O 1
ATOM 2965 N N . MET B 1 42 ? -14.766 15.594 5.609 1 98.5 42 MET B N 1
ATOM 2966 C CA . MET B 1 42 ? -15.953 15.195 6.363 1 98.5 42 MET B CA 1
ATOM 2967 C C . MET B 1 42 ? -17.047 16.25 6.238 1 98.5 42 MET B C 1
ATOM 2969 O O . MET B 1 42 ? -16.766 17.453 6.23 1 98.5 42 MET B O 1
ATOM 2973 N N . PRO B 1 43 ? -18.297 15.836 6.223 1 98.12 43 PRO B N 1
ATOM 2974 C CA . PRO B 1 43 ? -19.375 16.781 5.949 1 98.12 43 PRO B CA 1
ATOM 2975 C C . PRO B 1 43 ? -19.578 17.797 7.078 1 98.12 43 PRO B C 1
ATOM 2977 O O . PRO B 1 43 ? -20.125 18.875 6.855 1 98.12 43 PRO B O 1
ATOM 2980 N N . GLN B 1 44 ? -19.172 17.406 8.289 1 98.62 44 GLN B N 1
ATOM 2981 C CA . GLN B 1 44 ? -19.391 18.312 9.406 1 98.62 44 GLN B CA 1
ATOM 2982 C C . GLN B 1 44 ? -18.234 19.312 9.547 1 98.62 44 GLN B C 1
ATOM 2984 O O . GLN B 1 44 ? -18.328 20.281 10.289 1 98.62 44 GLN B O 1
ATOM 2989 N N . ASN B 1 45 ? -17.141 19.062 8.898 1 98.88 45 ASN B N 1
ATOM 2990 C CA . ASN B 1 45 ? -15.977 19.938 8.938 1 98.88 45 ASN B CA 1
ATOM 2991 C C . ASN B 1 45 ? -16.109 21.094 7.938 1 98.88 45 ASN B C 1
ATOM 2993 O O . ASN B 1 45 ? -17.109 21.188 7.227 1 98.88 45 ASN B O 1
ATOM 2997 N N . VAL B 1 46 ? -15.133 22 7.949 1 98.94 46 VAL B N 1
ATOM 2998 C CA . VAL B 1 46 ? -15.109 23.109 7 1 98.94 46 VAL B CA 1
ATOM 2999 C C . VAL B 1 46 ? -13.688 23.297 6.477 1 98.94 46 VAL B C 1
ATOM 3001 O O . VAL B 1 46 ? -12.711 23.094 7.203 1 98.94 46 VAL B O 1
ATOM 3004 N N . TYR B 1 47 ? -13.578 23.625 5.176 1 98.88 47 TYR B N 1
ATOM 3005 C CA . TYR B 1 47 ? -12.289 23.656 4.496 1 98.88 47 TYR B CA 1
ATOM 3006 C C . TYR B 1 47 ? -12.102 24.969 3.732 1 98.88 47 TYR B C 1
ATOM 3008 O O . TYR B 1 47 ? -12.938 25.328 2.896 1 98.88 47 TYR B O 1
ATOM 3016 N N . CYS B 1 48 ? -11.102 25.672 4.031 1 98.94 48 CYS B N 1
ATOM 3017 C CA . CYS B 1 48 ? -10.672 26.844 3.27 1 98.94 48 CYS B CA 1
ATOM 3018 C C . CYS B 1 48 ? -9.391 26.547 2.494 1 98.94 48 CYS B C 1
ATOM 3020 O O . CYS B 1 48 ? -8.367 26.188 3.084 1 98.94 48 CYS B O 1
ATOM 3022 N N . VAL B 1 49 ? -9.43 26.672 1.191 1 98.88 49 VAL B N 1
ATOM 3023 C CA . VAL B 1 49 ? -8.281 26.406 0.339 1 98.88 49 VAL B CA 1
ATOM 3024 C C . VAL B 1 49 ? -7.707 27.703 -0.196 1 98.88 49 VAL B C 1
ATOM 3026 O O . VAL B 1 49 ? -8.43 28.516 -0.782 1 98.88 49 VAL B O 1
ATOM 3029 N N . HIS B 1 50 ? -6.492 27.984 0.085 1 98.81 50 HIS B N 1
ATOM 3030 C CA . HIS B 1 50 ? -5.773 29.109 -0.482 1 98.81 50 HIS B CA 1
ATOM 3031 C C . HIS B 1 50 ? -4.949 28.688 -1.696 1 98.81 50 HIS B C 1
ATOM 3033 O O . HIS B 1 50 ? -4.043 27.859 -1.582 1 98.81 50 HIS B O 1
ATOM 3039 N N . LEU B 1 51 ? -5.211 29.297 -2.82 1 98.25 51 LEU B N 1
ATOM 3040 C CA . LEU B 1 51 ? -4.473 29.062 -4.055 1 98.25 51 LEU B CA 1
ATOM 3041 C C . LEU B 1 51 ? -3.398 30.125 -4.262 1 98.25 51 LEU B C 1
ATOM 3043 O O . LEU B 1 51 ? -3.68 31.312 -4.188 1 98.25 51 LEU B O 1
ATOM 3047 N N . ASP B 1 52 ? -2.195 29.594 -4.48 1 96.31 52 ASP B N 1
ATOM 3048 C CA . ASP B 1 52 ? -1.149 30.547 -4.863 1 96.31 52 ASP B CA 1
ATOM 3049 C C . ASP B 1 52 ? -1.537 31.312 -6.129 1 96.31 52 ASP B C 1
ATOM 3051 O O . ASP B 1 52 ? -1.894 30.703 -7.141 1 96.31 52 ASP B O 1
ATOM 3055 N N . GLN B 1 53 ? -1.349 32.562 -6.051 1 95 53 GLN B N 1
ATOM 3056 C CA . GLN B 1 53 ? -1.705 33.375 -7.203 1 95 53 GLN B CA 1
ATOM 3057 C C . GLN B 1 53 ? -0.842 33.031 -8.414 1 95 53 GLN B C 1
ATOM 3059 O O . GLN B 1 53 ? -1.263 33.219 -9.555 1 95 53 GLN B O 1
ATOM 3064 N N . LYS B 1 54 ? 0.271 32.469 -8.164 1 93.75 54 LYS B N 1
ATOM 3065 C CA . LYS B 1 54 ? 1.227 32.156 -9.227 1 93.75 54 LYS B CA 1
ATOM 3066 C C . LYS B 1 54 ? 0.915 30.812 -9.867 1 93.75 54 LYS B C 1
ATOM 3068 O O . LYS B 1 54 ? 1.523 30.438 -10.875 1 93.75 54 LYS B O 1
ATOM 3073 N N . ALA B 1 55 ? 0.014 30.078 -9.266 1 94.81 55 ALA B N 1
ATOM 3074 C CA . ALA B 1 55 ? -0.263 28.734 -9.75 1 94.81 55 ALA B CA 1
ATOM 3075 C C . ALA B 1 55 ? -0.826 28.766 -11.172 1 94.81 55 ALA B C 1
ATOM 3077 O O . ALA B 1 55 ? -1.431 29.766 -11.578 1 94.81 55 ALA B O 1
ATOM 3078 N N . ALA B 1 56 ? -0.642 27.734 -11.93 1 95.94 56 ALA B N 1
ATOM 3079 C CA . ALA B 1 56 ? -1.128 27.594 -13.297 1 95.94 56 ALA B CA 1
ATOM 3080 C C . ALA B 1 56 ? -2.652 27.672 -13.352 1 95.94 56 ALA B C 1
ATOM 3082 O O . ALA B 1 56 ? -3.33 27.156 -12.453 1 95.94 56 ALA B O 1
ATOM 3083 N N . ALA B 1 57 ? -3.174 28.219 -14.391 1 97.5 57 ALA B N 1
ATOM 3084 C CA . ALA B 1 57 ? -4.613 28.406 -14.555 1 97.5 57 ALA B CA 1
ATOM 3085 C C . ALA B 1 57 ? -5.344 27.062 -14.516 1 97.5 57 ALA B C 1
ATOM 3087 O O . ALA B 1 57 ? -6.406 26.953 -13.898 1 97.5 57 ALA B O 1
ATOM 3088 N N . ALA B 1 58 ? -4.789 26.109 -15.172 1 97.62 58 ALA B N 1
ATOM 3089 C CA . ALA B 1 58 ? -5.414 24.797 -15.219 1 97.62 58 ALA B CA 1
ATOM 3090 C C . ALA B 1 58 ? -5.555 24.203 -13.82 1 97.62 58 ALA B C 1
ATOM 3092 O O . ALA B 1 58 ? -6.555 23.547 -13.508 1 97.62 58 ALA B O 1
ATOM 3093 N N . PHE B 1 59 ? -4.547 24.406 -13.094 1 97.81 59 PHE B N 1
ATOM 3094 C CA . PHE B 1 59 ? -4.574 23.922 -11.719 1 97.81 59 PHE B CA 1
ATOM 3095 C C . PHE B 1 59 ? -5.672 24.625 -10.922 1 97.81 59 PHE B C 1
ATOM 3097 O O . PHE B 1 59 ? -6.469 23.984 -10.242 1 97.81 59 PHE B O 1
ATOM 3104 N N . LYS B 1 60 ? -5.723 25.906 -11 1 98 60 LYS B N 1
ATOM 3105 C CA . LYS B 1 60 ? -6.723 26.688 -10.281 1 98 60 LYS B CA 1
ATOM 3106 C C . LYS B 1 60 ? -8.141 26.281 -10.68 1 98 60 LYS B C 1
ATOM 3108 O O . LYS B 1 60 ? -9.008 26.141 -9.82 1 98 60 LYS B O 1
ATOM 3113 N N . ASP B 1 61 ? -8.328 26.078 -11.922 1 98.12 61 ASP B N 1
ATOM 3114 C CA . ASP B 1 61 ? -9.641 25.688 -12.43 1 98.12 61 ASP B CA 1
ATOM 3115 C C . ASP B 1 61 ? -10.055 24.328 -11.883 1 98.12 61 ASP B C 1
ATOM 3117 O O . ASP B 1 61 ? -11.211 24.125 -11.516 1 98.12 61 ASP B O 1
ATOM 3121 N N . ALA B 1 62 ? -9.141 23.406 -11.867 1 97.88 62 ALA B N 1
ATOM 3122 C CA . ALA B 1 62 ? -9.43 22.062 -11.359 1 97.88 62 ALA B CA 1
ATOM 3123 C C . ALA B 1 62 ? -9.82 22.109 -9.883 1 97.88 62 ALA B C 1
ATOM 3125 O O . ALA B 1 62 ? -10.758 21.422 -9.461 1 97.88 62 ALA B O 1
ATOM 3126 N N . VAL B 1 63 ? -9.109 22.891 -9.117 1 98.31 63 VAL B N 1
ATOM 3127 C CA . VAL B 1 63 ? -9.398 23.016 -7.691 1 98.31 63 VAL B CA 1
ATOM 3128 C C . VAL B 1 63 ? -10.773 23.641 -7.492 1 98.31 63 VAL B C 1
ATOM 3130 O O . VAL B 1 63 ? -11.578 23.141 -6.695 1 98.31 63 VAL B O 1
ATOM 3133 N N . LYS B 1 64 ? -11.062 24.688 -8.258 1 97.94 64 LYS B N 1
ATOM 3134 C CA . LYS B 1 64 ? -12.352 25.359 -8.172 1 97.94 64 LYS B CA 1
ATOM 3135 C C . LYS B 1 64 ? -13.5 24.406 -8.484 1 97.94 64 LYS B C 1
ATOM 3137 O O . LYS B 1 64 ? -14.516 24.391 -7.797 1 97.94 64 LYS B O 1
ATOM 3142 N N . GLN B 1 65 ? -13.305 23.656 -9.5 1 97.56 65 GLN B N 1
ATOM 3143 C CA . GLN B 1 65 ? -14.32 22.688 -9.906 1 97.56 65 GLN B CA 1
ATOM 3144 C C . GLN B 1 65 ? -14.562 21.656 -8.805 1 97.56 65 GLN B C 1
ATOM 3146 O O . GLN B 1 65 ? -15.711 21.328 -8.492 1 97.56 65 GLN B O 1
ATOM 3151 N N . LEU B 1 66 ? -13.531 21.203 -8.242 1 97.44 66 LEU B N 1
ATOM 3152 C CA . LEU B 1 66 ? -13.664 20.234 -7.168 1 97.44 66 LEU B CA 1
ATOM 3153 C C . LEU B 1 66 ? -14.406 20.828 -5.977 1 97.44 66 LEU B C 1
ATOM 3155 O O . LEU B 1 66 ? -15.367 20.234 -5.484 1 97.44 66 LEU B O 1
ATOM 3159 N N . LEU B 1 67 ? -14.008 21.984 -5.535 1 98 67 LEU B N 1
ATOM 3160 C CA . LEU B 1 67 ? -14.562 22.578 -4.324 1 98 67 LEU B CA 1
ATOM 3161 C C . LEU B 1 67 ? -16.031 22.922 -4.523 1 98 67 LEU B C 1
ATOM 3163 O O . LEU B 1 67 ? -16.812 22.922 -3.568 1 98 67 LEU B O 1
ATOM 3167 N N . SER B 1 68 ? -16.422 23.203 -5.762 1 97.12 68 SER B N 1
ATOM 3168 C CA . SER B 1 68 ? -17.797 23.578 -6.055 1 97.12 68 SER B CA 1
ATOM 3169 C C . SER B 1 68 ? -18.766 22.438 -5.758 1 97.12 68 SER B C 1
ATOM 3171 O O . SER B 1 68 ? -19.969 22.641 -5.645 1 97.12 68 SER B O 1
ATOM 3173 N N . CYS B 1 69 ? -18.266 21.281 -5.605 1 96.75 69 CYS B N 1
ATOM 3174 C CA . CYS B 1 69 ? -19.094 20.109 -5.344 1 96.75 69 CYS B CA 1
ATOM 3175 C C . CYS B 1 69 ? -19.391 19.969 -3.855 1 96.75 69 CYS B C 1
ATOM 3177 O O . CYS B 1 69 ? -20.203 19.141 -3.455 1 96.75 69 CYS B O 1
ATOM 3179 N N . PHE B 1 70 ? -18.766 20.812 -2.963 1 97.5 70 PHE B N 1
ATOM 3180 C CA . PHE B 1 70 ? -18.859 20.641 -1.518 1 97.5 70 PHE B CA 1
ATOM 3181 C C . PHE B 1 70 ? -19.297 21.938 -0.844 1 97.5 70 PHE B C 1
ATOM 3183 O O . PHE B 1 70 ? -18.594 22.938 -0.889 1 97.5 70 PHE B O 1
ATOM 3190 N N . PRO B 1 71 ? -20.375 21.922 -0.146 1 97.31 71 PRO B N 1
ATOM 3191 C CA . PRO B 1 71 ? -20.891 23.141 0.463 1 97.31 71 PRO B CA 1
ATOM 3192 C C . PRO B 1 71 ? -20.031 23.641 1.628 1 97.31 71 PRO B C 1
ATOM 3194 O O . PRO B 1 71 ? -20.141 24.797 2.033 1 97.31 71 PRO B O 1
ATOM 3197 N N . ASN B 1 72 ? -19.203 22.734 2.168 1 98.44 72 ASN B N 1
ATOM 3198 C CA . ASN B 1 72 ? -18.406 23.094 3.332 1 98.44 72 ASN B CA 1
ATOM 3199 C C . ASN B 1 72 ? -16.938 23.281 2.965 1 98.44 72 ASN B C 1
ATOM 3201 O O . ASN B 1 72 ? -16.062 23.141 3.816 1 98.44 72 ASN B O 1
ATOM 3205 N N . ALA B 1 73 ? -16.641 23.469 1.686 1 98.62 73 ALA B N 1
ATOM 3206 C CA . ALA B 1 73 ? -15.297 23.781 1.187 1 98.62 73 ALA B CA 1
ATOM 3207 C C . ALA B 1 73 ? -15.32 25 0.262 1 98.62 73 ALA B C 1
ATOM 3209 O O . ALA B 1 73 ? -16.219 25.125 -0.571 1 98.62 73 ALA B O 1
ATOM 3210 N N . PHE B 1 74 ? -14.391 25.906 0.466 1 98.69 74 PHE B N 1
ATOM 3211 C CA . PHE B 1 74 ? -14.422 27.125 -0.324 1 98.69 74 PHE B CA 1
ATOM 3212 C C . PHE B 1 74 ? -13.016 27.688 -0.524 1 98.69 74 PHE B C 1
ATOM 3214 O O . PHE B 1 74 ? -12.086 27.312 0.196 1 98.69 74 PHE B O 1
ATOM 3221 N N . LEU B 1 75 ? -12.836 28.531 -1.487 1 98.56 75 LEU B N 1
ATOM 3222 C CA . LEU B 1 75 ? -11.586 29.234 -1.722 1 98.56 75 LEU B CA 1
ATOM 3223 C C . LEU B 1 75 ? -11.461 30.438 -0.788 1 98.56 75 LEU B C 1
ATOM 3225 O O . LEU B 1 75 ? -12.461 31.094 -0.479 1 98.56 75 LEU B O 1
ATOM 3229 N N . ALA B 1 76 ? -10.227 30.656 -0.397 1 98.5 76 ALA B N 1
ATOM 3230 C CA . ALA B 1 76 ? -9.977 31.875 0.381 1 98.5 76 ALA B CA 1
ATOM 3231 C C . ALA B 1 76 ? -10.461 33.094 -0.36 1 98.5 76 ALA B C 1
ATOM 3233 O O . ALA B 1 76 ? -10.328 33.219 -1.582 1 98.5 76 ALA B O 1
ATOM 3234 N N . SER B 1 77 ? -10.961 34.031 0.361 1 97.94 77 SER B N 1
ATOM 3235 C CA . SER B 1 77 ? -11.469 35.281 -0.224 1 97.94 77 SER B CA 1
ATOM 3236 C C . SER B 1 77 ? -10.328 36.156 -0.768 1 97.94 77 SER B C 1
ATOM 3238 O O . SER B 1 77 ? -10.531 36.938 -1.681 1 97.94 77 SER B O 1
ATOM 3240 N N . LYS B 1 78 ? -9.141 36.031 -0.18 1 97.69 78 LYS B N 1
ATOM 3241 C CA . LYS B 1 78 ? -7.93 36.719 -0.631 1 97.69 78 LYS B CA 1
ATOM 3242 C C . LYS B 1 78 ? -6.816 35.719 -0.933 1 97.69 78 LYS B C 1
ATOM 3244 O O . LYS B 1 78 ? -6.637 34.75 -0.204 1 97.69 78 LYS B O 1
ATOM 3249 N N . MET B 1 79 ? -6.113 36.031 -2.066 1 96.5 79 MET B N 1
ATOM 3250 C CA . MET B 1 79 ? -5.027 35.156 -2.467 1 96.5 79 MET B CA 1
ATOM 3251 C C . MET B 1 79 ? -3.693 35.875 -2.48 1 96.5 79 MET B C 1
ATOM 3253 O O . MET B 1 79 ? -3.637 37.062 -2.844 1 96.5 79 MET B O 1
ATOM 3257 N N . GLU B 1 80 ? -2.674 35.219 -2.037 1 96.31 80 GLU B N 1
ATOM 3258 C CA . GLU B 1 80 ? -1.312 35.75 -2.021 1 96.31 80 GLU B CA 1
ATOM 3259 C C . GLU B 1 80 ? -0.47 35.125 -3.139 1 96.31 80 GLU B C 1
ATOM 3261 O O . GLU B 1 80 ? -0.736 34 -3.578 1 96.31 80 GLU B O 1
ATOM 3266 N N . GLN B 1 81 ? 0.51 35.969 -3.664 1 95.38 81 GLN B N 1
ATOM 3267 C CA . GLN B 1 81 ? 1.67 35.344 -4.312 1 95.38 81 GLN B CA 1
ATOM 3268 C C . GLN B 1 81 ? 2.66 34.812 -3.279 1 95.38 81 GLN B C 1
ATOM 3270 O O . GLN B 1 81 ? 3.502 35.562 -2.777 1 95.38 81 GLN B O 1
ATOM 3275 N N . VAL B 1 82 ? 2.508 33.562 -3.035 1 94.94 82 VAL B N 1
ATOM 3276 C CA . VAL B 1 82 ? 3.215 33 -1.894 1 94.94 82 VAL B CA 1
ATOM 3277 C C . VAL B 1 82 ? 4.703 32.875 -2.215 1 94.94 82 VAL B C 1
ATOM 3279 O O . VAL B 1 82 ? 5.074 32.375 -3.27 1 94.94 82 VAL B O 1
ATOM 3282 N N . VAL B 1 83 ? 5.52 33.406 -1.37 1 94.81 83 VAL B N 1
ATOM 3283 C CA . VAL B 1 83 ? 6.973 33.312 -1.458 1 94.81 83 VAL B CA 1
ATOM 3284 C C . VAL B 1 83 ? 7.5 32.406 -0.325 1 94.81 83 VAL B C 1
ATOM 3286 O O . VAL B 1 83 ? 7.188 32.656 0.845 1 94.81 83 VAL B O 1
ATOM 3289 N N . TYR B 1 84 ? 8.281 31.469 -0.716 1 91.44 84 TYR B N 1
ATOM 3290 C CA . TYR B 1 84 ? 8.875 30.594 0.285 1 91.44 84 TYR B CA 1
ATOM 3291 C C . TYR B 1 84 ? 9.672 31.391 1.308 1 91.44 84 TYR B C 1
ATOM 3293 O O . TYR B 1 84 ? 10.555 32.188 0.943 1 91.44 84 TYR B O 1
ATOM 3301 N N . GLY B 1 85 ? 9.328 31.219 2.549 1 94.19 85 GLY B N 1
ATOM 3302 C CA . GLY B 1 85 ? 10.039 31.875 3.625 1 94.19 85 GLY B CA 1
ATOM 3303 C C . GLY B 1 85 ? 9.562 33.281 3.875 1 94.19 85 GLY B C 1
ATOM 3304 O O . GLY B 1 85 ? 10.086 34 4.75 1 94.19 85 GLY B O 1
ATOM 3305 N N . GLY B 1 86 ? 8.555 33.719 3.156 1 95.88 86 GLY B N 1
ATOM 3306 C CA . GLY B 1 86 ? 8.102 35.094 3.254 1 95.88 86 GLY B CA 1
ATOM 3307 C C . GLY B 1 86 ? 6.812 35.25 4.035 1 95.88 86 GLY B C 1
ATOM 3308 O O . GLY B 1 86 ? 6.184 34.25 4.406 1 95.88 86 GLY B O 1
ATOM 3309 N N . ILE B 1 87 ? 6.426 36.469 4.246 1 97.31 87 ILE B N 1
ATOM 3310 C CA . ILE B 1 87 ? 5.234 36.812 5.016 1 97.31 87 ILE B CA 1
ATOM 3311 C C . ILE B 1 87 ? 3.984 36.375 4.266 1 97.31 87 ILE B C 1
ATOM 3313 O O . ILE B 1 87 ? 2.949 36.094 4.879 1 97.31 87 ILE B O 1
ATOM 3317 N N . SER B 1 88 ? 4.125 36.219 2.947 1 97 88 SER B N 1
ATOM 3318 C CA . SER B 1 88 ? 2.986 35.844 2.117 1 97 88 SER B CA 1
ATOM 3319 C C . SER B 1 88 ? 2.479 34.438 2.477 1 97 88 SER B C 1
ATOM 3321 O O . SER B 1 88 ? 1.28 34.156 2.371 1 97 88 SER B O 1
ATOM 3323 N N . ARG B 1 89 ? 3.4 33.594 2.891 1 96.75 89 ARG B N 1
ATOM 3324 C CA . ARG B 1 89 ? 2.988 32.281 3.316 1 96.75 89 ARG B CA 1
ATOM 3325 C C . ARG B 1 89 ? 2.137 32.344 4.578 1 96.75 89 ARG B C 1
ATOM 3327 O O . ARG B 1 89 ? 1.123 31.641 4.688 1 96.75 89 ARG B O 1
ATOM 3334 N N . LEU B 1 90 ? 2.525 33.094 5.543 1 98.25 90 LEU B N 1
ATOM 3335 C CA . LEU B 1 90 ? 1.744 33.312 6.758 1 98.25 90 LEU B CA 1
ATOM 3336 C C . LEU B 1 90 ? 0.406 33.969 6.441 1 98.25 90 LEU B C 1
ATOM 3338 O O . LEU B 1 90 ? -0.632 33.562 6.973 1 98.25 90 LEU B O 1
ATOM 3342 N N . ARG B 1 91 ? 0.416 34.938 5.559 1 98.19 91 ARG B N 1
ATOM 3343 C CA . ARG B 1 91 ? -0.802 35.656 5.18 1 98.19 91 ARG B CA 1
ATOM 3344 C C . ARG B 1 91 ? -1.81 34.688 4.535 1 98.19 91 ARG B C 1
ATOM 3346 O O . ARG B 1 91 ? -3.02 34.844 4.711 1 98.19 91 ARG B O 1
ATOM 3353 N N . ALA B 1 92 ? -1.302 33.781 3.781 1 98.44 92 ALA B N 1
ATOM 3354 C CA . ALA B 1 92 ? -2.191 32.781 3.174 1 98.44 92 ALA B CA 1
ATOM 3355 C C . ALA B 1 92 ? -3.018 32.062 4.234 1 98.44 92 ALA B C 1
ATOM 3357 O O . ALA B 1 92 ? -4.234 31.922 4.09 1 98.44 92 ALA B O 1
ATOM 3358 N N . ASP B 1 93 ? -2.404 31.656 5.305 1 98.44 93 ASP B N 1
ATOM 3359 C CA . ASP B 1 93 ? -3.107 31 6.41 1 98.44 93 ASP B CA 1
ATOM 3360 C C . ASP B 1 93 ? -4.082 31.969 7.078 1 98.44 93 ASP B C 1
ATOM 3362 O O . ASP B 1 93 ? -5.203 31.594 7.426 1 98.44 93 ASP B O 1
ATOM 3366 N N . LEU B 1 94 ? -3.637 33.188 7.238 1 98.75 94 LEU B N 1
ATOM 3367 C CA . LEU B 1 94 ? -4.449 34.188 7.93 1 98.75 94 LEU B CA 1
ATOM 3368 C C . LEU B 1 94 ? -5.691 34.531 7.117 1 98.75 94 LEU B C 1
ATOM 3370 O O . LEU B 1 94 ? -6.762 34.781 7.68 1 98.75 94 LEU B O 1
ATOM 3374 N N . HIS B 1 95 ? -5.539 34.625 5.793 1 98.69 95 HIS B N 1
ATOM 3375 C CA . HIS B 1 95 ? -6.695 34.875 4.945 1 98.69 95 HIS B CA 1
ATOM 3376 C C . HIS B 1 95 ? -7.754 33.781 5.117 1 98.69 95 HIS B C 1
ATOM 3378 O O . HIS B 1 95 ? -8.938 34.062 5.254 1 98.69 95 HIS B O 1
ATOM 3384 N N . CYS B 1 96 ? -7.332 32.531 5.125 1 98.75 96 CYS B N 1
ATOM 3385 C CA . CYS B 1 96 ? -8.266 31.438 5.355 1 98.75 96 CYS B CA 1
ATOM 3386 C C . CYS B 1 96 ? -8.852 31.516 6.758 1 98.75 96 CYS B C 1
ATOM 3388 O O . CYS B 1 96 ? -10.039 31.25 6.953 1 98.75 96 CYS B O 1
ATOM 3390 N N . LEU B 1 97 ? -7.988 31.828 7.711 1 98.75 97 LEU B N 1
ATOM 3391 C CA . LEU B 1 97 ? -8.461 31.922 9.086 1 98.75 97 LEU B CA 1
ATOM 3392 C C . LEU B 1 97 ? -9.594 32.938 9.203 1 98.75 97 LEU B C 1
ATOM 3394 O O . LEU B 1 97 ? -10.578 32.719 9.898 1 98.75 97 LEU B O 1
ATOM 3398 N N . GLU B 1 98 ? -9.43 34.062 8.555 1 98.62 98 GLU B N 1
ATOM 3399 C CA . GLU B 1 98 ? -10.453 35.094 8.547 1 98.62 98 GLU B CA 1
ATOM 3400 C C . GLU B 1 98 ? -11.773 34.562 7.988 1 98.62 98 GLU B C 1
ATOM 3402 O O . GLU B 1 98 ? -12.836 34.844 8.555 1 98.62 98 GLU B O 1
ATOM 3407 N N . ASP B 1 99 ? -11.695 33.844 6.91 1 98.75 99 ASP B N 1
ATOM 3408 C CA . ASP B 1 99 ? -12.891 33.281 6.297 1 98.75 99 ASP B CA 1
ATOM 3409 C C . ASP B 1 99 ? -13.508 32.219 7.191 1 98.75 99 ASP B C 1
ATOM 3411 O O . ASP B 1 99 ? -14.734 32.125 7.281 1 98.75 99 ASP B O 1
ATOM 3415 N N . LEU B 1 100 ? -12.68 31.438 7.875 1 98.81 100 LEU B N 1
ATOM 3416 C CA . LEU B 1 100 ? -13.148 30.312 8.672 1 98.81 100 LEU B CA 1
ATOM 3417 C C . LEU B 1 100 ? -13.844 30.797 9.938 1 98.81 100 LEU B C 1
ATOM 3419 O O . LEU B 1 100 ? -14.82 30.188 10.383 1 98.81 100 LEU B O 1
ATOM 3423 N N . VAL B 1 101 ? -13.367 31.859 10.57 1 98.12 101 VAL B N 1
ATOM 3424 C CA . VAL B 1 101 ? -13.984 32.375 11.789 1 98.12 101 VAL B CA 1
ATOM 3425 C C . VAL B 1 101 ? -15.375 32.906 11.477 1 98.12 101 VAL B C 1
ATOM 3427 O O . VAL B 1 101 ? -16.234 32.969 12.359 1 98.12 101 VAL B O 1
ATOM 3430 N N . ALA B 1 102 ? -15.578 33.281 10.234 1 96.94 102 ALA B N 1
ATOM 3431 C CA . ALA B 1 102 ? -16.875 33.781 9.805 1 96.94 102 ALA B CA 1
ATOM 3432 C C . ALA B 1 102 ? -17.828 32.656 9.438 1 96.94 102 ALA B C 1
ATOM 3434 O O . ALA B 1 102 ? -19.016 32.875 9.242 1 96.94 102 ALA B O 1
ATOM 3435 N N . SER B 1 103 ? -17.312 31.469 9.336 1 96.56 103 SER B N 1
ATOM 3436 C CA . SER B 1 103 ? -18.109 30.312 8.977 1 96.56 103 SER B CA 1
ATOM 3437 C C . SER B 1 103 ? -19.125 29.969 10.062 1 96.56 103 SER B C 1
ATOM 3439 O O . SER B 1 103 ? -18.844 30.156 11.25 1 96.56 103 SER B O 1
ATOM 3441 N N . GLU B 1 104 ? -20.297 29.422 9.688 1 96.94 104 GLU B N 1
ATOM 3442 C CA . GLU B 1 104 ? -21.344 29.031 10.625 1 96.94 104 GLU B CA 1
ATOM 3443 C C . GLU B 1 104 ? -21.016 27.703 11.297 1 96.94 104 GLU B C 1
ATOM 3445 O O . GLU B 1 104 ? -21.625 27.328 12.305 1 96.94 104 GLU B O 1
ATOM 3450 N N . VAL B 1 105 ? -20.094 26.984 10.695 1 98 105 VAL B N 1
ATOM 3451 C CA . VAL B 1 105 ? -19.688 25.719 11.289 1 98 105 VAL B CA 1
ATOM 3452 C C . VAL B 1 105 ? -19.016 25.969 12.641 1 98 105 VAL B C 1
ATOM 3454 O O . VAL B 1 105 ? -18.109 26.797 12.742 1 98 105 VAL B O 1
ATOM 3457 N N . PRO B 1 106 ? -19.5 25.344 13.656 1 98.31 106 PRO B N 1
ATOM 3458 C CA . PRO B 1 106 ? -18.906 25.562 14.984 1 98.31 106 PRO B CA 1
ATOM 3459 C C . PRO B 1 106 ? -17.656 24.719 15.203 1 98.31 106 PRO B C 1
ATOM 3461 O O . PRO B 1 106 ? -17.594 23.922 16.141 1 98.31 106 PRO B O 1
ATOM 3464 N N . TRP B 1 107 ? -16.703 24.906 14.352 1 98.88 107 TRP B N 1
ATOM 3465 C CA . TRP B 1 107 ? -15.469 24.109 14.438 1 98.88 107 TRP B CA 1
ATOM 3466 C C . TRP B 1 107 ? -14.727 24.406 15.742 1 98.88 107 TRP B C 1
ATOM 3468 O O . TRP B 1 107 ? -14.797 25.516 16.266 1 98.88 107 TRP B O 1
ATOM 3478 N N . LYS B 1 108 ? -14 23.391 16.25 1 98.81 108 LYS B N 1
ATOM 3479 C CA . LYS B 1 108 ? -13.312 23.484 17.531 1 98.81 108 LYS B CA 1
ATOM 3480 C C . LYS B 1 108 ? -11.844 23.828 17.344 1 98.81 108 LYS B C 1
ATOM 3482 O O . LYS B 1 108 ? -11.273 24.594 18.141 1 98.81 108 LYS B O 1
ATOM 3487 N N . TYR B 1 109 ? -11.258 23.25 16.375 1 98.88 109 TYR B N 1
ATOM 3488 C CA . TYR B 1 109 ? -9.867 23.516 16.016 1 98.88 109 TYR B CA 1
ATOM 3489 C C . TYR B 1 109 ? -9.719 23.766 14.523 1 98.88 109 TYR B C 1
ATOM 3491 O O . TYR B 1 109 ? -10.453 23.188 13.719 1 98.88 109 TYR B O 1
ATOM 3499 N N . VAL B 1 110 ? -8.828 24.625 14.18 1 98.94 110 VAL B N 1
ATOM 3500 C CA . VAL B 1 110 ? -8.383 24.719 12.797 1 98.94 110 VAL B CA 1
ATOM 3501 C C . VAL B 1 110 ? -6.973 24.141 12.664 1 98.94 110 VAL B C 1
ATOM 3503 O O . VAL B 1 110 ? -6.125 24.359 13.531 1 98.94 110 VAL B O 1
ATOM 3506 N N . ILE B 1 111 ? -6.777 23.312 11.703 1 98.88 111 ILE B N 1
ATOM 3507 C CA . ILE B 1 111 ? -5.488 22.719 11.375 1 98.88 111 ILE B CA 1
ATOM 3508 C C . ILE B 1 111 ? -5.008 23.234 10.023 1 98.88 111 ILE B C 1
ATOM 3510 O O . ILE B 1 111 ? -5.754 23.203 9.039 1 98.88 111 ILE B O 1
ATOM 3514 N N . ASN B 1 112 ? -3.834 23.797 9.961 1 98.69 112 ASN B N 1
ATOM 3515 C CA . ASN B 1 112 ? -3.336 24.219 8.656 1 98.69 112 ASN B CA 1
ATOM 3516 C C . ASN B 1 112 ? -2.543 23.109 7.969 1 98.69 112 ASN B C 1
ATOM 3518 O O . ASN B 1 112 ? -1.846 22.344 8.625 1 98.69 112 ASN B O 1
ATOM 3522 N N . THR B 1 113 ? -2.74 22.953 6.707 1 98.06 113 THR B N 1
ATOM 3523 C CA . THR B 1 113 ? -2.064 21.953 5.887 1 98.06 113 THR B CA 1
ATOM 3524 C C . THR B 1 113 ? -1.579 22.578 4.578 1 98.06 113 THR B C 1
ATOM 3526 O O . THR B 1 113 ? -1.907 23.719 4.266 1 98.06 113 THR B O 1
ATOM 3529 N N . CYS B 1 114 ? -0.724 21.859 3.881 1 96.38 114 CYS B N 1
ATOM 3530 C CA . CYS B 1 114 ? -0.275 22.25 2.549 1 96.38 114 CYS B CA 1
ATOM 3531 C C . CYS B 1 114 ? -0.532 21.125 1.543 1 96.38 114 CYS B C 1
ATOM 3533 O O . CYS B 1 114 ? -1.062 20.078 1.9 1 96.38 114 CYS B O 1
ATOM 3535 N N . GLY B 1 115 ? -0.214 21.375 0.315 1 93.94 115 GLY B N 1
ATOM 3536 C CA . GLY B 1 115 ? -0.603 20.5 -0.775 1 93.94 115 GLY B CA 1
ATOM 3537 C C . GLY B 1 115 ? 0.146 19.172 -0.771 1 93.94 115 GLY B C 1
ATOM 3538 O O . GLY B 1 115 ? -0.262 18.219 -1.438 1 93.94 115 GLY B O 1
ATOM 3539 N N . GLN B 1 116 ? 1.199 19.047 0.009 1 96.69 116 GLN B N 1
ATOM 3540 C CA . GLN B 1 116 ? 1.995 17.828 -0.01 1 96.69 116 GLN B CA 1
ATOM 3541 C C . GLN B 1 116 ? 1.897 17.078 1.321 1 96.69 116 GLN B C 1
ATOM 3543 O O . GLN B 1 116 ? 2.758 16.266 1.645 1 96.69 116 GLN B O 1
ATOM 3548 N N . ASP B 1 117 ? 0.892 17.453 2.098 1 97.94 117 ASP B N 1
ATOM 3549 C CA . ASP B 1 117 ? 0.563 16.75 3.328 1 97.94 117 ASP B CA 1
ATOM 3550 C C . ASP B 1 117 ? -0.319 15.531 3.043 1 97.94 117 ASP B C 1
ATOM 3552 O O . ASP B 1 117 ? -0.981 15.469 2.006 1 97.94 117 ASP B O 1
ATOM 3556 N N . PHE B 1 118 ? -0.307 14.633 3.936 1 98.69 118 PHE B N 1
ATOM 3557 C CA . PHE B 1 118 ? -1.287 13.555 3.979 1 98.69 118 PHE B CA 1
ATOM 3558 C C . PHE B 1 118 ? -1.545 13.109 5.414 1 98.69 118 PHE B C 1
ATOM 3560 O O . PHE B 1 118 ? -0.614 13.023 6.219 1 98.69 118 PHE B O 1
ATOM 3567 N N . PRO B 1 119 ? -2.801 12.836 5.75 1 98.75 119 PRO B N 1
ATOM 3568 C CA . PRO B 1 119 ? -3.1 12.438 7.125 1 98.75 119 PRO B CA 1
ATOM 3569 C C . PRO B 1 119 ? -2.629 11.016 7.441 1 98.75 119 PRO B C 1
ATOM 3571 O O . PRO B 1 119 ? -2.742 10.125 6.598 1 98.75 119 PRO B O 1
ATOM 3574 N N . LEU B 1 120 ? -2.086 10.867 8.594 1 98.69 120 LEU B N 1
ATOM 3575 C CA . LEU B 1 120 ? -1.731 9.555 9.117 1 98.69 120 LEU B CA 1
ATOM 3576 C C . LEU B 1 120 ? -2.785 9.062 10.102 1 98.69 120 LEU B C 1
ATOM 3578 O O . LEU B 1 120 ? -2.771 7.891 10.5 1 98.69 120 LEU B O 1
ATOM 3582 N N . LYS B 1 121 ? -3.676 9.93 10.531 1 98.81 121 LYS B N 1
ATOM 3583 C CA . LYS B 1 121 ? -4.785 9.641 11.438 1 98.81 121 LYS B CA 1
ATOM 3584 C C . LYS B 1 121 ? -6.129 9.93 10.781 1 98.81 121 LYS B C 1
ATOM 3586 O O . LYS B 1 121 ? -6.238 10.852 9.969 1 98.81 121 LYS B O 1
ATOM 3591 N N . THR B 1 122 ? -7.129 9.125 11.078 1 98.62 122 THR B N 1
ATOM 3592 C CA . THR B 1 122 ? -8.484 9.375 10.602 1 98.62 122 THR B CA 1
ATOM 3593 C C . THR B 1 122 ? -9.078 10.602 11.281 1 98.62 122 THR B C 1
ATOM 3595 O O . THR B 1 122 ? -8.531 11.102 12.266 1 98.62 122 THR B O 1
ATOM 3598 N N . ASN B 1 123 ? -10.188 11.125 10.734 1 98.81 123 ASN B N 1
ATOM 3599 C CA . ASN B 1 123 ? -10.867 12.25 11.367 1 98.81 123 ASN B CA 1
ATOM 3600 C C . ASN B 1 123 ? -11.188 11.961 12.828 1 98.81 123 ASN B C 1
ATOM 3602 O O . ASN B 1 123 ? -10.977 12.805 13.695 1 98.81 123 ASN B O 1
ATOM 3606 N N . ARG B 1 124 ? -11.656 10.758 13.141 1 98.81 124 ARG B N 1
ATOM 3607 C CA . ARG B 1 124 ? -12 10.398 14.508 1 98.81 124 ARG B CA 1
ATOM 3608 C C . ARG B 1 124 ? -10.766 10.414 15.406 1 98.81 124 ARG B C 1
ATOM 3610 O O . ARG B 1 124 ? -10.805 10.945 16.516 1 98.81 124 ARG B O 1
ATOM 3617 N N . GLU B 1 125 ? -9.734 9.867 14.898 1 98.75 125 GLU B N 1
ATOM 3618 C CA . GLU B 1 125 ? -8.492 9.852 15.656 1 98.75 125 GLU B CA 1
ATOM 3619 C C . GLU B 1 125 ? -7.973 11.266 15.906 1 98.75 125 GLU B C 1
ATOM 3621 O O . GLU B 1 125 ? -7.453 11.555 16.984 1 98.75 125 GLU B O 1
ATOM 3626 N N . ILE B 1 126 ? -8.086 12.148 14.938 1 98.88 126 ILE B N 1
ATOM 3627 C CA . ILE B 1 126 ? -7.656 13.531 15.078 1 98.88 126 ILE B CA 1
ATOM 3628 C C . ILE B 1 126 ? -8.531 14.234 16.125 1 98.88 126 ILE B C 1
ATOM 3630 O O . ILE B 1 126 ? -8.023 14.945 16.984 1 98.88 126 ILE B O 1
ATOM 3634 N N . VAL B 1 127 ? -9.828 13.977 16.031 1 98.81 127 VAL B N 1
ATOM 3635 C CA . VAL B 1 127 ? -10.766 14.555 16.984 1 98.81 127 VAL B CA 1
ATOM 3636 C C . VAL B 1 127 ? -10.391 14.109 18.391 1 98.81 127 VAL B C 1
ATOM 3638 O O . VAL B 1 127 ? -10.273 14.945 19.297 1 98.81 127 VAL B O 1
ATOM 3641 N N . GLN B 1 128 ? -10.156 12.82 18.547 1 98.75 128 GLN B N 1
ATOM 3642 C CA . GLN B 1 128 ? -9.82 12.289 19.859 1 98.75 128 GLN B CA 1
ATOM 3643 C C . GLN B 1 128 ? -8.492 12.852 20.375 1 98.75 128 GLN B C 1
ATOM 3645 O O . GLN B 1 128 ? -8.359 13.172 21.547 1 98.75 128 GLN B O 1
ATOM 3650 N N . TYR B 1 129 ? -7.594 12.961 19.5 1 98.62 129 TYR B N 1
ATOM 3651 C CA . TYR B 1 129 ? -6.297 13.523 19.859 1 98.62 129 TYR B CA 1
ATOM 3652 C C . TYR B 1 129 ? -6.434 14.953 20.359 1 98.62 129 TYR B C 1
ATOM 3654 O O . TYR B 1 129 ? -5.91 15.312 21.406 1 98.62 129 TYR B O 1
ATOM 3662 N N . LEU B 1 130 ? -7.141 15.789 19.641 1 98.5 130 LEU B N 1
ATOM 3663 C CA . LEU B 1 130 ? -7.293 17.203 19.953 1 98.5 130 LEU B CA 1
ATOM 3664 C C . LEU B 1 130 ? -8.117 17.391 21.219 1 98.5 130 LEU B C 1
ATOM 3666 O O . LEU B 1 130 ? -7.875 18.328 21.984 1 98.5 130 LEU B O 1
ATOM 3670 N N . LYS B 1 131 ? -9.102 16.547 21.406 1 98.38 131 LYS B N 1
ATOM 3671 C CA . LYS B 1 131 ? -9.875 16.594 22.641 1 98.38 131 LYS B CA 1
ATOM 3672 C C . LYS B 1 131 ? -8.969 16.453 23.859 1 98.38 131 LYS B C 1
ATOM 3674 O O . LYS B 1 131 ? -9.234 17.047 24.906 1 98.38 131 LYS B O 1
ATOM 3679 N N . GLY B 1 132 ? -7.934 15.727 23.703 1 97.62 132 GLY B N 1
ATOM 3680 C CA . GLY B 1 132 ? -7 15.492 24.797 1 97.62 132 GLY B CA 1
ATOM 3681 C C . GLY B 1 132 ? -6.277 16.75 25.234 1 97.62 132 GLY B C 1
ATOM 3682 O O . GLY B 1 132 ? -5.754 16.812 26.344 1 97.62 132 GLY B O 1
ATOM 3683 N N . PHE B 1 133 ? -6.254 17.797 24.422 1 97.25 133 PHE B N 1
ATOM 3684 C CA . PHE B 1 133 ? -5.551 19.031 24.75 1 97.25 133 PHE B CA 1
ATOM 3685 C C . PHE B 1 133 ? -6.473 20 25.469 1 97.25 133 PHE B C 1
ATOM 3687 O O . PHE B 1 133 ? -6.035 21.062 25.922 1 97.25 133 PHE B O 1
ATOM 3694 N N . LYS B 1 134 ? -7.785 19.703 25.578 1 97.06 134 LYS B N 1
ATOM 3695 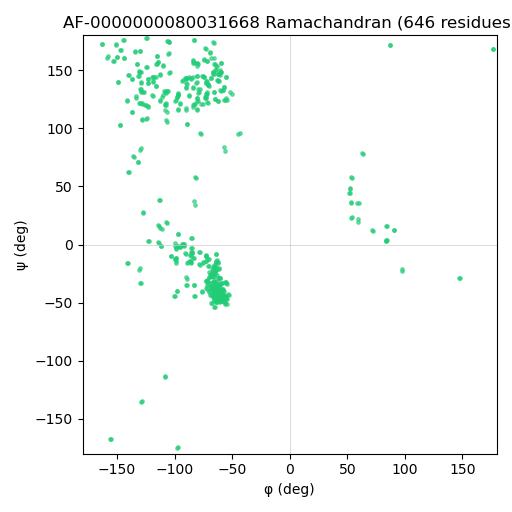C CA . LYS B 1 134 ? -8.758 20.422 26.391 1 97.06 134 LYS B CA 1
ATOM 3696 C C . LYS B 1 134 ? -8.727 21.922 26.109 1 97.06 134 LYS B C 1
ATOM 3698 O O . LYS B 1 134 ? -8.625 22.734 27.016 1 97.06 134 LYS B O 1
ATOM 3703 N N . GLY B 1 135 ? -8.672 22.266 24.844 1 97.75 135 GLY B N 1
ATOM 3704 C CA . GLY B 1 135 ? -8.812 23.656 24.438 1 97.75 135 GLY B CA 1
ATOM 3705 C C . GLY B 1 135 ? -7.484 24.391 24.375 1 97.75 135 GLY B C 1
ATOM 3706 O O . GLY B 1 135 ? -7.457 25.609 24.234 1 97.75 135 GLY B O 1
ATOM 3707 N N . LYS B 1 136 ? -6.391 23.641 24.438 1 98.19 136 LYS B N 1
ATOM 3708 C CA . LYS B 1 136 ? -5.074 24.25 24.281 1 98.19 136 LYS B CA 1
ATOM 3709 C C . LYS B 1 136 ? -4.609 24.203 22.828 1 98.19 136 LYS B C 1
ATOM 3711 O O . LYS B 1 136 ? -4.852 23.219 22.125 1 98.19 136 LYS B O 1
ATOM 3716 N N . ASN B 1 137 ? -3.965 25.297 22.422 1 98.62 137 ASN B N 1
ATOM 3717 C CA . ASN B 1 137 ? -3.418 25.344 21.062 1 98.62 137 ASN B CA 1
ATOM 3718 C C . ASN B 1 137 ? -2.16 24.484 20.938 1 98.62 137 ASN B C 1
ATOM 3720 O O . ASN B 1 137 ? -1.376 24.391 21.891 1 98.62 137 ASN B O 1
ATOM 3724 N N . ILE B 1 138 ? -2.012 23.891 19.828 1 98.44 138 ILE B N 1
ATOM 3725 C CA . ILE B 1 138 ? -0.819 23.109 19.547 1 98.44 138 ILE B CA 1
ATOM 3726 C C . ILE B 1 138 ? 0.077 23.844 18.562 1 98.44 138 ILE B C 1
ATOM 3728 O O . ILE B 1 138 ? -0.221 23.891 17.375 1 98.44 138 ILE B O 1
ATOM 3732 N N . THR B 1 139 ? 1.14 24.391 19 1 98.12 139 THR B N 1
ATOM 3733 C CA . THR B 1 139 ? 2.125 25.125 18.219 1 98.12 139 THR B CA 1
ATOM 3734 C C . THR B 1 139 ? 3.543 24.719 18.609 1 98.12 139 THR B C 1
ATOM 3736 O O . THR B 1 139 ? 4.266 25.484 19.25 1 98.12 139 THR B O 1
ATOM 3739 N N . PRO B 1 140 ? 3.984 23.547 18.172 1 97.31 140 PRO B N 1
ATOM 3740 C CA . PRO B 1 140 ? 5.312 23.078 18.562 1 97.31 140 PRO B CA 1
ATOM 3741 C C . PRO B 1 140 ? 6.402 24.109 18.328 1 97.31 140 PRO B C 1
ATOM 3743 O O . PRO B 1 140 ? 6.488 24.688 17.234 1 97.31 140 PRO B O 1
ATOM 3746 N N . GLY B 1 141 ? 7.207 24.344 19.359 1 96.56 141 GLY B N 1
ATOM 3747 C CA . GLY B 1 141 ? 8.281 25.312 19.219 1 96.56 141 GLY B CA 1
ATOM 3748 C C . GLY B 1 141 ? 9.062 25.516 20.516 1 96.56 141 GLY B C 1
ATOM 3749 O O . GLY B 1 141 ? 8.664 25.031 21.562 1 96.56 141 GLY B O 1
ATOM 3750 N N . VAL B 1 142 ? 10.141 26.172 20.391 1 97.06 142 VAL B N 1
ATOM 3751 C CA . VAL B 1 142 ? 11.078 26.453 21.469 1 97.06 142 VAL B CA 1
ATOM 3752 C C . VAL B 1 142 ? 11.688 27.828 21.266 1 97.06 142 VAL B C 1
ATOM 3754 O O . VAL B 1 142 ? 11.344 28.547 20.328 1 97.06 142 VAL B O 1
ATOM 3757 N N . LEU B 1 143 ? 12.5 28.172 22.297 1 97.12 143 LEU B N 1
ATOM 3758 C CA . LEU B 1 143 ? 13.312 29.359 22.062 1 97.12 143 LEU B CA 1
ATOM 3759 C C . LEU B 1 143 ? 14.211 29.156 20.844 1 97.12 143 LEU B C 1
ATOM 3761 O O . LEU B 1 143 ? 14.648 28.047 20.562 1 97.12 143 LEU B O 1
ATOM 3765 N N . PRO B 1 144 ? 14.516 30.219 20.109 1 96.44 144 PRO B N 1
ATOM 3766 C CA . PRO B 1 144 ? 15.242 30.062 18.844 1 96.44 144 PRO B CA 1
ATOM 3767 C C . PRO B 1 144 ? 16.625 29.453 19.031 1 96.44 144 PRO B C 1
ATOM 3769 O O . PRO B 1 144 ? 17.438 29.984 19.781 1 96.44 144 PRO B O 1
ATOM 3772 N N . PRO B 1 145 ? 16.828 28.375 18.359 1 95.12 145 PRO B N 1
ATOM 3773 C CA . PRO B 1 145 ? 18.219 27.906 18.297 1 95.12 145 PRO B CA 1
ATOM 3774 C C . PRO B 1 145 ? 19.125 28.859 17.516 1 95.12 145 PRO B C 1
ATOM 3776 O O . PRO B 1 145 ? 18.625 29.781 16.859 1 95.12 145 PRO B O 1
ATOM 3779 N N . GLU B 1 146 ? 20.422 28.547 17.531 1 95.06 146 GLU B N 1
ATOM 3780 C CA . GLU B 1 146 ? 21.406 29.453 16.938 1 95.06 146 GLU B CA 1
ATOM 3781 C C . GLU B 1 146 ? 21.109 29.703 15.461 1 95.06 146 GLU B C 1
ATOM 3783 O O . GLU B 1 146 ? 21.188 30.828 14.992 1 95.06 146 GLU B O 1
ATOM 3788 N N . HIS B 1 147 ? 20.703 28.672 14.773 1 91.31 147 HIS B N 1
ATOM 3789 C CA . HIS B 1 147 ? 20.516 28.781 13.328 1 91.31 147 HIS B CA 1
ATOM 3790 C C . HIS B 1 147 ? 19.281 29.594 12.984 1 91.31 147 HIS B C 1
ATOM 3792 O O . HIS B 1 147 ? 19.125 30.047 11.844 1 91.31 147 HIS B O 1
ATOM 3798 N N . ALA B 1 148 ? 18.406 29.844 13.953 1 94.81 148 ALA B N 1
ATOM 3799 C CA . ALA B 1 148 ? 17.141 30.531 13.68 1 94.81 148 ALA B CA 1
ATOM 3800 C C . ALA B 1 148 ? 17.203 32 14.125 1 94.81 148 ALA B C 1
ATOM 3802 O O . ALA B 1 148 ? 16.328 32.781 13.758 1 94.81 148 ALA B O 1
ATOM 3803 N N . ILE B 1 149 ? 18.234 32.375 14.844 1 95.19 149 ILE B N 1
ATOM 3804 C CA . ILE B 1 149 ? 18.328 33.688 15.438 1 95.19 149 ILE B CA 1
ATOM 3805 C C . ILE B 1 149 ? 18.375 34.75 14.328 1 95.19 149 ILE B C 1
ATOM 3807 O O . ILE B 1 149 ? 17.734 35.781 14.438 1 95.19 149 ILE B O 1
ATOM 3811 N N . GLY B 1 150 ? 19.094 34.469 13.266 1 95.12 150 GLY B N 1
ATOM 3812 C CA . GLY B 1 150 ? 19.25 35.438 12.172 1 95.12 150 GLY B CA 1
ATOM 3813 C C . GLY B 1 150 ? 17.953 35.719 11.461 1 95.12 150 GLY B C 1
ATOM 3814 O O . GLY B 1 150 ? 17.812 36.781 10.82 1 95.12 150 GLY B O 1
ATOM 3815 N N . ARG B 1 151 ? 16.969 34.906 11.586 1 96.44 151 ARG B N 1
ATOM 3816 C CA . ARG B 1 151 ? 15.695 35.031 10.883 1 96.44 151 ARG B CA 1
ATOM 3817 C C . ARG B 1 151 ? 14.914 36.25 11.422 1 96.44 151 ARG B C 1
ATOM 3819 O O . ARG B 1 151 ? 14.172 36.875 10.672 1 96.44 151 ARG B O 1
ATOM 3826 N N . THR B 1 152 ? 15.086 36.531 12.766 1 97.19 152 THR B N 1
ATOM 3827 C CA . THR B 1 152 ? 14.305 37.594 13.391 1 97.19 152 THR B CA 1
ATOM 3828 C C . THR B 1 152 ? 15.219 38.719 13.836 1 97.19 152 THR B C 1
ATOM 3830 O O . THR B 1 152 ? 14.75 39.719 14.422 1 97.19 152 THR B O 1
ATOM 3833 N N . LYS B 1 153 ? 16.469 38.625 13.578 1 97.12 153 LYS B N 1
ATOM 3834 C CA . LYS B 1 153 ? 17.422 39.656 13.945 1 97.12 153 LYS B CA 1
ATOM 3835 C C . LYS B 1 153 ? 17.578 40.688 12.836 1 97.12 153 LYS B C 1
ATOM 3837 O O . LYS B 1 153 ? 17.75 41.875 13.102 1 97.12 153 LYS B O 1
ATOM 3842 N N . TYR B 1 154 ? 17.484 40.219 11.609 1 97.75 154 TYR B N 1
ATOM 3843 C CA . TYR B 1 154 ? 17.719 41.094 10.469 1 97.75 154 TYR B CA 1
ATOM 3844 C C . TYR B 1 154 ? 16.453 41.281 9.656 1 97.75 154 TYR B C 1
ATOM 3846 O O . TYR B 1 154 ? 15.555 40.406 9.695 1 97.75 154 TYR B O 1
ATOM 3854 N N . VAL B 1 155 ? 16.422 42.375 8.93 1 97.75 155 VAL B N 1
ATOM 3855 C CA . VAL B 1 155 ? 15.32 42.625 8 1 97.75 155 VAL B CA 1
ATOM 3856 C C . VAL B 1 155 ? 15.438 41.688 6.797 1 97.75 155 VAL B C 1
ATOM 3858 O O . VAL B 1 155 ? 16.516 41.531 6.242 1 97.75 155 VAL B O 1
ATOM 3861 N N . HIS B 1 156 ? 14.383 41.062 6.473 1 97.56 156 HIS B N 1
ATOM 3862 C CA . HIS B 1 156 ? 14.242 40.25 5.27 1 97.56 156 HIS B CA 1
ATOM 3863 C C . HIS B 1 156 ? 13.164 40.812 4.348 1 97.56 156 HIS B C 1
ATOM 3865 O O . HIS B 1 156 ? 12.172 41.375 4.812 1 97.56 156 HIS B O 1
ATOM 3871 N N . GLN B 1 157 ? 13.422 40.688 3.066 1 94.25 157 GLN B N 1
ATOM 3872 C CA . GLN B 1 157 ? 12.492 41.25 2.09 1 94.25 157 GLN B CA 1
ATOM 3873 C C . GLN B 1 157 ? 12.117 40.219 1.03 1 94.25 157 GLN B C 1
ATOM 3875 O O . GLN B 1 157 ? 12.977 39.5 0.536 1 94.25 157 GLN B O 1
ATOM 3880 N N . GLU B 1 158 ? 10.766 40.125 0.771 1 92.5 158 GLU B N 1
ATOM 3881 C CA . GLU B 1 158 ? 10.312 39.312 -0.345 1 92.5 158 GLU B CA 1
ATOM 3882 C C . GLU B 1 158 ? 10.602 39.969 -1.684 1 92.5 158 GLU B C 1
ATOM 3884 O O . GLU B 1 158 ? 10.344 41.188 -1.852 1 92.5 158 GLU B O 1
ATOM 3889 N N . LEU B 1 159 ? 11.227 39.281 -2.467 1 90.5 159 LEU B N 1
ATOM 3890 C CA . LEU B 1 159 ? 11.406 39.75 -3.844 1 90.5 159 LEU B CA 1
ATOM 3891 C C . LEU B 1 159 ? 10.562 38.906 -4.801 1 90.5 159 LEU B C 1
ATOM 3893 O O . LEU B 1 159 ? 10.734 37.688 -4.902 1 90.5 159 LEU B O 1
ATOM 3897 N N . LEU B 1 160 ? 9.625 39.594 -5.387 1 86.69 160 LEU B N 1
ATOM 3898 C CA . LEU B 1 160 ? 8.734 38.938 -6.328 1 86.69 160 LEU B CA 1
ATOM 3899 C C . LEU B 1 160 ? 9.289 39 -7.746 1 86.69 160 LEU B C 1
ATOM 3901 O O . LEU B 1 160 ? 9.742 40.062 -8.188 1 86.69 160 LEU B O 1
ATOM 3905 N N . ASP B 1 161 ? 9.602 37.812 -8.305 1 78.38 161 ASP B N 1
ATOM 3906 C CA . ASP B 1 161 ? 10.016 37.719 -9.695 1 78.38 161 ASP B CA 1
ATOM 3907 C C . ASP B 1 161 ? 9.133 36.75 -10.477 1 78.38 161 ASP B C 1
ATOM 3909 O O . ASP B 1 161 ? 8.398 35.969 -9.883 1 78.38 161 ASP B O 1
ATOM 3913 N N . HIS B 1 162 ? 9.055 37 -11.727 1 67.19 162 HIS B N 1
ATOM 3914 C CA . HIS B 1 162 ? 8.219 36.188 -12.586 1 67.19 162 HIS B CA 1
ATOM 3915 C C . HIS B 1 162 ? 8.641 34.719 -12.539 1 67.19 162 HIS B C 1
ATOM 3917 O O . HIS B 1 162 ? 7.812 33.812 -12.711 1 67.19 162 HIS B O 1
ATOM 3923 N N . LYS B 1 163 ? 9.914 34.469 -12.375 1 66.81 163 LYS B N 1
ATOM 3924 C CA . LYS B 1 163 ? 10.383 33.094 -12.492 1 66.81 163 LYS B CA 1
ATOM 3925 C C . LYS B 1 163 ? 10.578 32.438 -11.125 1 66.81 163 LYS B C 1
ATOM 3927 O O . LYS B 1 163 ? 10.18 31.297 -10.914 1 66.81 163 LYS B O 1
ATOM 3932 N N . ASN B 1 164 ? 11.227 33.312 -10.273 1 80.38 164 ASN B N 1
ATOM 3933 C CA . ASN B 1 164 ? 11.57 32.719 -8.984 1 80.38 164 ASN B CA 1
ATOM 3934 C C . ASN B 1 164 ? 11.523 33.75 -7.867 1 80.38 164 ASN B C 1
ATOM 3936 O O . ASN B 1 164 ? 12.469 34.531 -7.691 1 80.38 164 ASN B O 1
ATOM 3940 N N . SER B 1 165 ? 10.461 33.719 -7.07 1 89.25 165 SER B N 1
ATOM 3941 C CA . SER B 1 165 ? 10.359 34.594 -5.91 1 89.25 165 SER B CA 1
ATOM 3942 C C . SER B 1 165 ? 11.141 34.031 -4.723 1 89.25 165 SER B C 1
ATOM 3944 O O . SER B 1 165 ? 11.195 32.812 -4.523 1 89.25 165 SER B O 1
ATOM 3946 N N . TYR B 1 166 ? 11.812 34.969 -4.035 1 92.19 166 TYR B N 1
ATOM 3947 C CA . TYR B 1 166 ? 12.578 34.531 -2.877 1 92.19 166 TYR B CA 1
ATOM 3948 C C . TYR B 1 166 ? 12.68 35.625 -1.836 1 92.19 166 TYR B C 1
ATOM 3950 O O . TYR B 1 166 ? 12.266 36.781 -2.082 1 92.19 166 TYR B O 1
ATOM 3958 N N . VAL B 1 167 ? 13.203 35.281 -0.708 1 94.94 167 VAL B N 1
ATOM 3959 C CA . VAL B 1 167 ? 13.406 36.25 0.385 1 94.94 167 VAL B CA 1
ATOM 3960 C C . VAL B 1 167 ? 14.891 36.562 0.514 1 94.94 167 VAL B C 1
ATOM 3962 O O . VAL B 1 167 ? 15.734 35.656 0.514 1 94.94 167 VAL B O 1
ATOM 3965 N N . ILE B 1 168 ? 15.102 37.875 0.595 1 94.44 168 ILE B N 1
ATOM 3966 C CA . ILE B 1 168 ? 16.5 38.281 0.726 1 94.44 168 ILE B CA 1
ATOM 3967 C C . ILE B 1 168 ? 16.75 38.812 2.137 1 94.44 168 ILE B C 1
ATOM 3969 O O . ILE B 1 168 ? 15.945 39.594 2.672 1 94.44 168 ILE B O 1
ATOM 3973 N N . LYS B 1 169 ? 17.797 38.312 2.691 1 95.69 169 LYS B N 1
ATOM 3974 C CA . LYS B 1 169 ? 18.266 38.875 3.963 1 95.69 169 LYS B CA 1
ATOM 3975 C C . LYS B 1 169 ? 19.047 40.156 3.752 1 95.69 169 LYS B C 1
ATOM 3977 O O . LYS B 1 169 ? 19.938 40.219 2.9 1 95.69 169 LYS B O 1
ATOM 3982 N N . THR B 1 170 ? 18.766 41.188 4.527 1 96.25 170 THR B N 1
ATOM 3983 C CA . THR B 1 170 ? 19.516 42.438 4.473 1 96.25 170 THR B CA 1
ATOM 3984 C C . THR B 1 170 ? 20.438 42.562 5.68 1 96.25 170 THR B C 1
ATOM 3986 O O . THR B 1 170 ? 20.438 41.688 6.566 1 96.25 170 THR B O 1
ATOM 3989 N N . THR B 1 171 ? 21.266 43.625 5.688 1 96 171 THR B N 1
ATOM 3990 C CA . THR B 1 171 ? 22.188 43.875 6.801 1 96 171 THR B CA 1
ATOM 3991 C C . THR B 1 171 ? 21.531 44.781 7.844 1 96 171 THR B C 1
ATOM 3993 O O . THR B 1 171 ? 22.109 45.031 8.898 1 96 171 THR B O 1
ATOM 3996 N N . GLU B 1 172 ? 20.328 45.125 7.555 1 97.69 172 GLU B N 1
ATOM 3997 C CA . GLU B 1 172 ? 19.625 46 8.484 1 97.69 172 GLU B CA 1
ATOM 3998 C C . GLU B 1 172 ? 19.078 45.219 9.672 1 97.69 172 GLU B C 1
ATOM 4000 O O . GLU B 1 172 ? 18.453 44.156 9.492 1 97.69 172 GLU B O 1
ATOM 4005 N N . LEU B 1 173 ? 19.328 45.688 10.812 1 97.75 173 LEU B N 1
ATOM 4006 C CA . LEU B 1 173 ? 18.797 45.062 12.023 1 97.75 173 LEU B CA 1
ATOM 4007 C C . LEU B 1 173 ? 17.328 45.375 12.195 1 97.75 173 LEU B C 1
ATOM 4009 O O . LEU B 1 173 ? 16.891 46.5 11.914 1 97.75 173 LEU B O 1
ATOM 4013 N N . LYS B 1 174 ? 16.625 44.469 12.695 1 97.75 174 LYS B N 1
ATOM 4014 C CA . LYS B 1 174 ? 15.211 44.688 12.992 1 97.75 174 LYS B CA 1
ATOM 4015 C C . LYS B 1 174 ? 15.047 45.469 14.305 1 97.75 174 LYS B C 1
ATOM 4017 O O . LYS B 1 174 ? 15.914 45.406 15.18 1 97.75 174 LYS B O 1
ATOM 4022 N N . THR B 1 175 ? 13.906 46.125 14.375 1 97.44 175 THR B N 1
ATOM 4023 C CA . THR B 1 175 ? 13.516 46.688 15.656 1 97.44 175 THR B CA 1
ATOM 4024 C C . THR B 1 175 ? 13.18 45.594 16.656 1 97.44 175 THR B C 1
ATOM 4026 O O . THR B 1 175 ? 12.898 44.469 16.266 1 97.44 175 THR B O 1
ATOM 4029 N N . PRO B 1 176 ? 13.211 45.938 17.922 1 97.06 176 PRO B N 1
ATOM 4030 C CA . PRO B 1 176 ? 12.82 44.938 18.906 1 97.06 176 PRO B CA 1
ATOM 4031 C C . PRO B 1 176 ? 11.383 44.438 18.719 1 97.06 176 PRO B C 1
ATOM 4033 O O . PRO B 1 176 ? 10.547 45.188 18.188 1 97.06 176 PRO B O 1
ATOM 4036 N N . PRO B 1 177 ? 11.102 43.25 19.203 1 97.69 177 PRO B N 1
ATOM 4037 C CA . PRO B 1 177 ? 9.719 42.781 19.109 1 97.69 177 PRO B CA 1
ATOM 4038 C C . PRO B 1 177 ? 8.727 43.688 19.844 1 97.69 177 PRO B C 1
ATOM 4040 O O . PRO B 1 177 ? 9.078 44.281 20.859 1 97.69 177 PRO B O 1
ATOM 4043 N N . PRO B 1 178 ? 7.57 43.719 19.359 1 98.12 178 PRO B N 1
ATOM 4044 C CA . PRO B 1 178 ? 6.57 44.531 20.031 1 98.12 178 PRO B CA 1
ATOM 4045 C C . PRO B 1 178 ? 6.199 44.031 21.422 1 98.12 178 PRO B C 1
ATOM 4047 O O . PRO B 1 178 ? 6.184 42.812 21.641 1 98.12 178 PRO B O 1
ATOM 4050 N N . HIS B 1 179 ? 5.891 45 22.328 1 97 179 HIS B N 1
ATOM 4051 C CA . HIS B 1 179 ? 5.422 44.719 23.688 1 97 179 HIS B CA 1
ATOM 4052 C C . HIS B 1 179 ? 6.453 43.906 24.453 1 97 179 HIS B C 1
ATOM 4054 O O . HIS B 1 179 ? 6.098 43.125 25.359 1 97 179 HIS B O 1
ATOM 4060 N N . ASN B 1 180 ? 7.672 43.938 23.984 1 95.56 180 ASN B N 1
ATOM 4061 C CA . ASN B 1 180 ? 8.773 43.219 24.609 1 95.56 180 ASN B CA 1
ATOM 4062 C C . ASN B 1 180 ? 8.516 41.719 24.641 1 95.56 180 ASN B C 1
ATOM 4064 O O . ASN B 1 180 ? 8.852 41.062 25.625 1 95.56 180 ASN B O 1
ATOM 4068 N N . MET B 1 181 ? 7.871 41.25 23.578 1 96.56 181 MET B N 1
ATOM 4069 C CA . MET B 1 181 ? 7.566 39.812 23.5 1 96.56 181 MET B CA 1
ATOM 4070 C C . MET B 1 181 ? 8.844 39 23.328 1 96.56 181 MET B C 1
ATOM 4072 O O . MET B 1 181 ? 9.781 39.438 22.641 1 96.56 181 MET B O 1
ATOM 4076 N N . VAL B 1 182 ? 8.789 37.844 24 1 97.12 182 VAL B N 1
ATOM 4077 C CA . VAL B 1 182 ? 9.812 36.844 23.688 1 97.12 182 VAL B CA 1
ATOM 4078 C C . VAL B 1 182 ? 9.453 36.094 22.406 1 97.12 182 VAL B C 1
ATOM 4080 O O . VAL B 1 182 ? 8.367 35.5 22.297 1 97.12 182 VAL B O 1
ATOM 4083 N N . ILE B 1 183 ? 10.383 36.125 21.438 1 98.12 183 ILE B N 1
ATOM 4084 C CA . ILE B 1 183 ? 10.125 35.5 20.141 1 98.12 183 ILE B CA 1
ATOM 4085 C C . ILE B 1 183 ? 10.539 34.031 20.203 1 98.12 183 ILE B C 1
ATOM 4087 O O . ILE B 1 183 ? 11.664 33.719 20.609 1 98.12 183 ILE B O 1
ATOM 4091 N N . TYR B 1 184 ? 9.656 33.156 19.812 1 98 184 TYR B N 1
ATOM 4092 C CA . TYR B 1 184 ? 9.906 31.719 19.766 1 98 184 TYR B CA 1
ATOM 4093 C C . TYR B 1 184 ? 10.102 31.25 18.328 1 98 184 TYR B C 1
ATOM 4095 O O . TYR B 1 184 ? 9.891 32 17.375 1 98 184 TYR B O 1
ATOM 4103 N N . PHE B 1 185 ? 10.664 30.047 18.219 1 97.88 185 PHE B N 1
ATOM 4104 C CA . PHE B 1 185 ? 10.852 29.328 16.969 1 97.88 185 PHE B CA 1
ATOM 4105 C C . PHE B 1 185 ? 10.102 28.016 16.969 1 97.88 185 PHE B C 1
ATOM 4107 O O . PHE B 1 185 ? 10.25 27.203 17.891 1 97.88 185 PHE B O 1
ATOM 4114 N N . GLY B 1 186 ? 9.336 27.828 15.953 1 96.12 186 GLY B N 1
ATOM 4115 C CA . GLY B 1 186 ? 8.57 26.594 15.875 1 96.12 186 GLY B CA 1
ATOM 4116 C C . GLY B 1 186 ? 8.188 26.203 14.461 1 96.12 186 GLY B C 1
ATOM 4117 O O . GLY B 1 186 ? 8.773 26.703 13.5 1 96.12 186 GLY B O 1
ATOM 4118 N N . THR B 1 187 ? 7.297 25.266 14.359 1 94.38 187 THR B N 1
ATOM 4119 C CA . THR B 1 187 ? 6.824 24.781 13.062 1 94.38 187 THR B CA 1
ATOM 4120 C C . THR B 1 187 ? 5.766 25.734 12.5 1 94.38 187 THR B C 1
ATOM 4122 O O . THR B 1 187 ? 5.133 26.484 13.242 1 94.38 187 THR B O 1
ATOM 4125 N N . ALA B 1 188 ? 5.699 25.641 11.18 1 95.19 188 ALA B N 1
ATOM 4126 C CA . ALA B 1 188 ? 4.637 26.391 10.508 1 95.19 188 ALA B CA 1
ATOM 4127 C C . ALA B 1 188 ? 3.287 25.703 10.688 1 95.19 188 ALA B C 1
ATOM 4129 O O . ALA B 1 188 ? 2.238 26.297 10.445 1 95.19 188 ALA B O 1
ATOM 4130 N N . TYR B 1 189 ? 3.301 24.453 11.109 1 97.19 189 TYR B N 1
ATOM 4131 C CA . TYR B 1 189 ? 2.076 23.672 11.195 1 97.19 189 TYR B CA 1
ATOM 4132 C C . TYR B 1 189 ? 1.516 23.688 12.609 1 97.19 189 TYR B C 1
ATOM 4134 O O . TYR B 1 189 ? 2.236 23.406 13.57 1 97.19 189 TYR B O 1
ATOM 4142 N N . VAL B 1 190 ? 0.211 24 12.711 1 98.38 190 VAL B N 1
ATOM 4143 C CA . VAL B 1 190 ? -0.385 24.25 14.016 1 98.38 190 VAL B CA 1
ATOM 4144 C C . VAL B 1 190 ? -1.816 23.719 14.047 1 98.38 190 VAL B C 1
ATOM 4146 O O . VAL B 1 190 ? -2.385 23.391 13.008 1 98.38 190 VAL B O 1
ATOM 4149 N N . ALA B 1 191 ? -2.338 23.516 15.156 1 98.81 191 ALA B N 1
ATOM 4150 C CA . ALA B 1 191 ? -3.752 23.328 15.477 1 98.81 191 ALA B CA 1
ATOM 4151 C C . ALA B 1 191 ? -4.23 24.344 16.5 1 98.81 191 ALA B C 1
ATOM 4153 O O . ALA B 1 191 ? -3.742 24.375 17.641 1 98.81 191 ALA B O 1
ATOM 4154 N N . LEU B 1 192 ? -5.195 25.156 16.109 1 98.88 192 LEU B N 1
ATOM 4155 C CA . LEU B 1 192 ? -5.559 26.328 16.906 1 98.88 192 LEU B CA 1
ATOM 4156 C C . LEU B 1 192 ? -7.039 26.297 17.281 1 98.88 192 LEU B C 1
ATOM 4158 O O . LEU B 1 192 ? -7.879 25.906 16.469 1 98.88 192 LEU B O 1
ATOM 4162 N N . THR B 1 193 ? -7.316 26.734 18.469 1 98.81 193 THR B N 1
ATOM 4163 C CA . THR B 1 193 ? -8.703 26.859 18.891 1 98.81 193 THR B CA 1
ATOM 4164 C C . THR B 1 193 ? -9.359 28.062 18.219 1 98.81 193 THR B C 1
ATOM 4166 O O . THR B 1 193 ? -8.672 28.984 17.766 1 98.81 193 THR B O 1
ATOM 4169 N N . ARG B 1 194 ? -10.641 28.047 18.188 1 98.31 194 ARG B N 1
ATOM 4170 C CA . ARG B 1 194 ? -11.398 29.141 17.578 1 98.31 194 ARG B CA 1
ATOM 4171 C C . ARG B 1 194 ? -11.148 30.453 18.312 1 98.31 194 ARG B C 1
ATOM 4173 O O . ARG B 1 194 ? -11.023 31.5 17.688 1 98.31 194 ARG B O 1
ATOM 4180 N N . ASP B 1 195 ? -11.086 30.406 19.625 1 98.44 195 ASP B N 1
ATOM 4181 C CA . ASP B 1 195 ? -10.828 31.594 20.422 1 98.44 195 ASP B CA 1
ATOM 4182 C C . ASP B 1 195 ? -9.453 32.188 20.094 1 98.44 195 ASP B C 1
ATOM 4184 O O . ASP B 1 195 ? -9.305 33.406 20.016 1 98.44 195 ASP B O 1
ATOM 4188 N N . PHE B 1 196 ? -8.539 31.344 19.969 1 98.81 196 PHE B N 1
ATOM 4189 C CA . PHE B 1 196 ? -7.203 31.797 19.609 1 98.81 196 PHE B CA 1
ATOM 4190 C C . PHE B 1 196 ? -7.215 32.438 18.219 1 98.81 196 PHE B C 1
ATOM 4192 O O . PHE B 1 196 ? -6.562 33.438 17.969 1 98.81 196 PHE B O 1
ATOM 4199 N N . ALA B 1 197 ? -7.895 31.781 17.281 1 98.81 197 ALA B N 1
ATOM 4200 C CA . ALA B 1 197 ? -8.016 32.344 15.938 1 98.81 197 ALA B CA 1
ATOM 4201 C C . ALA B 1 197 ? -8.594 33.75 15.969 1 98.81 197 ALA B C 1
ATOM 4203 O O . ALA B 1 197 ? -8.094 34.656 15.289 1 98.81 197 ALA B O 1
ATOM 4204 N N . ASN B 1 198 ? -9.625 33.938 16.75 1 98.44 198 ASN B N 1
ATOM 4205 C CA . ASN B 1 198 ? -10.211 35.25 16.906 1 98.44 198 ASN B CA 1
ATOM 4206 C C . ASN B 1 198 ? -9.211 36.25 17.516 1 98.44 198 ASN B C 1
ATOM 4208 O O . ASN B 1 198 ? -9.117 37.406 17.062 1 98.44 198 ASN B O 1
ATOM 4212 N N . PHE B 1 199 ? -8.539 35.781 18.516 1 98.62 199 PHE B N 1
ATOM 4213 C CA . PHE B 1 199 ? -7.512 36.625 19.156 1 98.62 199 PHE B CA 1
ATOM 4214 C C . PHE B 1 199 ? -6.469 37.062 18.141 1 98.62 199 PHE B C 1
ATOM 4216 O O . PHE B 1 199 ? -6.133 38.25 18.062 1 98.62 199 PHE B O 1
ATOM 4223 N N . VAL B 1 200 ? -5.984 36.125 17.297 1 98.69 200 VAL B N 1
ATOM 4224 C CA . VAL B 1 200 ? -4.941 36.406 16.312 1 98.69 200 VAL B CA 1
ATOM 4225 C C . VAL B 1 200 ? -5.41 37.469 15.328 1 98.69 200 VAL B C 1
ATOM 4227 O O . VAL B 1 200 ? -4.617 38.281 14.883 1 98.69 200 VAL B O 1
ATOM 4230 N N . LEU B 1 201 ? -6.695 37.469 15.016 1 98.44 201 LEU B N 1
ATOM 4231 C CA . LEU B 1 201 ? -7.227 38.344 13.953 1 98.44 201 LEU B CA 1
ATOM 4232 C C . LEU B 1 201 ? -7.617 39.688 14.5 1 98.44 201 LEU B C 1
ATOM 4234 O O . LEU B 1 201 ? -7.762 40.656 13.734 1 98.44 201 LEU B O 1
ATOM 4238 N N . GLN B 1 202 ? -7.734 39.812 15.844 1 98.19 202 GLN B N 1
ATOM 4239 C CA . GLN B 1 202 ? -8.398 41.031 16.328 1 98.19 202 GLN B CA 1
ATOM 4240 C C . GLN B 1 202 ? -7.566 41.719 17.406 1 98.19 202 GLN B C 1
ATOM 4242 O O . GLN B 1 202 ? -7.613 42.938 17.531 1 98.19 202 GLN B O 1
ATOM 4247 N N . ASP B 1 203 ? -6.863 41 18.188 1 98.38 203 ASP B N 1
ATOM 4248 C CA . ASP B 1 203 ? -6.176 41.562 19.328 1 98.38 203 ASP B CA 1
ATOM 4249 C C . ASP B 1 203 ? -4.977 42.406 18.891 1 98.38 203 ASP B C 1
ATOM 4251 O O . ASP B 1 203 ? -4.23 42 18 1 98.38 203 ASP B O 1
ATOM 4255 N N . GLN B 1 204 ? -4.801 43.469 19.562 1 97.88 204 GLN B N 1
ATOM 4256 C CA . GLN B 1 204 ? -3.736 44.406 19.203 1 97.88 204 GLN B CA 1
ATOM 4257 C C . GLN B 1 204 ? -2.361 43.781 19.375 1 97.88 204 GLN B C 1
ATOM 4259 O O . GLN B 1 204 ? -1.438 44.062 18.609 1 97.88 204 GLN B O 1
ATOM 4264 N N . LEU B 1 205 ? -2.188 42.938 20.391 1 97.12 205 LEU B N 1
ATOM 4265 C CA . LEU B 1 205 ? -0.933 42.219 20.594 1 97.12 205 LEU B CA 1
ATOM 4266 C C . LEU B 1 205 ? -0.564 41.406 19.375 1 97.12 205 LEU B C 1
ATOM 4268 O O . LEU B 1 205 ? 0.578 41.438 18.906 1 97.12 205 LEU B O 1
ATOM 4272 N N . ALA B 1 206 ? -1.496 40.656 18.906 1 98.62 206 ALA B N 1
ATOM 4273 C CA . ALA B 1 206 ? -1.291 39.781 17.734 1 98.62 206 ALA B CA 1
ATOM 4274 C C . ALA B 1 206 ? -1.049 40.625 16.484 1 98.62 206 ALA B C 1
ATOM 4276 O O . ALA B 1 206 ? -0.163 40.312 15.68 1 98.62 206 ALA B O 1
ATOM 4277 N N . LEU B 1 207 ? -1.815 41.656 16.312 1 98.69 207 LEU B N 1
ATOM 4278 C CA . LEU B 1 207 ? -1.691 42.5 15.148 1 98.69 207 LEU B CA 1
ATOM 4279 C C . LEU B 1 207 ? -0.331 43.188 15.117 1 98.69 207 LEU B C 1
ATOM 4281 O O . LEU B 1 207 ? 0.259 43.375 14.047 1 98.69 207 LEU B O 1
ATOM 4285 N N . ASP B 1 208 ? 0.161 43.625 16.234 1 98.75 208 ASP B N 1
ATOM 4286 C CA . ASP B 1 208 ? 1.481 44.25 16.312 1 98.75 208 ASP B CA 1
ATOM 4287 C C . ASP B 1 208 ? 2.578 43.25 15.945 1 98.75 208 ASP B C 1
ATOM 4289 O O . ASP B 1 208 ? 3.529 43.594 15.242 1 98.75 208 ASP B O 1
ATOM 4293 N N . LEU B 1 209 ? 2.449 42.094 16.469 1 98.75 209 LEU B N 1
ATOM 4294 C CA . LEU B 1 209 ? 3.438 41.062 16.109 1 98.75 209 LEU B CA 1
ATOM 4295 C C . LEU B 1 209 ? 3.391 40.781 14.609 1 98.75 209 LEU B C 1
ATOM 4297 O O . LEU B 1 209 ? 4.434 40.594 13.977 1 98.75 209 LEU B O 1
ATOM 4301 N N . LEU B 1 210 ? 2.191 40.656 14.07 1 98.75 210 LEU B N 1
ATOM 4302 C CA . LEU B 1 210 ? 2.051 40.438 12.641 1 98.75 210 LEU B CA 1
ATOM 4303 C C . LEU B 1 210 ? 2.75 41.531 11.844 1 98.75 210 LEU B C 1
ATOM 4305 O O . LEU B 1 210 ? 3.482 41.25 10.891 1 98.75 210 LEU B O 1
ATOM 4309 N N . SER B 1 211 ? 2.523 42.719 12.234 1 98.44 211 SER B N 1
ATOM 4310 C CA . SER B 1 211 ? 3.162 43.875 11.57 1 98.44 211 SER B CA 1
ATOM 4311 C C . SER B 1 211 ? 4.68 43.781 11.664 1 98.44 211 SER B C 1
ATOM 4313 O O . SER B 1 211 ? 5.383 44 10.68 1 98.44 211 SER B O 1
ATOM 4315 N N . TRP B 1 212 ? 5.152 43.469 12.844 1 98.44 212 TRP B N 1
ATOM 4316 C CA . TRP B 1 212 ? 6.586 43.312 13.078 1 98.44 212 TRP B CA 1
ATOM 4317 C C . TRP B 1 212 ? 7.16 42.188 12.266 1 98.44 212 TRP B C 1
ATOM 4319 O O . TRP B 1 212 ? 8.328 42.219 11.875 1 98.44 212 TRP B O 1
ATOM 4329 N N . SER B 1 213 ? 6.402 41.156 11.922 1 98.38 213 SER B N 1
ATOM 4330 C CA . SER B 1 213 ? 6.84 39.938 11.281 1 98.38 213 SER B CA 1
ATOM 4331 C C . SER B 1 213 ? 6.898 40.094 9.766 1 98.38 213 SER B C 1
ATOM 4333 O O . SER B 1 213 ? 7.383 39.188 9.062 1 98.38 213 SER B O 1
ATOM 4335 N N . LYS B 1 214 ? 6.457 41.156 9.195 1 97.62 214 LYS B N 1
ATOM 4336 C CA . LYS B 1 214 ? 6.348 41.375 7.754 1 97.62 214 LYS B CA 1
ATOM 4337 C C . LYS B 1 214 ? 7.715 41.281 7.082 1 97.62 214 LYS B C 1
ATOM 4339 O O . LYS B 1 214 ? 7.82 40.844 5.934 1 97.62 214 LYS B O 1
ATOM 4344 N N . ASP B 1 215 ? 8.695 41.688 7.77 1 97.31 215 ASP B N 1
ATOM 4345 C CA . ASP B 1 215 ? 10.039 41.719 7.195 1 97.31 215 ASP B CA 1
ATOM 4346 C C . ASP B 1 215 ? 10.953 40.719 7.898 1 97.31 215 ASP B C 1
ATOM 4348 O O . ASP B 1 215 ? 12.102 41.031 8.211 1 97.31 215 ASP B O 1
ATOM 4352 N N . THR B 1 216 ? 10.469 39.594 8.242 1 97.5 216 THR B N 1
ATOM 4353 C CA . THR B 1 216 ? 11.211 38.5 8.859 1 97.5 216 THR B CA 1
ATOM 4354 C C . THR B 1 216 ? 11.242 37.281 7.945 1 97.5 216 THR B C 1
ATOM 4356 O O . THR B 1 216 ? 10.422 37.156 7.027 1 97.5 216 THR B O 1
ATOM 4359 N N . TYR B 1 217 ? 12.273 36.438 8.133 1 97.38 217 TYR B N 1
ATOM 4360 C CA . TYR B 1 217 ? 12.336 35.188 7.379 1 97.38 217 TYR B CA 1
ATOM 4361 C C . TYR B 1 217 ? 11.438 34.125 8 1 97.38 217 TYR B C 1
ATOM 4363 O O . TYR B 1 217 ? 11.531 33.844 9.195 1 97.38 217 TYR B O 1
ATOM 4371 N N . SER B 1 218 ? 10.547 33.531 7.234 1 96.56 218 SER B N 1
ATOM 4372 C CA . SER B 1 218 ? 9.641 32.438 7.613 1 96.56 218 SER B CA 1
ATOM 4373 C C . SER B 1 218 ? 8.836 32.812 8.859 1 96.56 218 SER B C 1
ATOM 4375 O O . SER B 1 218 ? 8.828 32.062 9.844 1 96.56 218 SER B O 1
ATOM 4377 N N . PRO B 1 219 ? 8.109 33.906 8.781 1 98.12 219 PRO B N 1
ATOM 4378 C CA . PRO B 1 219 ? 7.395 34.344 9.977 1 98.12 219 PRO B CA 1
ATOM 4379 C C . PRO B 1 219 ? 6.375 33.344 10.484 1 98.12 219 PRO B C 1
ATOM 4381 O O . PRO B 1 219 ? 5.969 33.406 11.648 1 98.12 219 PRO B O 1
ATOM 4384 N N . ASP B 1 220 ? 5.934 32.406 9.617 1 97.56 220 ASP B N 1
ATOM 4385 C CA . ASP B 1 220 ? 5.023 31.344 10.047 1 97.56 220 ASP B CA 1
ATOM 4386 C C . ASP B 1 220 ? 5.68 30.438 11.086 1 97.56 220 ASP B C 1
ATOM 4388 O O . ASP B 1 220 ? 4.996 29.688 11.797 1 97.56 220 ASP B O 1
ATOM 4392 N N . GLU B 1 221 ? 6.984 30.516 11.242 1 97.5 221 GLU B N 1
ATOM 4393 C CA . GLU B 1 221 ? 7.711 29.656 12.164 1 97.5 221 GLU B CA 1
ATOM 4394 C C . GLU B 1 221 ? 7.969 30.344 13.5 1 97.5 221 GLU B C 1
ATOM 4396 O O . GLU B 1 221 ? 8.609 29.781 14.383 1 97.5 221 GLU B O 1
ATOM 4401 N N . HIS B 1 222 ? 7.551 31.547 13.641 1 98.25 222 HIS B N 1
ATOM 4402 C CA . HIS B 1 222 ? 7.652 32.156 14.977 1 98.25 222 HIS B CA 1
ATOM 4403 C C . HIS B 1 222 ? 6.332 32.781 15.398 1 98.25 222 HIS B C 1
ATOM 4405 O O . HIS B 1 222 ? 6.102 33 16.594 1 98.25 222 HIS B O 1
ATOM 4411 N N . PHE B 1 223 ? 5.422 33.094 14.484 1 98.69 223 PHE B N 1
ATOM 4412 C CA . PHE B 1 223 ? 4.234 33.906 14.734 1 98.69 223 PHE B CA 1
ATOM 4413 C C . PHE B 1 223 ? 3.281 33.188 15.68 1 98.69 223 PHE B C 1
ATOM 4415 O O . PHE B 1 223 ? 2.979 33.688 16.766 1 98.69 223 PHE B O 1
ATOM 4422 N N . TRP B 1 224 ? 2.92 31.953 15.328 1 98.62 224 TRP B N 1
ATOM 4423 C CA . TRP B 1 224 ? 1.924 31.188 16.078 1 98.62 224 TRP B CA 1
ATOM 4424 C C . TRP B 1 224 ? 2.455 30.812 17.469 1 98.62 224 TRP B C 1
ATOM 4426 O O . TRP B 1 224 ? 1.786 31.031 18.469 1 98.62 224 TRP B O 1
ATOM 4436 N N . VAL B 1 225 ? 3.615 30.266 17.453 1 98.38 225 VAL B N 1
ATOM 4437 C CA . VAL B 1 225 ? 4.191 29.75 18.703 1 98.38 225 VAL B CA 1
ATOM 4438 C C . VAL B 1 225 ? 4.453 30.922 19.656 1 98.38 225 VAL B C 1
ATOM 4440 O O . VAL B 1 225 ? 4.242 30.781 20.859 1 98.38 225 VAL B O 1
ATOM 4443 N N . THR B 1 226 ? 4.871 32.062 19.188 1 98.69 226 THR B N 1
ATOM 4444 C CA . THR B 1 226 ? 5.148 33.219 20.031 1 98.69 226 THR B CA 1
ATOM 4445 C C . THR B 1 226 ? 3.883 33.688 20.75 1 98.69 226 THR B C 1
ATOM 4447 O O . THR B 1 226 ? 3.881 33.875 21.969 1 98.69 226 THR B O 1
ATOM 4450 N N . LEU B 1 227 ? 2.834 33.781 20.016 1 98.75 227 LEU B N 1
ATOM 4451 C CA . LEU B 1 227 ? 1.569 34.219 20.594 1 98.75 227 LEU B CA 1
ATOM 4452 C C . LEU B 1 227 ? 1.051 33.188 21.594 1 98.75 227 LEU B C 1
ATOM 4454 O O . LEU B 1 227 ? 0.518 33.562 22.641 1 98.75 227 LEU B O 1
ATOM 4458 N N . ASN B 1 228 ? 1.26 31.922 21.281 1 98.38 228 ASN B N 1
ATOM 4459 C CA . ASN B 1 228 ? 0.742 30.828 22.094 1 98.38 228 ASN B CA 1
ATOM 4460 C C . ASN B 1 228 ? 1.514 30.703 23.406 1 98.38 228 ASN B C 1
ATOM 4462 O O . ASN B 1 228 ? 1.118 29.938 24.281 1 98.38 228 ASN B O 1
ATOM 4466 N N . ARG B 1 229 ? 2.609 31.422 23.531 1 98 229 ARG B N 1
ATOM 4467 C CA . ARG B 1 229 ? 3.422 31.344 24.734 1 98 229 ARG B CA 1
ATOM 4468 C C . ARG B 1 229 ? 3.105 32.5 25.688 1 98 229 ARG B C 1
ATOM 4470 O O . ARG B 1 229 ? 3.641 32.562 26.797 1 98 229 ARG B O 1
ATOM 4477 N N . ILE B 1 230 ? 2.273 33.312 25.312 1 97.88 230 ILE B N 1
ATOM 4478 C CA . ILE B 1 230 ? 1.893 34.438 26.156 1 97.88 230 ILE B CA 1
ATOM 4479 C C . ILE B 1 230 ? 0.812 34 27.141 1 97.88 230 ILE B C 1
ATOM 4481 O O . ILE B 1 230 ? -0.283 33.625 26.75 1 97.88 230 ILE B O 1
ATOM 4485 N N . PRO B 1 231 ? 1.14 34.125 28.406 1 96.88 231 PRO B N 1
ATOM 4486 C CA . PRO B 1 231 ? 0.111 33.781 29.391 1 96.88 231 PRO B CA 1
ATOM 4487 C C . PRO B 1 231 ? -1.174 34.594 29.219 1 96.88 231 PRO B C 1
ATOM 4489 O O . PRO B 1 231 ? -1.118 35.781 28.969 1 96.88 231 PRO B O 1
ATOM 4492 N N . GLY B 1 232 ? -2.291 33.875 29.312 1 96.44 232 GLY B N 1
ATOM 4493 C CA . GLY B 1 232 ? -3.57 34.562 29.281 1 96.44 232 GLY B CA 1
ATOM 4494 C C . GLY B 1 232 ? -4.215 34.562 27.906 1 96.44 232 GLY B C 1
ATOM 4495 O O . GLY B 1 232 ? -5.418 34.812 27.781 1 96.44 232 GLY B O 1
ATOM 4496 N N . VAL B 1 233 ? -3.443 34.406 26.875 1 97.88 233 VAL B N 1
ATOM 4497 C CA . VAL B 1 233 ? -3.988 34.25 25.531 1 97.88 233 VAL B CA 1
ATOM 4498 C C . VAL B 1 233 ? -4.859 33 25.469 1 97.88 233 VAL B C 1
ATOM 4500 O O . VAL B 1 233 ? -4.551 32 26.078 1 97.88 233 VAL B O 1
ATOM 4503 N N . PRO B 1 234 ? -5.949 33.125 24.75 1 98.5 234 PRO B N 1
ATOM 4504 C CA . PRO B 1 234 ? -6.848 31.969 24.688 1 98.5 234 PRO B CA 1
ATOM 4505 C C . PRO B 1 234 ? -6.145 30.688 24.234 1 98.5 234 PRO B C 1
ATOM 4507 O O . PRO B 1 234 ? -5.539 30.672 23.156 1 98.5 234 PRO B O 1
ATOM 4510 N N . GLY B 1 235 ? -6.266 29.641 25.109 1 98.44 235 GLY B N 1
ATOM 4511 C CA . GLY B 1 235 ? -5.719 28.344 24.75 1 98.44 235 GLY B CA 1
ATOM 4512 C C . GLY B 1 235 ? -4.203 28.297 24.781 1 98.44 235 GLY B C 1
ATOM 4513 O O . GLY B 1 235 ? -3.59 27.344 24.281 1 98.44 235 GLY B O 1
ATOM 4514 N N . SER B 1 236 ? -3.604 29.281 25.328 1 98.12 236 SER B N 1
ATOM 4515 C CA . SER B 1 236 ? -2.146 29.375 25.297 1 98.12 236 SER B CA 1
ATOM 4516 C C . SER B 1 236 ? -1.499 28.25 26.078 1 98.12 236 SER B C 1
ATOM 4518 O O . SER B 1 236 ? -2.145 27.625 26.922 1 98.12 236 SER B O 1
ATOM 4520 N N . MET B 1 237 ? -0.231 27.969 25.672 1 97.12 237 MET B N 1
ATOM 4521 C CA . MET B 1 237 ? 0.632 27.031 26.375 1 97.12 237 MET B CA 1
ATOM 4522 C C . MET B 1 237 ? 1.996 27.641 26.656 1 97.12 237 MET B C 1
ATOM 4524 O O . MET B 1 237 ? 2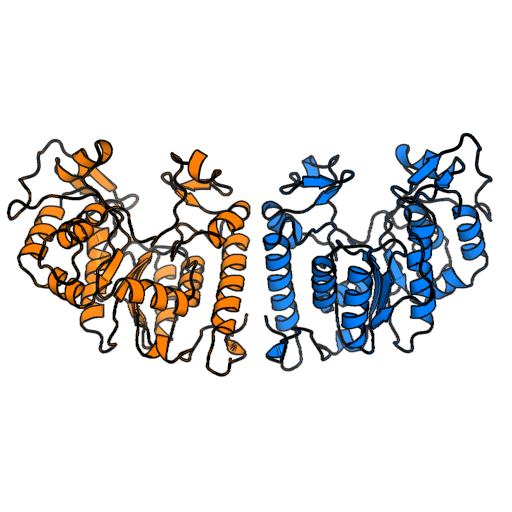.99 27.281 26.031 1 97.12 237 MET B O 1
ATOM 4528 N N . PRO B 1 238 ? 2.045 28.406 27.688 1 96.25 238 PRO B N 1
ATOM 4529 C CA . PRO B 1 238 ? 3.254 29.188 27.938 1 96.25 238 PRO B CA 1
ATOM 4530 C C . PRO B 1 238 ? 4.477 28.312 28.203 1 96.25 238 PRO B C 1
ATOM 4532 O O . PRO B 1 238 ? 5.605 28.734 27.922 1 96.25 238 PRO B O 1
ATOM 4535 N N . ASN B 1 239 ? 4.277 27.125 28.688 1 94.19 239 ASN B N 1
ATOM 4536 C CA . ASN B 1 239 ? 5.406 26.281 29.094 1 94.19 239 ASN B CA 1
ATOM 4537 C C . ASN B 1 239 ? 5.574 25.078 28.156 1 94.19 239 ASN B C 1
ATOM 4539 O O . ASN B 1 239 ? 6.277 24.125 28.5 1 94.19 239 ASN B O 1
ATOM 4543 N N . ALA B 1 240 ? 4.922 25.109 27.047 1 93.5 240 ALA B N 1
ATOM 4544 C CA . ALA B 1 240 ? 5.023 23.984 26.125 1 93.5 240 ALA B CA 1
ATOM 4545 C C . ALA B 1 240 ? 6.379 23.969 25.422 1 93.5 240 ALA B C 1
ATOM 4547 O O . ALA B 1 240 ? 7.223 24.828 25.672 1 93.5 240 ALA B O 1
ATOM 4548 N N . SER B 1 241 ? 6.734 22.922 24.734 1 94 241 SER B N 1
ATOM 4549 C CA . SER B 1 241 ? 7.926 22.75 23.906 1 94 241 SER B CA 1
ATOM 4550 C C . SER B 1 241 ? 7.562 22.234 22.516 1 94 241 SER B C 1
ATOM 4552 O O . SER B 1 241 ? 6.641 22.75 21.875 1 94 241 SER B O 1
ATOM 4554 N N . TRP B 1 242 ? 8.32 21.281 22.094 1 90.06 242 TRP B N 1
ATOM 4555 C CA . TRP B 1 242 ? 8.07 20.734 20.766 1 90.06 242 TRP B CA 1
ATOM 4556 C C . TRP B 1 242 ? 6.949 19.703 20.812 1 90.06 242 TRP B C 1
ATOM 4558 O O . TRP B 1 242 ? 6.82 18.875 19.891 1 90.06 242 TRP B O 1
ATOM 4568 N N . THR B 1 243 ? 6.012 19.844 21.609 1 84.69 243 THR B N 1
ATOM 4569 C CA . THR B 1 243 ? 4.957 18.859 21.828 1 84.69 243 THR B CA 1
ATOM 4570 C C . THR B 1 243 ? 3.848 19.016 20.797 1 84.69 243 THR B C 1
ATOM 4572 O O . THR B 1 243 ? 3.58 20.125 20.328 1 84.69 243 THR B O 1
ATOM 4575 N N . GLY B 1 244 ? 3.172 17.953 20.281 1 89.75 244 GLY B N 1
ATOM 4576 C CA . GLY B 1 244 ? 1.936 18.047 19.516 1 89.75 244 GLY B CA 1
ATOM 4577 C C . GLY B 1 244 ? 1.803 16.969 18.453 1 89.75 244 GLY B C 1
ATOM 4578 O O . GLY B 1 244 ? 0.69 16.609 18.078 1 89.75 244 GLY B O 1
ATOM 4579 N N . ASN B 1 245 ? 2.945 16.484 17.922 1 94.19 245 ASN B N 1
ATOM 4580 C CA . ASN B 1 245 ? 2.938 15.422 16.922 1 94.19 245 ASN B CA 1
ATOM 4581 C C . ASN B 1 245 ? 2.016 15.758 15.75 1 94.19 245 ASN B C 1
ATOM 4583 O O . ASN B 1 245 ? 1.216 14.922 15.328 1 94.19 245 ASN B O 1
ATOM 4587 N N . LEU B 1 246 ? 2.17 16.969 15.25 1 97.38 246 LEU B N 1
ATOM 4588 C CA . LEU B 1 246 ? 1.271 17.391 14.18 1 97.38 246 LEU B CA 1
ATOM 4589 C C . LEU B 1 246 ? 1.755 16.891 12.828 1 97.38 246 LEU B C 1
ATOM 4591 O O . LEU B 1 246 ? 0.946 16.5 11.977 1 97.38 246 LEU B O 1
ATOM 4595 N N . ARG B 1 247 ? 3.111 16.859 12.719 1 97.5 247 ARG B N 1
ATOM 4596 C CA . ARG B 1 247 ? 3.629 16.531 11.398 1 97.5 247 ARG B CA 1
ATOM 4597 C C . ARG B 1 247 ? 4.855 15.633 11.5 1 97.5 247 ARG B C 1
ATOM 4599 O O . ARG B 1 247 ? 5.824 15.969 12.18 1 97.5 247 ARG B O 1
ATOM 4606 N N . ALA B 1 248 ? 4.762 14.539 10.867 1 97 248 ALA B N 1
ATOM 4607 C CA . ALA B 1 248 ? 5.941 13.703 10.664 1 97 248 ALA B CA 1
ATOM 4608 C C . ALA B 1 248 ? 6.762 14.188 9.469 1 97 248 ALA B C 1
ATOM 4610 O O . ALA B 1 248 ? 6.246 14.281 8.352 1 97 248 ALA B O 1
ATOM 4611 N N . ILE B 1 249 ? 8.039 14.531 9.719 1 96.25 249 ILE B N 1
ATOM 4612 C CA . ILE B 1 249 ? 8.945 15.008 8.68 1 96.25 249 ILE B CA 1
ATOM 4613 C C . ILE B 1 249 ? 10.289 14.297 8.797 1 96.25 249 ILE B C 1
ATOM 4615 O O . ILE B 1 249 ? 10.859 14.211 9.891 1 96.25 249 ILE B O 1
ATOM 4619 N N . LYS B 1 250 ? 10.742 13.703 7.715 1 96.56 250 LYS B N 1
ATOM 4620 C CA . LYS B 1 250 ? 12.117 13.203 7.672 1 96.56 250 LYS B CA 1
ATOM 4621 C C . LYS B 1 250 ? 13.078 14.273 7.172 1 96.56 250 LYS B C 1
ATOM 4623 O O . LYS B 1 250 ? 13.141 14.547 5.973 1 96.56 250 LYS B O 1
ATOM 4628 N N . TRP B 1 251 ? 13.758 14.797 8.07 1 94.31 251 TRP B N 1
ATOM 4629 C CA . TRP B 1 251 ? 14.781 15.789 7.734 1 94.31 251 TRP B CA 1
ATOM 4630 C C . TRP B 1 251 ? 16.094 15.109 7.379 1 94.31 251 TRP B C 1
ATOM 4632 O O . TRP B 1 251 ? 16.484 14.125 8.008 1 94.31 251 TRP B O 1
ATOM 4642 N N . ASN B 1 252 ? 16.781 15.703 6.391 1 94.69 252 ASN B N 1
ATOM 4643 C CA . ASN B 1 252 ? 18 15.062 5.91 1 94.69 252 ASN B CA 1
ATOM 4644 C C . ASN B 1 252 ? 19.109 15.078 6.973 1 94.69 252 ASN B C 1
ATOM 4646 O O . ASN B 1 252 ? 19.984 14.227 6.969 1 94.69 252 ASN B O 1
ATOM 4650 N N . ASP B 1 253 ? 19.094 16.031 7.91 1 90.94 253 ASP B N 1
ATOM 4651 C CA . ASP B 1 253 ? 20.125 16.141 8.93 1 90.94 253 ASP B CA 1
ATOM 4652 C C . ASP B 1 253 ? 19.828 15.242 10.125 1 90.94 253 ASP B C 1
ATOM 4654 O O . ASP B 1 253 ? 20.562 15.25 11.117 1 90.94 253 ASP B O 1
ATOM 4658 N N . MET B 1 254 ? 18.766 14.406 10.055 1 93 254 MET B N 1
ATOM 4659 C CA . MET B 1 254 ? 18.375 13.531 11.156 1 93 254 MET B CA 1
ATOM 4660 C C . MET B 1 254 ? 18.234 12.094 10.688 1 93 254 MET B C 1
ATOM 4662 O O . MET B 1 254 ? 17.406 11.344 11.203 1 93 254 MET B O 1
ATOM 4666 N N . GLU B 1 255 ? 18.906 11.719 9.711 1 91.5 255 GLU B N 1
ATOM 4667 C CA . GLU B 1 255 ? 18.781 10.398 9.109 1 91.5 255 GLU B CA 1
ATOM 4668 C C . GLU B 1 255 ? 18.984 9.297 10.148 1 91.5 255 GLU B C 1
ATOM 4670 O O . GLU B 1 255 ? 18.359 8.242 10.07 1 91.5 255 GLU B O 1
ATOM 4675 N N . ASP B 1 256 ? 19.828 9.516 11.125 1 91.62 256 ASP B N 1
ATOM 4676 C CA . ASP B 1 256 ? 20.125 8.531 12.164 1 91.62 256 ASP B CA 1
ATOM 4677 C C . ASP B 1 256 ? 18.891 8.258 13.023 1 91.62 256 ASP B C 1
ATOM 4679 O O . ASP B 1 256 ? 18.75 7.176 13.602 1 91.62 256 ASP B O 1
ATOM 4683 N N . LYS B 1 257 ? 17.984 9.227 13.047 1 90.12 257 LYS B N 1
ATOM 4684 C CA . LYS B 1 257 ? 16.828 9.125 13.914 1 90.12 257 LYS B CA 1
ATOM 4685 C C . LYS B 1 257 ? 15.664 8.438 13.203 1 90.12 257 LYS B C 1
ATOM 4687 O O . LYS B 1 257 ? 14.836 7.785 13.844 1 90.12 257 LYS B O 1
ATOM 4692 N N . HIS B 1 258 ? 15.656 8.594 11.859 1 92.5 258 HIS B N 1
ATOM 4693 C CA . HIS B 1 258 ? 14.461 8.094 11.195 1 92.5 258 HIS B CA 1
ATOM 4694 C C . HIS B 1 258 ? 14.812 7.059 10.133 1 92.5 258 HIS B C 1
ATOM 4696 O O . HIS B 1 258 ? 13.938 6.594 9.398 1 92.5 258 HIS B O 1
ATOM 4702 N N . GLY B 1 259 ? 16 6.668 9.938 1 90.88 259 GLY B N 1
ATOM 4703 C CA . GLY B 1 259 ? 16.391 5.555 9.078 1 90.88 259 GLY B CA 1
ATOM 4704 C C . GLY B 1 259 ? 16.516 5.949 7.617 1 90.88 259 GLY B C 1
ATOM 4705 O O . GLY B 1 259 ? 16.453 5.094 6.73 1 90.88 259 GLY B O 1
ATOM 4706 N N . GLY B 1 260 ? 16.594 7.289 7.34 1 94.88 260 GLY B N 1
ATOM 4707 C CA . GLY B 1 260 ? 16.859 7.762 5.992 1 94.88 260 GLY B CA 1
ATOM 4708 C C . GLY B 1 260 ? 15.609 7.91 5.148 1 94.88 260 GLY B C 1
ATOM 4709 O O . GLY B 1 260 ? 14.523 7.5 5.559 1 94.88 260 GLY B O 1
ATOM 4710 N N . CYS B 1 261 ? 15.789 8.492 3.998 1 96.69 261 CYS B N 1
ATOM 4711 C CA . CYS B 1 261 ? 14.734 8.734 3.023 1 96.69 261 CYS B CA 1
ATOM 4712 C C . CYS B 1 261 ? 14.75 7.676 1.927 1 96.69 261 CYS B C 1
ATOM 4714 O O . CYS B 1 261 ? 15.773 7.48 1.265 1 96.69 261 CYS B O 1
ATOM 4716 N N . HIS B 1 262 ? 13.664 6.969 1.689 1 94.19 262 HIS B N 1
ATOM 4717 C CA . HIS B 1 262 ? 13.586 5.961 0.639 1 94.19 262 HIS B CA 1
ATOM 4718 C C . HIS B 1 262 ? 12.953 6.531 -0.626 1 94.19 262 HIS B C 1
ATOM 4720 O O . HIS B 1 262 ? 12.508 5.777 -1.494 1 94.19 262 HIS B O 1
ATOM 4726 N N . GLY B 1 263 ? 12.719 7.828 -0.742 1 95.44 263 GLY B N 1
ATOM 4727 C CA . GLY B 1 263 ? 12.461 8.648 -1.917 1 95.44 263 GLY B CA 1
ATOM 4728 C C . GLY B 1 263 ? 13.625 9.555 -2.277 1 95.44 263 GLY B C 1
ATOM 4729 O O . GLY B 1 263 ? 14.727 9.078 -2.541 1 95.44 263 GLY B O 1
ATOM 4730 N N . HIS B 1 264 ? 13.398 10.836 -2.15 1 97.19 264 HIS B N 1
ATOM 4731 C CA . HIS B 1 264 ? 14.492 11.781 -2.338 1 97.19 264 HIS B CA 1
ATOM 4732 C C . HIS B 1 264 ? 14.25 13.062 -1.545 1 97.19 264 HIS B C 1
ATOM 4734 O O . HIS B 1 264 ? 13.125 13.344 -1.124 1 97.19 264 HIS B O 1
ATOM 4740 N N . TYR B 1 265 ? 15.328 13.766 -1.271 1 96.19 265 TYR B N 1
ATOM 4741 C CA . TYR B 1 265 ? 15.234 14.984 -0.477 1 96.19 265 TYR B CA 1
ATOM 4742 C C . TYR B 1 265 ? 15.008 16.203 -1.369 1 96.19 265 TYR B C 1
ATOM 4744 O O . TYR B 1 265 ? 15.602 16.312 -2.441 1 96.19 265 TYR B O 1
ATOM 4752 N N . VAL B 1 266 ? 14.117 17.031 -0.991 1 91.69 266 VAL B N 1
ATOM 4753 C CA . VAL B 1 266 ? 13.93 18.375 -1.537 1 91.69 266 VAL B CA 1
ATOM 4754 C C . VAL B 1 266 ? 13.969 19.406 -0.408 1 91.69 266 VAL B C 1
ATOM 4756 O O . VAL B 1 266 ? 13.164 19.344 0.524 1 91.69 266 VAL B O 1
ATOM 4759 N N . HIS B 1 267 ? 14.875 20.344 -0.412 1 87.25 267 HIS B N 1
ATOM 4760 C CA . HIS B 1 267 ? 15.078 21.344 0.626 1 87.25 267 HIS B CA 1
ATOM 4761 C C . HIS B 1 267 ? 15.234 20.703 1.997 1 87.25 267 HIS B C 1
ATOM 4763 O O . HIS B 1 267 ? 14.641 21.156 2.977 1 87.25 267 HIS B O 1
ATOM 4769 N N . GLY B 1 268 ? 15.875 19.594 1.968 1 92.56 268 GLY B N 1
ATOM 4770 C CA . GLY B 1 268 ? 16.234 18.922 3.205 1 92.56 268 GLY B CA 1
ATOM 4771 C C . GLY B 1 268 ? 15.125 18.062 3.77 1 92.56 268 GLY B C 1
ATOM 4772 O O . GLY B 1 268 ? 15.281 17.453 4.828 1 92.56 268 GLY B O 1
ATOM 4773 N N . ILE B 1 269 ? 14 17.953 3.062 1 95.25 269 ILE B N 1
ATOM 4774 C CA . ILE B 1 269 ? 12.852 17.188 3.541 1 95.25 269 ILE B CA 1
ATOM 4775 C C . ILE B 1 269 ? 12.594 16 2.609 1 95.25 269 ILE B C 1
ATOM 4777 O O . ILE B 1 269 ? 12.633 16.141 1.386 1 95.25 269 ILE B O 1
ATOM 4781 N N . CYS B 1 270 ? 12.344 14.898 3.119 1 98 270 CYS B N 1
ATOM 4782 C CA . CYS B 1 270 ? 12.125 13.672 2.359 1 98 270 CYS B CA 1
ATOM 4783 C C . CYS B 1 270 ? 10.781 13.711 1.635 1 98 270 CYS B C 1
ATOM 4785 O O . CYS B 1 270 ? 9.75 14 2.242 1 98 270 CYS B O 1
ATOM 4787 N N . ILE B 1 271 ? 10.836 13.57 0.376 1 98.12 271 ILE B N 1
ATOM 4788 C CA . ILE B 1 271 ? 9.656 13.102 -0.347 1 98.12 271 ILE B CA 1
ATOM 4789 C C . ILE B 1 271 ? 9.547 11.578 -0.224 1 98.12 271 ILE B C 1
ATOM 4791 O O . ILE B 1 271 ? 10.391 10.844 -0.75 1 98.12 271 ILE B O 1
ATOM 4795 N N . TYR B 1 272 ? 8.547 11.07 0.381 1 98 272 TYR B N 1
ATOM 4796 C CA . TYR B 1 272 ? 8.477 9.695 0.856 1 98 272 TYR B CA 1
ATOM 4797 C C . TYR B 1 272 ? 8.312 8.719 -0.306 1 98 272 TYR B C 1
ATOM 4799 O O . TYR B 1 272 ? 7.473 8.938 -1.187 1 98 272 TYR B O 1
ATOM 4807 N N . GLY B 1 273 ? 9.117 7.742 -0.317 1 96 273 GLY B N 1
ATOM 4808 C CA . GLY B 1 273 ? 8.93 6.59 -1.185 1 96 273 GLY B CA 1
ATOM 4809 C C . GLY B 1 273 ? 8.266 5.418 -0.485 1 96 273 GLY B C 1
ATOM 4810 O O . GLY B 1 273 ? 7.918 5.508 0.694 1 96 273 GLY B O 1
ATOM 4811 N N . ASN B 1 274 ? 8.148 4.32 -1.136 1 92.94 274 ASN B N 1
ATOM 4812 C CA . ASN B 1 274 ? 7.457 3.158 -0.596 1 92.94 274 ASN B CA 1
ATOM 4813 C C . ASN B 1 274 ? 8.172 2.594 0.626 1 92.94 274 ASN B C 1
ATOM 4815 O O . ASN B 1 274 ? 7.535 2.068 1.54 1 92.94 274 ASN B O 1
ATOM 4819 N N . GLY B 1 275 ? 9.445 2.672 0.541 1 92.69 275 GLY B N 1
ATOM 4820 C CA . GLY B 1 275 ? 10.234 2.164 1.65 1 92.69 275 GLY B CA 1
ATOM 4821 C C . GLY B 1 275 ? 10.016 2.928 2.941 1 92.69 275 GLY B C 1
ATOM 4822 O O . GLY B 1 275 ? 10.445 2.49 4.012 1 92.69 275 GLY B O 1
ATOM 4823 N N . ASP B 1 276 ? 9.273 4.055 2.9 1 96.38 276 ASP B N 1
ATOM 4824 C CA . ASP B 1 276 ? 9.031 4.883 4.078 1 96.38 276 ASP B CA 1
ATOM 4825 C C . ASP B 1 276 ? 7.707 4.527 4.742 1 96.38 276 ASP B C 1
ATOM 4827 O O . ASP B 1 276 ? 7.395 5.027 5.824 1 96.38 276 ASP B O 1
ATOM 4831 N N . LEU B 1 277 ? 6.988 3.623 4.191 1 95.62 277 LEU B N 1
ATOM 4832 C CA . LEU B 1 277 ? 5.621 3.359 4.629 1 95.62 277 LEU B CA 1
ATOM 4833 C C . LEU B 1 277 ? 5.602 2.875 6.074 1 95.62 277 LEU B C 1
ATOM 4835 O O . LEU B 1 277 ? 4.754 3.299 6.863 1 95.62 277 LEU B O 1
ATOM 4839 N N . LYS B 1 278 ? 6.527 2.016 6.402 1 92.94 278 LYS B N 1
ATOM 4840 C CA . LYS B 1 278 ? 6.555 1.495 7.766 1 92.94 278 LYS B CA 1
ATOM 4841 C C . LYS B 1 278 ? 6.746 2.619 8.781 1 92.94 278 LYS B C 1
ATOM 4843 O O . LYS B 1 278 ? 6.059 2.66 9.805 1 92.94 278 LYS B O 1
ATOM 4848 N N . TRP B 1 279 ? 7.672 3.5 8.492 1 96.12 279 TRP B N 1
ATOM 4849 C CA . TRP B 1 279 ? 7.926 4.645 9.359 1 96.12 279 TRP B CA 1
ATOM 4850 C C . TRP B 1 279 ? 6.695 5.535 9.469 1 96.12 279 TRP B C 1
ATOM 4852 O O . TRP B 1 279 ? 6.336 5.984 10.555 1 96.12 279 TRP B O 1
ATOM 4862 N N . LEU B 1 280 ? 6.012 5.77 8.383 1 97.62 280 LEU B N 1
ATOM 4863 C CA . LEU B 1 280 ? 4.836 6.633 8.32 1 97.62 280 LEU B CA 1
ATOM 4864 C C . LEU B 1 280 ? 3.684 6.039 9.125 1 97.62 280 LEU B C 1
ATOM 4866 O O . LEU B 1 280 ? 3.066 6.734 9.938 1 97.62 280 LEU B O 1
ATOM 4870 N N . VAL B 1 281 ? 3.426 4.785 8.93 1 95.38 281 VAL B N 1
ATOM 4871 C CA . VAL B 1 281 ? 2.27 4.137 9.539 1 95.38 281 VAL B CA 1
ATOM 4872 C C . VAL B 1 281 ? 2.465 4.051 11.055 1 95.38 281 VAL B C 1
ATOM 4874 O O . VAL B 1 281 ? 1.497 4.102 11.812 1 95.38 281 VAL B O 1
ATOM 4877 N N . ASN B 1 282 ? 3.666 4.008 11.492 1 95.12 282 ASN B N 1
ATOM 4878 C CA . ASN B 1 282 ? 3.957 3.863 12.914 1 95.12 282 ASN B CA 1
ATOM 4879 C C . ASN B 1 282 ? 4.148 5.219 13.586 1 95.12 282 ASN B C 1
ATOM 4881 O O . ASN B 1 282 ? 4.383 5.289 14.797 1 95.12 282 ASN B O 1
ATOM 4885 N N . SER B 1 283 ? 4.023 6.258 12.812 1 97 283 SER B N 1
ATOM 4886 C CA . SER B 1 283 ? 4.215 7.598 13.352 1 97 283 SER B CA 1
ATOM 4887 C C . SER B 1 283 ? 3.066 7.996 14.273 1 97 283 SER B C 1
ATOM 4889 O O . SER B 1 283 ? 1.902 7.719 13.977 1 97 283 SER B O 1
ATOM 4891 N N . PRO B 1 284 ? 3.389 8.617 15.391 1 96.69 284 PRO B N 1
ATOM 4892 C CA . PRO B 1 284 ? 2.322 9.133 16.25 1 96.69 284 PRO B CA 1
ATOM 4893 C C . PRO B 1 284 ? 1.736 10.445 15.742 1 96.69 284 PRO B C 1
ATOM 4895 O O . PRO B 1 284 ? 0.746 10.938 16.281 1 96.69 284 PRO B O 1
ATOM 4898 N N . SER B 1 285 ? 2.297 11.047 14.703 1 97.94 285 SER B N 1
ATOM 4899 C CA . SER B 1 285 ? 1.886 12.359 14.203 1 97.94 285 SER B CA 1
ATOM 4900 C C . SER B 1 285 ? 0.534 12.281 13.5 1 97.94 285 SER B C 1
ATOM 4902 O O . SER B 1 285 ? 0.127 11.211 13.039 1 97.94 285 SER B O 1
ATOM 4904 N N . LEU B 1 286 ? -0.149 13.367 13.391 1 98.56 286 LEU B N 1
ATOM 4905 C CA . LEU B 1 286 ? -1.453 13.438 12.742 1 98.56 286 LEU B CA 1
ATOM 4906 C C . LEU B 1 286 ? -1.308 13.406 11.227 1 98.56 286 LEU B C 1
ATOM 4908 O O . LEU B 1 286 ? -2.115 12.781 10.531 1 98.56 286 LEU B O 1
ATOM 4912 N N . PHE B 1 287 ? -0.304 14.117 10.727 1 98.69 287 PHE B N 1
ATOM 4913 C CA . PHE B 1 287 ? -0.027 14.227 9.305 1 98.69 287 PHE B CA 1
ATOM 4914 C C . PHE B 1 287 ? 1.441 13.938 9.016 1 98.69 287 PHE B C 1
ATOM 4916 O O . PHE B 1 287 ? 2.254 13.844 9.938 1 98.69 287 PHE B O 1
ATOM 4923 N N . ALA B 1 288 ? 1.7 13.742 7.754 1 98.56 288 ALA B N 1
ATOM 4924 C CA . ALA B 1 288 ? 3.084 13.672 7.297 1 98.56 288 ALA B CA 1
ATOM 4925 C C . ALA B 1 288 ? 3.318 14.602 6.109 1 98.56 288 ALA B C 1
ATOM 4927 O O . ALA B 1 288 ? 2.393 14.891 5.344 1 98.56 288 ALA B O 1
ATOM 4928 N N . ASN B 1 289 ? 4.559 15.062 6.105 1 97.19 289 ASN B N 1
ATOM 4929 C CA . ASN B 1 289 ? 5.082 15.914 5.051 1 97.19 289 ASN B CA 1
ATOM 4930 C C . ASN B 1 289 ? 6.488 15.492 4.629 1 97.19 289 ASN B C 1
ATOM 4932 O O . ASN B 1 289 ? 7.375 15.352 5.473 1 97.19 289 ASN B O 1
ATOM 4936 N N . LYS B 1 290 ? 6.715 14.945 3.211 1 96.12 290 LYS B N 1
ATOM 4937 C CA . LYS B 1 290 ? 5.816 15.383 2.146 1 96.12 290 LYS B CA 1
ATOM 4938 C C . LYS B 1 290 ? 5.602 14.273 1.117 1 96.12 290 LYS B C 1
ATOM 4940 O O . LYS B 1 290 ? 6.285 13.25 1.15 1 96.12 290 LYS B O 1
ATOM 4945 N N . PHE B 1 291 ? 4.621 14.5 0.283 1 98.19 291 PHE B N 1
ATOM 4946 C CA . PHE B 1 291 ? 4.184 13.5 -0.685 1 98.19 291 PHE B CA 1
ATOM 4947 C C . PHE B 1 291 ? 4.105 14.102 -2.084 1 98.19 291 PHE B C 1
ATOM 4949 O O . PHE B 1 291 ? 3.764 15.273 -2.244 1 98.19 291 PHE B O 1
ATOM 4956 N N . GLU B 1 292 ? 4.523 13.359 -3.008 1 97.06 292 GLU B N 1
ATOM 4957 C CA . GLU B 1 292 ? 4.336 13.641 -4.43 1 97.06 292 GLU B CA 1
ATOM 4958 C C . GLU B 1 292 ? 3.73 12.438 -5.148 1 97.06 292 GLU B C 1
ATOM 4960 O O . GLU B 1 292 ? 4.43 11.469 -5.449 1 97.06 292 GLU B O 1
ATOM 4965 N N . LEU B 1 293 ? 2.502 12.523 -5.512 1 96.25 293 LEU B N 1
ATOM 4966 C CA . LEU B 1 293 ? 1.775 11.406 -6.109 1 96.25 293 LEU B CA 1
ATOM 4967 C C . LEU B 1 293 ? 2.432 10.969 -7.41 1 96.25 293 LEU B C 1
ATOM 4969 O O . LEU B 1 293 ? 2.611 9.766 -7.645 1 96.25 293 LEU B O 1
ATOM 4973 N N . ASN B 1 294 ? 2.812 11.898 -8.219 1 94.69 294 ASN B N 1
ATOM 4974 C CA . ASN B 1 294 ? 3.361 11.57 -9.531 1 94.69 294 ASN B CA 1
ATOM 4975 C C . ASN B 1 294 ? 4.707 10.859 -9.406 1 94.69 294 ASN B C 1
ATOM 4977 O O . ASN B 1 294 ? 5.031 10 -10.227 1 94.69 294 ASN B O 1
ATOM 4981 N N . THR B 1 295 ? 5.438 11.211 -8.375 1 94.88 295 THR B N 1
ATOM 4982 C CA . THR B 1 295 ? 6.766 10.641 -8.188 1 94.88 295 THR B CA 1
ATOM 4983 C C . THR B 1 295 ? 6.672 9.273 -7.504 1 94.88 295 THR B C 1
ATOM 4985 O O . THR B 1 295 ? 7.375 8.336 -7.891 1 94.88 295 THR B O 1
ATOM 4988 N N . TYR B 1 296 ? 5.887 9.195 -6.531 1 95.19 296 TYR B N 1
ATOM 4989 C CA . TYR B 1 296 ? 5.742 7.953 -5.777 1 95.19 296 TYR B CA 1
ATOM 4990 C C . TYR B 1 296 ? 4.273 7.602 -5.578 1 95.19 296 TYR B C 1
ATOM 4992 O O . TYR B 1 296 ? 3.771 7.617 -4.449 1 95.19 296 TYR B O 1
ATOM 5000 N N . PRO B 1 297 ? 3.582 7.199 -6.613 1 94.19 297 PRO B N 1
ATOM 5001 C CA . PRO B 1 297 ? 2.135 6.984 -6.539 1 94.19 297 PRO B CA 1
ATOM 5002 C C . PRO B 1 297 ? 1.75 5.879 -5.559 1 94.19 297 PRO B C 1
ATOM 5004 O O . PRO B 1 297 ? 0.76 6.008 -4.836 1 94.19 297 PRO B O 1
ATOM 5007 N N . LEU B 1 298 ? 2.559 4.824 -5.422 1 94 298 LEU B N 1
ATOM 5008 C CA . LEU B 1 298 ? 2.191 3.678 -4.602 1 94 298 LEU B CA 1
ATOM 5009 C C . LEU B 1 298 ? 2.244 4.027 -3.117 1 94 298 LEU B C 1
ATOM 5011 O O . LEU B 1 298 ? 1.469 3.496 -2.32 1 94 298 LEU B O 1
ATOM 5015 N N . THR B 1 299 ? 3.141 4.938 -2.766 1 95.75 299 THR B N 1
ATOM 5016 C CA . THR B 1 299 ? 3.227 5.387 -1.381 1 95.75 299 THR B CA 1
ATOM 5017 C C . THR B 1 299 ? 1.929 6.062 -0.948 1 95.75 299 THR B C 1
ATOM 5019 O O . THR B 1 299 ? 1.338 5.688 0.067 1 95.75 299 THR B O 1
ATOM 5022 N N . VAL B 1 300 ? 1.46 6.953 -1.764 1 96.19 300 VAL B N 1
ATOM 5023 C CA . VAL B 1 300 ? 0.252 7.711 -1.454 1 96.19 300 VAL B CA 1
ATOM 5024 C C . VAL B 1 300 ? -0.967 6.797 -1.533 1 96.19 300 VAL B C 1
ATOM 5026 O O . VAL B 1 300 ? -1.84 6.836 -0.663 1 96.19 300 VAL B O 1
ATOM 5029 N N . GLU B 1 301 ? -0.938 5.977 -2.508 1 94.12 301 GLU B N 1
ATOM 5030 C CA . GLU B 1 301 ? -2.072 5.082 -2.723 1 94.12 301 GLU B CA 1
ATOM 5031 C C . GLU B 1 301 ? -2.242 4.113 -1.556 1 94.12 301 GLU B C 1
ATOM 5033 O O . GLU B 1 301 ? -3.355 3.914 -1.064 1 94.12 301 GLU B O 1
ATOM 5038 N N . CYS B 1 302 ? -1.166 3.504 -1.128 1 94.56 302 CYS B N 1
ATOM 5039 C CA . CYS B 1 302 ? -1.223 2.562 -0.014 1 94.56 302 CYS B CA 1
ATOM 5040 C C . CYS B 1 302 ? -1.696 3.254 1.259 1 94.56 302 CYS B C 1
ATOM 5042 O O . CYS B 1 302 ? -2.547 2.725 1.978 1 94.56 302 CYS B O 1
ATOM 5044 N N . LEU B 1 303 ? -1.179 4.438 1.5 1 96.62 303 LEU B N 1
ATOM 5045 C CA . LEU B 1 303 ? -1.584 5.191 2.682 1 96.62 303 LEU B CA 1
ATOM 5046 C C . LEU B 1 303 ? -3.066 5.543 2.621 1 96.62 303 LEU B C 1
ATOM 5048 O O . LEU B 1 303 ? -3.777 5.434 3.623 1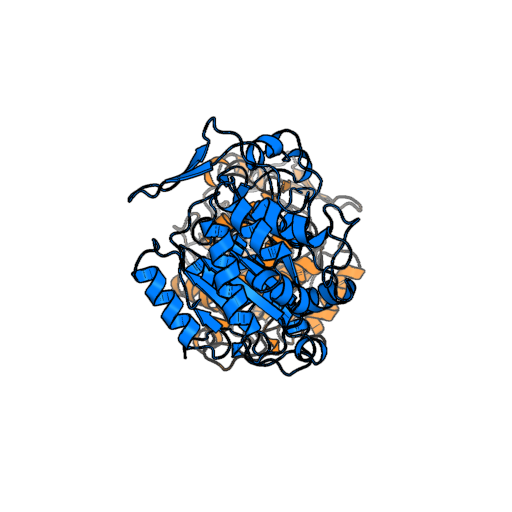 96.62 303 LEU B O 1
ATOM 5052 N N . GLU B 1 304 ? -3.482 5.977 1.468 1 96.19 304 GLU B N 1
ATOM 5053 C CA . GLU B 1 304 ? -4.879 6.367 1.297 1 96.19 304 GLU B CA 1
ATOM 5054 C C . GLU B 1 304 ? -5.812 5.184 1.527 1 96.19 304 GLU B C 1
ATOM 5056 O O . GLU B 1 304 ? -6.832 5.312 2.213 1 96.19 304 GLU B O 1
ATOM 5061 N N . LEU B 1 305 ? -5.469 4.02 0.949 1 93.81 305 LEU B N 1
ATOM 5062 C CA . LEU B 1 305 ? -6.301 2.828 1.085 1 93.81 305 LEU B CA 1
ATOM 5063 C C . LEU B 1 305 ? -6.363 2.371 2.539 1 93.81 305 LEU B C 1
ATOM 5065 O O . LEU B 1 305 ? -7.441 2.053 3.049 1 93.81 305 LEU B O 1
ATOM 5069 N N . ARG B 1 306 ? -5.27 2.398 3.191 1 94 306 ARG B N 1
ATOM 5070 C CA . ARG B 1 306 ? -5.227 2.01 4.598 1 94 306 ARG B CA 1
ATOM 5071 C C . ARG B 1 306 ? -6.02 2.988 5.461 1 94 306 ARG B C 1
ATOM 5073 O O . ARG B 1 306 ? -6.773 2.574 6.344 1 94 306 ARG B O 1
ATOM 5080 N N . HIS B 1 307 ? -5.789 4.25 5.164 1 96.88 307 HIS B N 1
ATOM 5081 C CA . HIS B 1 307 ? -6.492 5.305 5.879 1 96.88 307 HIS B CA 1
ATOM 5082 C C . HIS B 1 307 ? -8 5.164 5.727 1 96.88 307 HIS B C 1
ATOM 5084 O O . HIS B 1 307 ? -8.742 5.254 6.707 1 96.88 307 HIS B O 1
ATOM 5090 N N . ARG B 1 308 ? -8.461 4.922 4.535 1 95.62 308 ARG B N 1
ATOM 5091 C CA . ARG B 1 308 ? -9.891 4.785 4.262 1 95.62 308 ARG B CA 1
ATOM 5092 C C . ARG B 1 308 ? -10.461 3.547 4.941 1 95.62 308 ARG B C 1
ATOM 5094 O O . ARG B 1 308 ? -11.547 3.594 5.516 1 95.62 308 ARG B O 1
ATOM 5101 N N . GLU B 1 309 ? -9.727 2.457 4.859 1 92.38 309 GLU B N 1
ATOM 5102 C CA . GLU B 1 309 ? -10.164 1.241 5.543 1 92.38 309 GLU B CA 1
ATOM 5103 C C . GLU B 1 309 ? -10.383 1.493 7.031 1 92.38 309 GLU B C 1
ATOM 5105 O O . GLU B 1 309 ? -11.43 1.134 7.578 1 92.38 309 GLU B O 1
ATOM 5110 N N . ARG B 1 310 ? -9.484 2.139 7.668 1 95.06 310 ARG B N 1
ATOM 5111 C CA . ARG B 1 310 ? -9.578 2.439 9.094 1 95.06 310 ARG B CA 1
ATOM 5112 C C . ARG B 1 310 ? -10.727 3.398 9.375 1 95.06 310 ARG B C 1
ATOM 5114 O O . ARG B 1 310 ? -11.461 3.223 10.352 1 95.06 310 ARG B O 1
ATOM 5121 N N . THR B 1 311 ? -10.875 4.391 8.508 1 97.44 311 THR B N 1
ATOM 5122 C CA . THR B 1 311 ? -11.938 5.379 8.656 1 97.44 311 THR B CA 1
ATOM 5123 C C . THR B 1 311 ? -13.305 4.699 8.641 1 97.44 311 THR B C 1
ATOM 5125 O O . THR B 1 311 ? -14.133 4.945 9.516 1 97.44 311 THR B O 1
ATOM 5128 N N . LEU B 1 312 ? -13.5 3.854 7.684 1 94.62 312 LEU B N 1
ATOM 5129 C CA . LEU B 1 312 ? -14.805 3.217 7.523 1 94.62 312 LEU B CA 1
ATOM 5130 C C . LEU B 1 312 ? -15.039 2.174 8.609 1 94.62 312 LEU B C 1
ATOM 5132 O O . LEU B 1 312 ? -16.172 1.983 9.062 1 94.62 312 LEU B O 1
ATOM 5136 N N . ASN B 1 313 ? -13.961 1.522 9.094 1 92.5 313 ASN B N 1
ATOM 5137 C CA . ASN B 1 313 ? -14.078 0.551 10.172 1 92.5 313 ASN B CA 1
ATOM 5138 C C . ASN B 1 313 ? -14.492 1.219 11.484 1 92.5 313 ASN B C 1
ATOM 5140 O O . ASN B 1 313 ? -15.008 0.558 12.383 1 92.5 313 ASN B O 1
ATOM 5144 N N . GLN B 1 314 ? -14.289 2.482 11.594 1 93.88 314 GLN B N 1
ATOM 5145 C CA . GLN B 1 314 ? -14.609 3.242 12.797 1 93.88 314 GLN B CA 1
ATOM 5146 C C . GLN B 1 314 ? -16.016 3.818 12.719 1 93.88 314 GLN B C 1
ATOM 5148 O O . GLN B 1 314 ? -16.484 4.453 13.672 1 93.88 314 GLN B O 1
ATOM 5153 N N . SER B 1 315 ? -16.703 3.594 11.664 1 95.06 315 SER B N 1
ATOM 5154 C CA . SER B 1 315 ? -17.984 4.238 11.438 1 95.06 315 SER B CA 1
ATOM 5155 C C . SER B 1 315 ? -19.047 3.693 12.375 1 95.06 315 SER B C 1
ATOM 5157 O O . SER B 1 315 ? -19.125 2.486 12.609 1 95.06 315 SER B O 1
ATOM 5159 N N . GLU B 1 316 ? -19.812 4.535 12.898 1 96.06 316 GLU B N 1
ATOM 5160 C CA . GLU B 1 316 ? -20.969 4.176 13.719 1 96.06 316 GLU B CA 1
ATOM 5161 C C . GLU B 1 316 ? -22.25 4.23 12.898 1 96.06 316 GLU B C 1
ATOM 5163 O O . GLU B 1 316 ? -23.328 3.912 13.406 1 96.06 316 GLU B O 1
ATOM 5168 N N . THR B 1 317 ? -22.156 4.652 11.648 1 94 317 THR B N 1
ATOM 5169 C CA . THR B 1 317 ? -23.312 4.68 10.742 1 94 317 THR B CA 1
ATOM 5170 C C . THR B 1 317 ? -23.109 3.707 9.586 1 94 317 THR B C 1
ATOM 5172 O O . THR B 1 317 ? -22 3.186 9.391 1 94 317 THR B O 1
ATOM 5175 N N . ALA B 1 318 ? -24.172 3.377 8.922 1 91.69 318 ALA B N 1
ATOM 5176 C CA . ALA B 1 318 ? -24.094 2.455 7.793 1 91.69 318 ALA B CA 1
ATOM 5177 C C . ALA B 1 318 ? -23.188 3 6.695 1 91.69 318 ALA B C 1
ATOM 5179 O O . ALA B 1 318 ? -23.312 4.164 6.305 1 91.69 318 ALA B O 1
ATOM 5180 N N . ILE B 1 319 ? -22.375 2.184 6.254 1 90.5 319 ILE B N 1
ATOM 5181 C CA . ILE B 1 319 ? -21.406 2.598 5.25 1 90.5 319 ILE B CA 1
ATOM 5182 C C . ILE B 1 319 ? -22.031 2.523 3.859 1 90.5 319 ILE B C 1
ATOM 5184 O O . ILE B 1 319 ? -22.703 1.546 3.531 1 90.5 319 ILE B O 1
ATOM 5188 N N . GLN B 1 320 ? -21.797 3.559 3.109 1 89 320 GLN B N 1
ATOM 5189 C CA . GLN B 1 320 ? -22.266 3.578 1.726 1 89 320 GLN B CA 1
ATOM 5190 C C . GLN B 1 320 ? -21.203 2.99 0.788 1 89 320 GLN B C 1
ATOM 5192 O O . GLN B 1 320 ? -20.016 3.256 0.94 1 89 320 GLN B O 1
ATOM 5197 N N . PRO B 1 321 ? -21.656 2.283 -0.215 1 82.94 321 PRO B N 1
ATOM 5198 C CA . PRO B 1 321 ? -20.719 1.656 -1.149 1 82.94 321 PRO B CA 1
ATOM 5199 C C . PRO B 1 321 ? -19.828 2.672 -1.863 1 82.94 321 PRO B C 1
ATOM 5201 O O . PRO B 1 321 ? -18.672 2.381 -2.154 1 82.94 321 PRO B O 1
ATOM 5204 N N . SER B 1 322 ? -20.359 3.828 -2.018 1 87.19 322 SER B N 1
ATOM 5205 C CA . SER B 1 322 ? -19.641 4.844 -2.773 1 87.19 322 SER B CA 1
ATOM 5206 C C . SER B 1 322 ? -18.453 5.387 -1.978 1 87.19 322 SER B C 1
ATOM 5208 O O . SER B 1 322 ? -17.594 6.07 -2.529 1 87.19 322 SER B O 1
ATOM 5210 N N . TRP B 1 323 ? -18.375 5.027 -0.676 1 91.81 323 TRP B N 1
ATOM 5211 C CA . TRP B 1 323 ? -17.281 5.535 0.152 1 91.81 323 TRP B CA 1
ATOM 5212 C C . TRP B 1 323 ? -16.047 4.664 0.017 1 91.81 323 TRP B C 1
ATOM 5214 O O . TRP B 1 323 ? -14.953 5.059 0.436 1 91.81 323 TRP B O 1
ATOM 5224 N N . TYR B 1 324 ? -16.266 3.48 -0.538 1 86.38 324 TYR B N 1
ATOM 5225 C CA . TYR B 1 324 ? -15.156 2.568 -0.782 1 86.38 324 TYR B CA 1
ATOM 5226 C C . TYR B 1 324 ? -14.469 2.891 -2.102 1 86.38 324 TYR B C 1
ATOM 5228 O O . TYR B 1 324 ? -15.055 3.545 -2.971 1 86.38 324 TYR B O 1
ATOM 5236 N N . PHE B 1 325 ? -13.188 2.48 -2.195 1 86.25 325 PHE B N 1
ATOM 5237 C CA . PHE B 1 325 ? -12.492 2.611 -3.471 1 86.25 325 PHE B CA 1
ATOM 5238 C C . PHE B 1 325 ? -12.805 1.428 -4.379 1 86.25 325 PHE B C 1
ATOM 5240 O O . PHE B 1 325 ? -13.047 0.317 -3.902 1 86.25 325 PHE B O 1
#

Nearest PDB structures (foldseek):
  3otk-assembly5_A  TM=9.483E-01  e=2.053E-39  Mus musculus
  3otk-assembly6_D  TM=9.426E-01  e=1.055E-39  Mus musculus
  3otk-assembly6_C  TM=9.464E-01  e=4.509E-39  Mus musculus
  3otk-assembly5_B  TM=9.367E-01  e=2.181E-39  Mus musculus
  2gam-assembly1_B  TM=9.492E-01  e=2.945E-38  Mus musculus

Secondary structure (DSSP, 8-state):
--------S---HHHHTS-EEEEEEE-S-HHHHHHHHHHH--TTSEEEEEEPTTS-HHHHHHHHHHHTT-TTEEE-SS-----TTSHHHHHHHHHHHHHHHTSSS--SEEEEEETTEEESS-HHHHHHHHHTTTT--B--EESPPHHHHHHHHEEEEEE--SS--EEEEEEEEPPPPGGGPPP-EE-S--EEEHHHHHHHHH-HHHHHHHHHHTTSSSGGGTHHHHHHTSTTSTT--TT--S-S--EEE-BGGGHHHHT--SSEEETTEEEP-GGGHHHHHT--SSEEE---TTT-HHHHHHHHHHHHHHHHHT-SSPPPGGG--/--------S---HHHHTS-EEEEEEE-S-HHHHHHHHHHH--TTSEEEEEEPTTS-HHHHHHHHHHHTT-TTEEE-SS-----TTSHHHHHHHHHHHHHHHTSSS--SEEEEEETTEEESS-HHHHHHHHHTTTT--B--EES--HHHHHHHHEEEEEE--SS--EEEEEEEEPPPPGGGPPP-EE-S--EEEHHHHHHHHH-HHHHHHHHHHTTSSSGGGTHHHHHHTSTTSTT--TT--S-S--EEE-BGGGHHHHT--SSEEETTEEEP-GGGHHHHHT--SSEEE---TTT-HHHHHHHHHHHHHHHHHT-SSPPPGGG--

Radius of gyration: 30.87 Å; Cα contacts (8 Å, |Δi|>4): 1314; chains: 2; bounding box: 51×92×59 Å

Sequence (650 aa):
MVRSHYVTETLSEEEAGFPLAYTVTIHKDFGTFERLFRAIYMPQNVYCVHLDQKAAAAFKDAVKQLLSCFPNAFLASKMEQVVYGGISRLRADLHCLEDLVASEVPWKYVINTCGQDFPLKTNREIVQYLKGFKGKNITPGVLPPEHAIGRTKYVHQELLDHKNSYVIKTTELKTPPPHNMVIYFGTAYVALTRDFANFVLQDQLALDLLSWSKDTYSPDEHFWVTLNRIPGVPGSMPNASWTGNLRAIKWNDMEDKHGGCHGHYVHGICIYGNGDLKWLVNSPSLFANKFELNTYPLTVECLELRHRERTLNQSETAIQPSWYFMVRSHYVTETLSEEEAGFPLAYTVTIHKDFGTFERLFRAIYMPQNVYCVHLDQKAAAAFKDAVKQLLSCFPNAFLASKMEQVVYGGISRLRADLHCLEDLVASEVPWKYVINTCGQDFPLKTNREIVQYLKGFKGKNITPGVLPPEHAIGRTKYVHQELLDHKNSYVIKTTELKTPPPHNMVIYFGTAYVALTRDFANFVLQDQLALDLLSWSKDTYSPDEHFWVTLNRIPGVPGSMPNASWTGNLRAIKWNDMEDKHGGCHGHYVHGICIYGNGDLKWLVNSPSLFANKFELNTYPLTVECLELRHRERTLNQSETAIQPSWYF

InterPro domains:
  IPR003406 Glycosyl transferase, family 14 [PF02485] (20-280)

Organism: Aotus nancymaae (NCBI:txid37293)

pLDDT: mean 95.63, std 6.7, range [26.83, 98.94]